Protein AF-G7YHA8-F1 (afdb_monomer)

Secondary structure (DSSP, 8-state):
-----HHHHHHHHHH-TT---HHHHH--HHHHHHHSS---TTS--HHHHHGGGGT-TT--S---SSTTHHHHTHHHHHHHHHHHHT-SSS----PPP----TTT--PPPTTTTT--EEEEEEEEEEPBTT---TTT--HHHHHHHHHHHHHHHHT--GGG-EEEEESTT--HHHHHHHHHTT----S--HHHHHTTTTTTTTTT-EEEEETTSSEEEEESSSSSEEEEEEEESS-HHHHHHHHHHHHHHHHHHS-B-EETTTEE--SSGGG-BT--EEEEEEE-HHHHTSTTHHHHHHHTTEEEE-TTSTTPPPSTTEEEEEE---SSS-HHHHHHHHHHHHHHHHHHHHHHHHHTTTPPTTSPP---HHHHHHHHTTS-TTT-HHHHT--HHHHHHHTT-B-TTS-BHHHHHHHHHH-TT--S---SSTTHHHHTHHHHHHHHHHHHT---TT--PPPP----TTS-S--BS-TTSSSEEEEEEEEEE-BTT---TTT--HHHHHHHHHHHHHHHHT--GGG-EEEEEGGG--HHHHHHHHHTT----S--HHHHHTTTTTTTTTT-EEEEETTSSEEEEESSSSSEEEEEEEESSBHHHHHHHHHHHHHHHHTTSPBPEETTTEE--SSGGG-BT--EEEEEEE-HHHHT-HHHHHHHHHHTTEEEEBTTBTT---GGGEEEEEE---SSS-HHHHHHHHHHHHHHHHHHHHH--

Nearest PDB structures (foldseek):
  4wo8-assembly1_A  TM=9.807E-01  e=0.000E+00  Schistosoma mansoni
  4woe-assembly1_A  TM=9.737E-01  e=0.000E+00  Schistosoma mansoni
  4woe-assembly2_B  TM=9.854E-01  e=0.000E+00  Schistosoma mansoni
  4bg4-assembly2_B  TM=9.383E-01  e=5.872E-39  Penaeus vannamei
  1sd0-assembly1_A  TM=9.413E-01  e=1.414E-38  Limulus polyphemus

Radius of gyration: 31.12 Å; Cα contacts (8 Å, |Δi|>4): 1484; chains: 1; bounding box: 76×50×90 Å

InterPro domains:
  IPR000749 ATP:guanido phosphotransferase [PTHR11547] (377-716)
  IPR014746 Glutamine synthetase/guanido kinase, catalytic domain [SSF55931] (97-355)
  IPR014746 Glutamine synthetase/guanido kinase, catalytic domain [SSF55931] (470-716)
  IPR022413 ATP:guanido phosphotransferase, N-terminal [PF02807] (18-81)
  IPR022413 ATP:guanido phosphotransferase, N-terminal [PF02807] (383-444)
  IPR022413 ATP:guanido phosphotransferase, N-terminal [PS51509] (5-86)
  IPR022413 ATP:guanido phosphotransferase, N-terminal [PS51509] (368-449)
  IPR022414 ATP:guanido phosphotransferase, catalytic domain [PF00217] (145-351)
  IPR022414 ATP:guanido phosphotransferase, catalytic domain [PF00217] (508-715)
  IPR022414 ATP:guanido phosphotransferase, catalytic domain [PS51510] (116-352)
  IPR022414 ATP:guanido phosphotransferase, catalytic domain [PS51510] (479-716)
  IPR022415 ATP:guanido phosphotransferase active site [PS00112] (268-274)
  IPR022415 ATP:guanido phosphotransferase active site [PS00112] (631-637)
  IPR036802 ATP:guanido phosphotransferase, N-terminal domain superfamily [G3DSA:1.10.135.10] (1-88)
  IPR036802 ATP:guanido phosphotransferase, N-terminal domain superfamily [G3DSA:1.10.135.10] (373-451)
  IPR036802 ATP:guanido phosphotransferase, N-terminal domain superfamily [SSF48034] (8-95)
  IPR036802 ATP:guanido phosphotransferase, N-terminal domain superfamily [SSF48034] (371-458)

Mean predicted aligned error: 6.12 Å

Sequence (717 aa):
MQVEPLKSLQQKIVNDEANRSFTKKHLTNRIVDLYADKKTSFGGSLAQCVSHNARNPRCILPRACDLDAYEAFREFFDAVIIDYHKVKGDKITHPKSDFGDLKSLNFKDLNADGNMVVSTRVRLGRTVAGYGFCPTISNEQRLELEKKISTALKDLSGEFKGTYYPLTGMKEEDRKKLVEKHFLFRDDDSVLRDAGGYIDWPNGRGIFINEKENFLVWVNEEDHIRVISMQKGGDLIAVYKRLANAISELGKSLTFATNDRFGFITFCPSNLGTTLRASVHARVPYLSALPNFEQICEKYNIQARGTHGEHTASVGGVYDLSNKRRLGLTEIEAVTEMYNGVQALLDLEKQLAAYNKDAPAGVMPVEPLTYLSHLLEAADPVKNYTRKHLTPEIIKKYDGVRTTHGATLAHMVRNGAYNPHSICPRTGEAECYTKFVDYLDAVILDYHGVSDPAFKHPPPTFGDLNNLPFGDVDPEGKFVVSTRVRVGRSVDGFLFSTIMSKQDRLDLETKVSTALKSLTGDHAGSYYPLANMSEATRKQLVEDHFLFKNDDPVLRDAGGYRDWPHGRGIFHNANKTFLVWLCEEDHMRIISMQKGGDLAAVYKRLIQGIQAIEKTLPFAHSDKYGYITCCPSNLGTTMRASVLLKIPKLSAQKAKLDEVCAKYRLQARGLHGEHTESPEGIHDISNKRRLGLTELEAAKEMADGVAQMIAIEKSLP

Solvent-accessible surface area (backbone atoms only — not comparable to full-atom values): 37156 Å² total; per-residue (Å²): 107,91,71,69,58,40,66,59,42,41,52,47,27,63,71,33,86,76,39,76,15,44,48,57,74,52,59,40,71,68,52,43,74,72,34,64,86,47,60,31,96,68,68,26,37,62,34,55,18,41,44,24,40,48,77,32,38,83,45,50,63,52,39,40,19,24,80,49,35,58,65,67,43,29,80,50,44,49,55,42,46,36,64,75,70,61,50,80,70,94,66,71,48,23,56,73,89,39,72,64,65,76,89,72,70,83,73,75,48,65,28,78,86,71,66,38,33,59,25,26,36,32,34,35,55,40,28,55,60,94,58,48,30,55,33,42,40,48,74,67,57,34,38,50,50,34,50,56,50,52,50,49,53,64,70,36,59,79,86,50,32,57,51,77,46,50,50,60,88,52,52,67,68,58,52,50,52,33,40,76,69,70,71,50,88,76,92,77,52,64,60,46,46,53,42,28,40,54,66,68,65,54,60,38,26,33,39,34,37,19,79,78,72,37,39,40,35,40,31,48,59,79,35,51,30,38,44,37,12,35,48,75,33,26,56,52,60,64,29,46,49,54,39,53,53,50,54,55,58,44,50,76,77,41,61,64,36,67,41,68,44,46,18,34,44,52,38,41,72,84,40,23,15,46,25,46,41,38,33,31,39,30,58,34,55,58,46,66,67,34,76,49,35,69,58,56,32,45,76,41,44,27,40,77,34,21,70,77,44,96,81,35,71,53,64,90,36,25,30,30,43,21,27,58,59,25,58,61,45,31,44,37,55,39,47,46,42,22,50,56,27,52,50,53,51,52,54,48,25,52,45,24,49,65,66,36,68,87,49,56,87,61,39,65,70,46,62,45,42,69,62,39,52,61,46,24,66,76,24,52,61,85,74,13,43,47,53,53,50,59,38,74,68,52,48,71,72,37,58,92,46,59,46,98,86,51,38,39,62,36,49,16,41,33,21,23,24,79,31,40,84,46,35,61,40,40,38,34,37,72,62,46,67,66,75,43,30,83,46,48,50,56,37,38,29,64,75,68,68,49,88,58,92,84,55,61,28,61,68,97,40,74,71,54,80,90,67,57,100,55,52,54,64,30,84,83,56,80,39,30,60,26,25,37,34,34,32,56,40,25,54,60,96,50,60,24,35,25,29,41,23,66,64,55,30,44,54,48,36,54,56,51,52,52,48,50,64,69,37,58,79,88,55,27,48,53,77,47,48,55,71,78,55,50,70,68,58,50,52,51,31,49,76,71,70,66,61,84,79,91,77,55,65,49,50,31,50,32,27,31,52,64,67,68,50,61,37,24,33,42,33,34,16,85,83,68,35,39,37,35,42,32,37,51,69,33,48,28,40,43,35,11,31,48,75,29,24,49,44,39,62,28,47,42,54,34,52,55,51,49,59,61,41,46,75,82,44,57,60,34,66,42,66,56,48,18,36,39,50,34,36,68,85,41,21,17,47,20,43,40,33,34,33,38,34,54,33,46,66,41,53,74,36,55,70,59,44,52,50,53,26,58,77,43,42,35,42,78,32,11,69,83,36,86,96,38,67,44,71,86,27,27,29,34,38,24,32,59,58,24,53,83,47,35,49,41,53,40,46,44,42,28,47,57,38,50,40,48,51,52,54,49,38,72,69,50,131

Foldseek 3Di:
DDADFLVVLLCLQCPPPLAPALCVVQSDPVLSVVFRPFAFPLRDGVRLQRQLCSVPSPDRFTWAQFLCSCVSSVSSNQSRLCVQQVPDDSAQFFDAADLDDLVPDDFDQLCPPPNFFFKKKKKFFFAFPPATALNRGDLVNLQVLLVLLVVLQCPDDDQSHWDKFQPVVDDPVVVVVCVVVVQDDDPPDSSCVSSNLQVVPPGSWIKIAGPVRQWIWTASRFGRIMTMGMDTGRCPSVRSSVRVVSVVSSVVRTPTDADRRFGGGGRTSQCTHQSMKIKTFGQQQQLVLFLCSQVLLVVLQKGWDADPDNDDDHDNRTIIIIHRHRGHDYSNVRVVSSSVSSSVSVVQSVQQCVLCVPADPQFRGFGWQVVLLVLLVPADCVQALLNVLCDPVLSVVFTSNADPNGWGNRLFSQLCSVVNDHRFTFTFDLCCCVRSVSSLLSSLCVQQVPPDSPDWFDAADLDDLVDAPFFQLCPVLPWFFKWKKKFFFAFPPATALLTGGLVSLQVLLVQQQVLQCPDDDQSHWDKFQPVPHDPVNVVVCVVVVNDDDPPDSSCSSSRNQRPPPGSWIKIAGPVNQWIWTASRSGRIITMGMDTGRGLSVRSSVRVVSVVSSCVRTPTDADRHFGGDGRISQCTRQSMKIKTFTQQQLVLVVVVNVVVLCVVLQKDWDDPSDHPDHPPNRTTTIIHRHRGPDHPSVRSVSRSVSSSVSVVVSVVGD

Organism: Clonorchis sinensis (NCBI:txid79923)

pLDDT: mean 95.03, std 6.77, range [46.75, 98.88]

Structure (mmCIF, N/CA/C/O backbone):
data_AF-G7YHA8-F1
#
_entry.id   AF-G7YHA8-F1
#
loop_
_atom_site.group_PDB
_atom_site.id
_atom_site.type_symbol
_atom_site.label_atom_id
_atom_site.label_alt_id
_atom_site.label_comp_id
_atom_site.label_asym_id
_atom_site.label_entity_id
_atom_site.label_seq_id
_atom_site.pdbx_PDB_ins_code
_atom_site.Cartn_x
_atom_site.Cartn_y
_atom_site.Cartn_z
_atom_site.occupancy
_atom_site.B_iso_or_equiv
_atom_site.auth_seq_id
_atom_site.auth_comp_id
_atom_site.auth_asym_id
_atom_site.auth_atom_id
_atom_site.pdbx_PDB_model_num
ATOM 1 N N . MET A 1 1 ? -35.578 12.931 10.835 1.00 89.25 1 MET A N 1
ATOM 2 C CA . MET A 1 1 ? -34.717 13.607 9.830 1.00 89.25 1 MET A CA 1
ATOM 3 C C . MET A 1 1 ? -35.422 13.679 8.474 1.00 89.25 1 MET A C 1
ATOM 5 O O . MET A 1 1 ? -35.885 12.644 8.004 1.00 89.25 1 MET A O 1
ATOM 9 N N . GLN A 1 2 ? -35.510 14.853 7.840 1.00 92.88 2 GLN A N 1
ATOM 10 C CA . GLN A 1 2 ? -36.009 14.982 6.460 1.00 92.88 2 GLN A CA 1
ATOM 11 C C . GLN A 1 2 ? -34.842 14.877 5.467 1.00 92.88 2 GLN A C 1
ATOM 13 O O . GLN A 1 2 ? -33.794 15.484 5.682 1.00 92.88 2 GLN A O 1
ATOM 18 N N . VAL A 1 3 ? -35.009 14.094 4.402 1.00 96.44 3 VAL A N 1
ATOM 19 C CA . VAL A 1 3 ? -33.993 13.865 3.361 1.00 96.44 3 VAL A CA 1
ATOM 20 C C . VAL A 1 3 ? -34.643 13.830 1.983 1.00 96.44 3 VAL A C 1
ATOM 22 O O . VAL A 1 3 ? -35.855 13.660 1.863 1.00 96.44 3 VAL A O 1
ATOM 25 N N . GLU A 1 4 ? -33.830 13.987 0.941 1.00 97.25 4 GLU A N 1
ATOM 26 C CA . GLU A 1 4 ? -34.273 13.826 -0.444 1.00 97.25 4 GLU A CA 1
ATOM 27 C C . GLU A 1 4 ? -34.789 12.401 -0.720 1.00 97.25 4 GLU A C 1
ATOM 29 O O . GLU A 1 4 ? -34.370 11.454 -0.045 1.00 97.25 4 GLU A O 1
ATOM 34 N N . PRO A 1 5 ? -35.641 12.213 -1.747 1.00 98.00 5 PRO A N 1
ATOM 35 C CA . PRO A 1 5 ? -36.063 10.885 -2.178 1.00 98.00 5 PRO A CA 1
ATOM 36 C C . PRO A 1 5 ? -34.873 9.977 -2.506 1.00 98.00 5 PRO A C 1
ATOM 38 O O . PRO A 1 5 ? -33.883 10.423 -3.093 1.00 98.00 5 PRO A O 1
ATOM 41 N N . LEU A 1 6 ? -35.002 8.679 -2.208 1.00 98.44 6 LEU A N 1
ATOM 42 C CA . LEU A 1 6 ? -33.935 7.687 -2.396 1.00 98.44 6 LEU A CA 1
ATOM 43 C C . LEU A 1 6 ? -33.353 7.700 -3.820 1.00 98.44 6 LEU A C 1
ATOM 45 O O . LEU A 1 6 ? -32.138 7.632 -3.995 1.00 98.44 6 LEU A O 1
ATOM 49 N N . LYS A 1 7 ? -34.213 7.863 -4.832 1.00 98.00 7 LYS A N 1
ATOM 50 C CA . LYS A 1 7 ? -33.816 7.945 -6.244 1.00 98.00 7 LYS A CA 1
ATOM 51 C C . LYS A 1 7 ? -32.922 9.156 -6.552 1.00 98.00 7 LYS A C 1
ATOM 53 O O . LYS A 1 7 ? -31.963 9.020 -7.302 1.00 98.00 7 LYS A O 1
ATOM 58 N N . SER A 1 8 ? -33.188 10.315 -5.939 1.00 98.06 8 SER A N 1
ATOM 59 C CA . SER A 1 8 ? -32.337 11.512 -6.080 1.00 98.06 8 SER A CA 1
ATOM 60 C C . SER A 1 8 ? -30.954 11.271 -5.473 1.00 98.06 8 SER A C 1
ATOM 62 O O . SER A 1 8 ? -29.925 11.536 -6.097 1.00 98.06 8 SER A O 1
ATOM 64 N N . LEU A 1 9 ? -30.920 10.691 -4.267 1.00 98.19 9 LEU A N 1
ATOM 65 C CA . LEU A 1 9 ? -29.672 10.369 -3.573 1.00 98.19 9 LEU A CA 1
ATOM 66 C C . LEU A 1 9 ? -28.830 9.363 -4.365 1.00 98.19 9 LEU A C 1
ATOM 68 O O . LEU A 1 9 ? -27.625 9.559 -4.511 1.00 98.19 9 LEU A O 1
ATOM 72 N N . GLN A 1 10 ? -29.460 8.328 -4.925 1.00 98.38 10 GLN A N 1
ATOM 73 C CA . GLN A 1 10 ? -28.788 7.354 -5.779 1.00 98.38 10 GLN A CA 1
ATOM 74 C C . GLN A 1 10 ? -28.120 8.028 -6.985 1.00 98.38 10 GLN A C 1
ATOM 76 O O . GLN A 1 10 ? -26.941 7.789 -7.232 1.00 98.38 10 GLN A O 1
ATOM 81 N N . GLN A 1 11 ? -28.837 8.895 -7.706 1.00 97.56 11 GLN A N 1
ATOM 82 C CA . GLN A 1 11 ? -28.285 9.601 -8.866 1.00 97.56 11 GLN A CA 1
ATOM 83 C C . GLN A 1 11 ? -27.058 10.437 -8.492 1.00 97.56 11 GLN A C 1
ATOM 85 O O . GLN A 1 11 ? -26.043 10.368 -9.180 1.00 97.56 11 GLN A O 1
ATOM 90 N N . LYS A 1 12 ? -27.105 11.163 -7.367 1.00 97.81 12 LYS A N 1
ATOM 91 C CA . LYS A 1 12 ? -25.954 11.930 -6.861 1.00 97.81 12 LYS A CA 1
ATOM 92 C C . LYS A 1 12 ? -24.753 11.034 -6.556 1.00 97.81 12 LYS A C 1
ATOM 94 O O . LYS A 1 12 ? -23.643 11.335 -6.972 1.00 97.81 12 LYS A O 1
ATOM 99 N N . ILE A 1 13 ? -24.981 9.910 -5.877 1.00 96.94 13 ILE A N 1
ATOM 100 C CA . ILE A 1 13 ? -23.924 8.956 -5.507 1.00 96.94 13 ILE A CA 1
ATOM 101 C C . ILE A 1 13 ? -23.297 8.301 -6.749 1.00 96.94 13 ILE A C 1
ATOM 103 O O . ILE A 1 13 ? -22.077 8.143 -6.825 1.00 96.94 13 ILE A O 1
ATOM 107 N N . VAL A 1 14 ? -24.118 7.904 -7.724 1.00 94.50 14 VAL A N 1
ATOM 108 C CA . VAL A 1 14 ? -23.661 7.206 -8.934 1.00 94.50 14 VAL A CA 1
ATOM 109 C C . VAL A 1 14 ? -22.907 8.150 -9.871 1.00 94.50 14 VAL A C 1
ATOM 111 O O . VAL A 1 14 ? -21.833 7.779 -10.350 1.00 94.50 14 VAL A O 1
ATOM 114 N N . ASN A 1 15 ? -23.418 9.369 -10.067 1.00 94.38 15 ASN A N 1
ATOM 115 C CA . ASN A 1 15 ? -22.832 10.361 -10.973 1.00 94.38 15 ASN A CA 1
ATOM 116 C C . ASN A 1 15 ? -21.558 11.014 -10.416 1.00 94.38 15 ASN A C 1
ATOM 118 O O . ASN A 1 15 ? -20.795 11.602 -11.175 1.00 94.38 15 ASN A O 1
ATOM 122 N N . ASP A 1 16 ? -21.302 10.909 -9.111 1.00 92.81 16 ASP A N 1
ATOM 123 C CA . ASP A 1 16 ? -20.071 11.414 -8.510 1.00 92.81 16 ASP A CA 1
ATOM 124 C C . ASP A 1 16 ? -18.884 10.483 -8.827 1.00 92.81 16 ASP A C 1
ATOM 126 O O . ASP A 1 16 ? -18.742 9.383 -8.274 1.00 92.81 16 ASP A O 1
ATOM 130 N N . GLU A 1 17 ? -18.009 10.930 -9.730 1.00 89.88 17 GLU A N 1
ATOM 131 C CA . GLU A 1 17 ? -16.783 10.231 -10.123 1.00 89.88 17 GLU A CA 1
ATOM 132 C C . GLU A 1 17 ? -15.763 10.080 -8.991 1.00 89.88 17 GLU A C 1
ATOM 134 O O . GLU A 1 17 ? -14.902 9.209 -9.095 1.00 89.88 17 GLU A O 1
ATOM 139 N N . ALA A 1 18 ? -15.836 10.857 -7.910 1.00 89.75 18 ALA A N 1
ATOM 140 C CA . ALA A 1 18 ? -14.978 10.697 -6.737 1.00 89.75 18 ALA A CA 1
ATOM 141 C C . ALA A 1 18 ? -15.526 9.649 -5.756 1.00 89.75 18 ALA A C 1
ATOM 143 O O . ALA A 1 18 ? -14.778 9.115 -4.934 1.00 89.75 18 ALA A O 1
ATOM 144 N N . ASN A 1 19 ? -16.815 9.311 -5.846 1.00 91.06 19 ASN A N 1
ATOM 145 C CA . ASN A 1 19 ? -17.446 8.363 -4.940 1.00 91.06 19 ASN A CA 1
ATOM 146 C C . ASN A 1 19 ? -17.043 6.913 -5.271 1.00 91.06 19 ASN A C 1
ATOM 148 O O . ASN A 1 19 ? -17.217 6.429 -6.396 1.00 91.06 19 ASN A O 1
ATOM 152 N N . ARG A 1 20 ? -16.478 6.214 -4.280 1.00 92.94 20 ARG A N 1
ATOM 153 C CA . ARG A 1 20 ? -16.039 4.802 -4.350 1.00 92.94 20 ARG A CA 1
ATOM 154 C C . ARG A 1 20 ? -16.654 3.947 -3.233 1.00 92.94 20 ARG A C 1
ATOM 156 O O . ARG A 1 20 ? -16.110 2.910 -2.872 1.00 92.94 20 ARG A O 1
ATOM 163 N N . SER A 1 21 ? -17.760 4.407 -2.651 1.00 96.81 21 SER A N 1
ATOM 164 C CA . SER A 1 21 ? -18.391 3.767 -1.494 1.00 96.81 21 SER A CA 1
ATOM 165 C C . SER A 1 21 ? -19.044 2.420 -1.822 1.00 96.81 21 SER A C 1
ATOM 167 O O . SER A 1 21 ? -19.523 2.194 -2.935 1.00 96.81 21 SER A O 1
ATOM 169 N N . PHE A 1 22 ? -19.159 1.549 -0.815 1.00 97.81 22 PHE A N 1
ATOM 170 C CA . PHE A 1 22 ? -20.001 0.352 -0.905 1.00 97.81 22 PHE A CA 1
ATOM 171 C C . PHE A 1 22 ? -21.477 0.724 -1.096 1.00 97.81 22 PHE A C 1
ATOM 173 O O . PHE A 1 22 ? -22.208 0.010 -1.775 1.00 97.81 22 PHE A O 1
ATOM 180 N N . THR A 1 23 ? -21.902 1.896 -0.607 1.00 98.00 23 THR A N 1
ATOM 181 C CA . THR A 1 23 ? -23.217 2.461 -0.934 1.00 98.00 23 THR A CA 1
ATOM 182 C C . THR A 1 23 ? -23.388 2.613 -2.446 1.00 98.00 23 THR A C 1
ATOM 184 O O . THR A 1 23 ? -24.361 2.103 -2.990 1.00 98.00 23 THR A O 1
ATOM 187 N N . LYS A 1 24 ? -22.430 3.230 -3.153 1.00 97.88 24 LYS A N 1
ATOM 188 C CA . LYS A 1 24 ? -22.465 3.346 -4.622 1.00 97.88 24 LYS A CA 1
ATOM 189 C C . LYS A 1 24 ? -22.502 1.979 -5.304 1.00 97.88 24 LYS A C 1
ATOM 191 O O . LYS A 1 24 ? -23.253 1.800 -6.257 1.00 97.88 24 LYS A O 1
ATOM 196 N N . LYS A 1 25 ? -21.707 1.024 -4.811 1.00 97.81 25 LYS A N 1
ATOM 197 C CA . LYS A 1 25 ? -21.621 -0.332 -5.374 1.00 97.81 25 LYS A CA 1
ATOM 198 C C . LYS A 1 25 ? -22.946 -1.099 -5.272 1.00 97.81 25 LYS A C 1
ATOM 200 O O . LYS A 1 25 ? -23.298 -1.808 -6.211 1.00 97.81 25 LYS A O 1
ATOM 205 N N . HIS A 1 26 ? -23.675 -0.961 -4.162 1.00 98.06 26 HIS A N 1
ATOM 206 C CA . HIS A 1 26 ? -24.845 -1.802 -3.870 1.00 98.06 26 HIS A CA 1
ATOM 207 C C . HIS A 1 26 ? -26.202 -1.093 -3.976 1.00 98.06 26 HIS A C 1
ATOM 209 O O . HIS A 1 26 ? -27.227 -1.772 -4.026 1.00 98.06 26 HIS A O 1
ATOM 215 N N . LEU A 1 27 ? -26.256 0.240 -4.068 1.00 98.06 27 LEU A N 1
ATOM 216 C CA . LEU A 1 27 ? -27.503 0.997 -4.246 1.00 98.06 27 LEU A CA 1
ATOM 217 C C . LEU A 1 27 ? -27.971 0.978 -5.716 1.00 98.06 27 LEU A C 1
ATOM 219 O O . LEU A 1 27 ? -27.987 1.988 -6.419 1.00 98.06 27 LEU A O 1
ATOM 223 N N . THR A 1 28 ? -28.319 -0.212 -6.203 1.00 98.12 28 THR A N 1
ATOM 224 C CA . THR A 1 28 ? -28.784 -0.443 -7.582 1.00 98.12 28 THR A CA 1
ATOM 225 C C . THR A 1 28 ? -30.208 0.072 -7.810 1.00 98.12 28 THR A C 1
ATOM 227 O O . THR A 1 28 ? -30.956 0.268 -6.854 1.00 98.12 28 THR A O 1
ATOM 230 N N . ASN A 1 29 ? -30.624 0.221 -9.075 1.00 98.00 29 ASN A N 1
ATOM 231 C CA . ASN A 1 29 ? -32.006 0.601 -9.415 1.00 98.00 29 ASN A CA 1
ATOM 232 C C . ASN A 1 29 ? -33.026 -0.348 -8.771 1.00 98.00 29 ASN A C 1
ATOM 234 O O . ASN A 1 29 ? -33.979 0.109 -8.157 1.00 98.00 29 ASN A O 1
ATOM 238 N N . ARG A 1 30 ? -32.747 -1.660 -8.790 1.00 97.94 30 ARG A N 1
ATOM 239 C CA . ARG A 1 30 ? -33.582 -2.671 -8.128 1.00 97.94 30 ARG A CA 1
ATOM 240 C C . ARG A 1 30 ? -33.730 -2.414 -6.625 1.00 97.94 30 ARG A C 1
ATOM 242 O O . ARG A 1 30 ? -34.824 -2.548 -6.094 1.00 97.94 30 ARG A O 1
ATOM 249 N N . ILE A 1 31 ? -32.642 -2.053 -5.940 1.00 98.44 31 ILE A N 1
ATOM 250 C CA . ILE A 1 31 ? -32.663 -1.739 -4.501 1.00 98.44 31 ILE A CA 1
ATOM 251 C C . ILE A 1 31 ? -33.470 -0.464 -4.231 1.00 98.44 31 ILE A C 1
ATOM 253 O O . ILE A 1 31 ? -34.196 -0.404 -3.241 1.00 98.44 31 ILE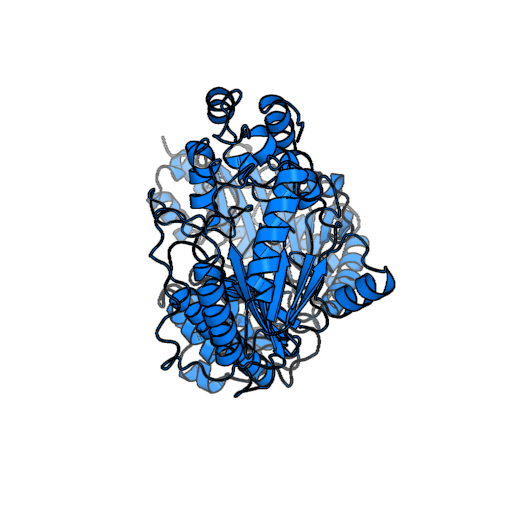 A O 1
ATOM 257 N N . VAL A 1 32 ? -33.374 0.540 -5.109 1.00 98.38 32 VAL A N 1
ATOM 258 C CA . VAL A 1 32 ? -34.190 1.757 -5.008 1.00 98.38 32 VAL A CA 1
ATOM 259 C C . VAL A 1 32 ? -35.670 1.430 -5.178 1.00 98.38 32 VAL A C 1
ATOM 261 O O . VAL A 1 32 ? -36.458 1.805 -4.314 1.00 98.38 32 VAL A O 1
ATOM 264 N N . ASP A 1 33 ? -36.036 0.689 -6.224 1.00 97.88 33 ASP A N 1
ATOM 265 C CA . ASP A 1 33 ? -37.428 0.318 -6.506 1.00 97.88 33 ASP A CA 1
ATOM 266 C C . ASP A 1 33 ? -38.032 -0.529 -5.373 1.00 97.88 33 ASP A C 1
ATOM 268 O O . ASP A 1 33 ? -39.191 -0.350 -5.007 1.00 97.88 33 ASP A O 1
ATOM 272 N N . LEU A 1 34 ? -37.232 -1.411 -4.765 1.00 98.19 34 LEU A N 1
ATOM 273 C CA . LEU A 1 34 ? -37.667 -2.277 -3.669 1.00 98.19 34 LEU A CA 1
ATOM 274 C C . LEU A 1 34 ? -37.913 -1.521 -2.350 1.00 98.19 34 LEU A C 1
ATOM 276 O O . LEU A 1 34 ? -38.767 -1.927 -1.560 1.00 98.19 34 LEU A O 1
ATOM 280 N N . TYR A 1 35 ? -37.152 -0.456 -2.073 1.00 98.62 35 TYR A N 1
ATOM 281 C CA . TYR A 1 35 ? -37.102 0.159 -0.739 1.00 98.62 35 TYR A CA 1
ATOM 282 C C . TYR A 1 35 ? -37.445 1.651 -0.679 1.00 98.62 35 TYR A C 1
ATOM 284 O O . TYR A 1 35 ? -37.412 2.212 0.418 1.00 98.62 35 TYR A O 1
ATOM 292 N N . ALA A 1 36 ? -37.794 2.302 -1.794 1.00 96.75 36 ALA A N 1
ATOM 293 C CA . ALA A 1 36 ? -38.107 3.736 -1.820 1.00 96.75 36 ALA A CA 1
ATOM 294 C C . ALA A 1 36 ? -39.178 4.135 -0.787 1.00 96.75 36 ALA A C 1
ATOM 296 O O . ALA A 1 36 ? -38.989 5.096 -0.034 1.00 96.75 36 ALA A O 1
ATOM 297 N N . ASP A 1 37 ? -40.252 3.346 -0.697 1.00 96.50 37 ASP A N 1
ATOM 298 C CA . ASP A 1 37 ? -41.398 3.635 0.172 1.00 96.50 37 ASP A CA 1
ATOM 299 C C . ASP A 1 37 ? -41.400 2.825 1.476 1.00 96.50 37 ASP A C 1
ATOM 301 O O . ASP A 1 37 ? -42.134 3.150 2.412 1.00 96.50 37 ASP A O 1
ATOM 305 N N . LYS A 1 38 ? -40.538 1.806 1.588 1.00 98.25 38 LYS A N 1
ATOM 306 C CA . LYS A 1 38 ? -40.462 0.944 2.773 1.00 98.25 38 LYS A CA 1
ATOM 307 C C . LYS A 1 38 ? -39.966 1.730 3.991 1.00 98.25 38 LYS A C 1
ATOM 309 O O . LYS A 1 38 ? -39.027 2.527 3.895 1.00 98.25 38 LYS A O 1
ATOM 314 N N . LYS A 1 39 ? -40.583 1.474 5.148 1.00 98.38 39 LYS A N 1
ATOM 315 C CA . LYS A 1 39 ? -40.182 2.029 6.446 1.00 98.38 39 LYS A CA 1
ATOM 316 C C . LYS A 1 39 ? -39.793 0.933 7.433 1.00 98.38 39 LYS A C 1
ATOM 318 O O . LYS A 1 39 ? -40.276 -0.194 7.330 1.00 98.38 39 LYS A O 1
ATOM 323 N N . THR A 1 40 ? -38.913 1.271 8.368 1.00 98.50 40 THR A N 1
ATOM 324 C CA . THR A 1 40 ? -38.622 0.451 9.554 1.00 98.50 40 THR A CA 1
ATOM 325 C C . THR A 1 40 ? -39.753 0.576 10.583 1.00 98.50 40 THR A C 1
ATOM 327 O O . THR A 1 40 ? -40.625 1.439 10.446 1.00 98.50 40 THR A O 1
ATOM 330 N N . SER A 1 41 ? -39.722 -0.225 11.653 1.00 97.31 41 SER A N 1
ATOM 331 C CA . SER A 1 41 ? -40.658 -0.106 12.789 1.00 97.31 41 SER A CA 1
ATOM 332 C C . SER A 1 41 ? -40.613 1.268 13.460 1.00 97.31 41 SER A C 1
ATOM 334 O O . SER A 1 41 ? -41.600 1.704 14.043 1.00 97.31 41 SER A O 1
ATOM 336 N N . PHE A 1 42 ? -39.472 1.956 13.364 1.00 97.31 42 PHE A N 1
ATOM 337 C CA . PHE A 1 42 ? -39.244 3.296 13.906 1.00 97.31 42 PHE A CA 1
ATOM 338 C C . PHE A 1 42 ? -39.582 4.410 12.898 1.00 97.31 42 PHE A C 1
ATOM 340 O O . PHE A 1 42 ? -39.317 5.583 13.153 1.00 97.31 42 PHE A O 1
ATOM 347 N N . GLY A 1 43 ? -40.142 4.067 11.731 1.00 97.31 43 GLY A N 1
ATOM 348 C CA . GLY A 1 43 ? -40.466 5.024 10.669 1.00 97.31 43 GLY A CA 1
ATOM 349 C C . GLY A 1 43 ? -39.257 5.495 9.851 1.00 97.31 43 GLY A C 1
ATOM 350 O O . GLY A 1 43 ? -39.378 6.424 9.049 1.00 97.31 43 GLY A O 1
ATOM 351 N N . GLY A 1 44 ? -38.095 4.865 10.028 1.00 98.19 44 GLY A N 1
ATOM 352 C CA . GLY A 1 44 ? -36.876 5.152 9.282 1.00 98.19 44 GLY A CA 1
ATOM 353 C C . GLY A 1 44 ? -36.946 4.691 7.825 1.00 98.19 44 GLY A C 1
ATOM 354 O O . GLY A 1 44 ? -37.764 3.849 7.462 1.00 98.19 44 GLY A O 1
ATOM 355 N N . SER A 1 45 ? -36.097 5.245 6.960 1.00 98.62 45 SER A N 1
ATOM 356 C CA . SER A 1 45 ? -36.063 4.922 5.525 1.00 98.62 45 SER A CA 1
ATOM 357 C C . SER A 1 45 ? -34.645 4.704 5.009 1.00 98.62 45 SER A C 1
ATOM 359 O O . SER A 1 45 ? -33.702 5.321 5.505 1.00 98.62 45 SER A O 1
ATOM 361 N N . LEU A 1 46 ? -34.496 3.920 3.934 1.00 98.69 46 LEU A N 1
ATOM 362 C CA . LEU A 1 46 ? -33.195 3.715 3.289 1.00 98.69 46 LEU A CA 1
ATOM 363 C C . LEU A 1 46 ? -32.580 5.032 2.780 1.00 98.69 46 LEU A C 1
ATOM 365 O O . LEU A 1 46 ? -31.362 5.170 2.754 1.00 98.69 46 LEU A O 1
ATOM 369 N N . ALA A 1 47 ? -33.400 6.035 2.446 1.00 98.62 47 ALA A N 1
ATOM 370 C CA . ALA A 1 47 ? -32.917 7.369 2.086 1.00 98.62 47 ALA A CA 1
ATOM 371 C C . ALA A 1 47 ? -32.123 8.030 3.228 1.00 98.62 47 ALA A C 1
ATOM 373 O O . ALA A 1 47 ? -31.063 8.605 2.986 1.00 98.62 47 ALA A O 1
ATOM 374 N N . GLN A 1 48 ? -32.584 7.901 4.477 1.00 98.56 48 GLN A N 1
ATOM 375 C CA . GLN A 1 48 ? -31.855 8.407 5.649 1.00 98.56 48 GLN A CA 1
ATOM 376 C C . GLN A 1 48 ? -30.555 7.629 5.886 1.00 98.56 48 GLN A C 1
ATOM 378 O O . GLN A 1 48 ? -29.584 8.197 6.371 1.00 98.56 48 GLN A O 1
ATOM 383 N N . CYS A 1 49 ? -30.510 6.348 5.513 1.00 98.62 49 CYS A N 1
ATOM 384 C CA . CYS A 1 49 ? -29.318 5.515 5.658 1.00 98.62 49 CYS A CA 1
ATOM 385 C C . CYS A 1 49 ? -28.167 5.885 4.713 1.00 98.62 49 CYS A C 1
ATOM 387 O O . CYS A 1 49 ? -27.015 5.552 4.996 1.00 98.62 49 CYS A O 1
ATOM 389 N N . VAL A 1 50 ? -28.465 6.511 3.570 1.00 98.31 50 VAL A N 1
ATOM 390 C CA . VAL A 1 50 ? -27.487 6.759 2.492 1.00 98.31 50 VAL A CA 1
ATOM 391 C C . VAL A 1 50 ? -27.268 8.242 2.189 1.00 98.31 50 VAL A C 1
ATOM 393 O O . VAL A 1 50 ? -26.404 8.577 1.378 1.00 98.31 50 VAL A O 1
ATOM 396 N N . SER A 1 51 ? -28.020 9.150 2.822 1.00 96.88 51 SER A N 1
ATOM 397 C CA . SER A 1 51 ? -27.999 10.580 2.490 1.00 96.88 51 SER A CA 1
ATOM 398 C C . SER A 1 51 ? -26.623 11.223 2.634 1.00 96.88 51 SER A C 1
ATOM 400 O O . SER A 1 51 ? -26.250 12.060 1.812 1.00 96.88 51 SER A O 1
ATOM 402 N N . HIS A 1 52 ? -25.836 10.821 3.634 1.00 96.25 52 HIS A N 1
ATOM 403 C CA . HIS A 1 52 ? -24.484 11.346 3.829 1.00 96.25 52 HIS A CA 1
ATOM 404 C C . HIS A 1 52 ? -23.512 10.890 2.741 1.00 96.25 52 HIS A C 1
ATOM 406 O O . HIS A 1 52 ? -22.594 11.642 2.423 1.00 96.25 52 HIS A O 1
ATOM 412 N N . ASN A 1 53 ? -23.705 9.721 2.118 1.00 97.31 53 ASN A N 1
ATOM 413 C CA . ASN A 1 53 ? -22.836 9.265 1.025 1.00 97.31 53 ASN A CA 1
ATOM 414 C C . ASN A 1 53 ? -22.986 10.134 -0.232 1.00 97.31 53 ASN A C 1
ATOM 416 O O . ASN A 1 53 ? -22.036 10.237 -1.002 1.00 97.31 53 ASN A O 1
ATOM 420 N N . ALA A 1 54 ? -24.141 10.779 -0.428 1.00 95.50 54 ALA A N 1
ATOM 421 C CA . ALA A 1 54 ? -24.366 11.715 -1.532 1.00 95.50 54 ALA A CA 1
ATOM 422 C C . ALA A 1 54 ? -23.635 13.057 -1.349 1.00 95.50 54 ALA A C 1
ATOM 424 O O . ALA A 1 54 ? -23.467 13.794 -2.315 1.00 95.50 54 ALA A O 1
ATOM 425 N N . ARG A 1 55 ? -23.227 13.388 -0.117 1.00 94.38 55 ARG A N 1
ATOM 426 C CA . ARG A 1 55 ? -22.538 14.645 0.235 1.00 94.38 55 ARG A CA 1
ATOM 427 C C . ARG A 1 55 ? -21.065 14.439 0.580 1.00 94.38 55 ARG A C 1
ATOM 429 O O . ARG A 1 55 ? -20.270 15.365 0.483 1.00 94.38 55 ARG A O 1
ATOM 436 N N . ASN A 1 56 ? -20.698 13.213 0.946 1.00 94.81 56 ASN A N 1
ATOM 437 C CA . ASN A 1 56 ? -19.365 12.845 1.404 1.00 94.81 56 ASN A CA 1
ATOM 438 C C . ASN A 1 56 ? -18.829 11.679 0.550 1.00 94.81 56 ASN A C 1
ATOM 440 O O . ASN A 1 56 ? -18.894 10.527 0.989 1.00 94.81 56 ASN A O 1
ATOM 444 N N . PRO A 1 57 ? -18.273 11.934 -0.653 1.00 90.88 57 PRO A N 1
ATOM 445 C CA . PRO A 1 57 ? -17.863 10.877 -1.590 1.00 90.88 57 PRO A CA 1
ATOM 446 C C . PRO A 1 57 ? -16.755 9.955 -1.072 1.00 90.88 57 PRO A C 1
ATOM 448 O O . PRO A 1 57 ? -16.596 8.835 -1.557 1.00 90.88 57 PRO A O 1
ATOM 451 N N . ARG A 1 58 ? -15.999 10.410 -0.065 1.00 89.62 58 ARG A N 1
ATOM 452 C CA . ARG A 1 58 ? -14.961 9.617 0.607 1.00 89.62 58 ARG A CA 1
ATOM 453 C C . ARG A 1 58 ? -15.517 8.682 1.684 1.00 89.62 58 ARG A C 1
ATOM 455 O O . ARG A 1 58 ? -14.805 7.783 2.121 1.00 89.62 58 ARG A O 1
ATOM 462 N N . CYS A 1 59 ? -16.765 8.870 2.122 1.00 93.44 59 CYS A N 1
ATOM 463 C CA . CYS A 1 59 ? -17.382 7.983 3.101 1.00 93.44 59 CYS A CA 1
ATOM 464 C C . CYS A 1 59 ? -17.739 6.651 2.439 1.00 93.44 59 CYS A C 1
ATOM 466 O O . CYS A 1 59 ? -18.621 6.582 1.584 1.00 93.44 59 CYS A O 1
ATOM 468 N N . ILE A 1 60 ? -17.061 5.585 2.860 1.00 94.94 60 ILE A N 1
ATOM 469 C CA . ILE A 1 60 ? -17.153 4.266 2.226 1.00 94.94 60 ILE A CA 1
ATOM 470 C C . ILE A 1 60 ? -18.416 3.469 2.585 1.00 94.94 60 ILE A C 1
ATOM 472 O O . ILE A 1 60 ? -18.748 2.531 1.864 1.00 94.94 60 ILE A O 1
ATOM 476 N N . LEU A 1 61 ? -19.122 3.823 3.665 1.00 97.94 61 LEU A N 1
ATOM 477 C CA . LEU A 1 61 ? -20.234 3.040 4.219 1.00 97.94 61 LEU A CA 1
ATOM 478 C C . LEU A 1 61 ? -21.507 3.875 4.440 1.00 97.94 61 LEU A C 1
ATOM 480 O O . LEU A 1 61 ? -21.409 5.080 4.702 1.00 97.94 61 LEU A O 1
ATOM 484 N N . PRO A 1 62 ? -22.696 3.245 4.408 1.00 98.19 62 PRO A N 1
ATOM 485 C CA . PRO A 1 62 ? -23.938 3.852 4.875 1.00 98.19 62 PRO A CA 1
ATOM 486 C C . PRO A 1 62 ? -23.972 3.949 6.414 1.00 98.19 62 PRO A C 1
ATOM 488 O O . PRO A 1 62 ? -23.000 3.626 7.108 1.00 98.19 62 PRO A O 1
ATOM 491 N N . ARG A 1 63 ? -25.099 4.415 6.953 1.00 98.38 63 ARG A N 1
ATOM 492 C CA . ARG A 1 63 ? -25.463 4.377 8.376 1.00 98.38 63 ARG A CA 1
ATOM 493 C C . ARG A 1 63 ? -26.864 3.791 8.510 1.00 98.38 63 ARG A C 1
ATOM 495 O O . ARG A 1 63 ? -27.648 3.853 7.571 1.00 98.38 63 ARG A O 1
ATOM 502 N N . ALA A 1 64 ? -27.187 3.204 9.649 1.00 98.38 64 ALA A N 1
ATOM 503 C CA . ALA A 1 64 ? -28.525 2.693 9.918 1.00 98.38 64 ALA A CA 1
ATOM 504 C C . ALA A 1 64 ? -29.424 3.822 10.454 1.00 98.38 64 ALA A C 1
ATOM 506 O O . ALA A 1 64 ? -29.006 4.585 11.319 1.00 98.38 64 ALA A O 1
ATOM 507 N N . CYS A 1 65 ? -30.658 3.957 9.956 1.00 98.19 65 CYS A N 1
ATOM 508 C CA . CYS A 1 65 ? -31.596 4.967 10.470 1.00 98.19 65 CYS A CA 1
ATOM 509 C C . CYS A 1 65 ? -32.130 4.619 11.870 1.00 98.19 65 CYS A C 1
ATOM 511 O O . CYS A 1 65 ? -32.502 5.508 12.634 1.00 98.19 65 CYS A O 1
ATOM 513 N N . ASP A 1 66 ? -32.122 3.331 12.200 1.00 98.38 66 ASP A N 1
ATOM 514 C CA . ASP A 1 66 ? -32.457 2.704 13.477 1.00 98.38 66 ASP A CA 1
ATOM 515 C C . ASP A 1 66 ? -31.955 1.248 13.447 1.00 98.38 66 ASP A C 1
ATOM 517 O O . ASP A 1 66 ? -31.433 0.787 12.426 1.00 98.38 66 ASP A O 1
ATOM 521 N N . LEU A 1 67 ? -32.086 0.523 14.560 1.00 96.56 67 LEU A N 1
ATOM 522 C CA . LEU A 1 67 ? -31.607 -0.857 14.675 1.00 96.56 67 LEU A CA 1
ATOM 523 C C . LEU A 1 67 ? -32.278 -1.840 13.699 1.00 96.56 67 LEU A C 1
ATOM 525 O O . LEU A 1 67 ? -31.649 -2.831 13.326 1.00 96.56 67 LEU A O 1
ATOM 529 N N . ASP A 1 68 ? -33.501 -1.557 13.243 1.00 97.62 68 ASP A N 1
ATOM 530 C CA . ASP A 1 68 ? -34.259 -2.447 12.361 1.00 97.62 68 ASP A CA 1
ATOM 531 C C . ASP A 1 68 ? -33.888 -2.245 10.888 1.00 97.62 68 ASP A C 1
ATOM 533 O O . ASP A 1 68 ? -34.251 -3.063 10.043 1.00 97.62 68 ASP A O 1
ATOM 537 N N . ALA A 1 69 ? -33.124 -1.199 10.556 1.00 98.50 69 ALA A N 1
ATOM 538 C CA . ALA A 1 69 ? -32.698 -0.902 9.189 1.00 98.50 69 ALA A CA 1
ATOM 539 C C . ALA A 1 69 ? -31.951 -2.074 8.528 1.00 98.50 69 ALA A C 1
ATOM 541 O O . ALA A 1 69 ? -32.163 -2.349 7.344 1.00 98.50 69 ALA A O 1
ATOM 542 N N . TYR A 1 70 ? -31.123 -2.792 9.294 1.00 98.19 70 TYR A N 1
ATOM 543 C CA . TYR A 1 70 ? -30.372 -3.957 8.813 1.00 98.19 70 TYR A CA 1
ATOM 544 C C . TYR A 1 70 ? -31.279 -5.097 8.340 1.00 98.19 70 TYR A C 1
ATOM 546 O O . TYR A 1 70 ? -30.906 -5.858 7.452 1.00 98.19 70 TYR A O 1
ATOM 554 N N . GLU A 1 71 ? -32.478 -5.201 8.906 1.00 97.12 71 GLU A N 1
ATOM 555 C CA . GLU A 1 71 ? -33.459 -6.225 8.565 1.00 97.12 71 GLU A CA 1
ATOM 556 C C . GLU A 1 71 ? -34.489 -5.699 7.552 1.00 97.12 71 GLU A C 1
ATOM 558 O O . GLU A 1 71 ? -34.787 -6.345 6.547 1.00 97.12 71 GLU A O 1
ATOM 563 N N . ALA A 1 72 ? -34.977 -4.473 7.740 1.00 98.12 72 ALA A N 1
ATOM 564 C CA . ALA A 1 72 ? -35.923 -3.831 6.836 1.00 98.12 72 ALA A CA 1
ATOM 565 C C . ALA A 1 72 ? -35.344 -3.638 5.426 1.00 98.12 72 ALA A C 1
ATOM 567 O O . ALA A 1 72 ? -36.065 -3.824 4.443 1.00 98.12 72 ALA A O 1
ATOM 568 N N . PHE A 1 73 ? -34.052 -3.321 5.314 1.00 98.56 73 PHE A N 1
ATOM 569 C CA . PHE A 1 73 ? -33.350 -3.111 4.043 1.00 98.56 73 PHE A CA 1
ATOM 570 C C . PHE A 1 73 ? -32.273 -4.181 3.812 1.00 98.56 73 PHE A C 1
ATOM 572 O O . PHE A 1 73 ? -31.193 -3.894 3.287 1.00 98.56 73 PHE A O 1
ATOM 579 N N . ARG A 1 74 ? -32.577 -5.422 4.220 1.00 97.44 74 ARG A N 1
ATOM 580 C CA . ARG A 1 74 ? -31.652 -6.564 4.268 1.00 97.44 74 ARG A CA 1
ATOM 581 C C . ARG A 1 74 ? -30.820 -6.736 3.004 1.00 97.44 74 ARG A C 1
ATOM 583 O O . ARG A 1 74 ? -29.605 -6.812 3.099 1.00 97.44 74 ARG A O 1
ATOM 590 N N . GLU A 1 75 ? -31.439 -6.752 1.823 1.00 97.62 75 GLU A N 1
ATOM 591 C CA . GLU A 1 75 ? -30.693 -7.000 0.574 1.00 97.62 75 GLU A CA 1
ATOM 592 C C . GLU A 1 75 ? -29.589 -5.964 0.306 1.00 97.62 75 GLU A C 1
ATOM 594 O O . GLU A 1 75 ? -28.568 -6.291 -0.294 1.00 97.62 75 GLU A O 1
ATOM 599 N N . PHE A 1 76 ? -29.772 -4.721 0.759 1.00 98.56 76 PHE A N 1
ATOM 600 C CA . PHE A 1 76 ? -28.752 -3.683 0.643 1.00 98.56 76 PHE A CA 1
ATOM 601 C C . PHE A 1 76 ? -27.680 -3.829 1.727 1.00 98.56 76 PHE A C 1
ATOM 603 O O . PHE A 1 76 ? -26.488 -3.854 1.416 1.00 98.56 76 PHE A O 1
ATOM 610 N N . PHE A 1 77 ? -28.089 -3.934 2.996 1.00 98.38 77 PHE A N 1
ATOM 611 C CA . PHE A 1 77 ? -27.138 -3.999 4.106 1.00 98.38 77 PHE A CA 1
ATOM 612 C C . PHE A 1 77 ? -26.323 -5.289 4.108 1.00 98.38 77 PHE A C 1
ATOM 614 O O . PHE A 1 77 ? -25.124 -5.214 4.350 1.00 98.38 77 PHE A O 1
ATOM 621 N N . ASP A 1 78 ? -26.914 -6.439 3.782 1.00 97.69 78 ASP A N 1
ATOM 622 C CA . ASP A 1 78 ? -26.185 -7.705 3.698 1.00 97.69 78 ASP A CA 1
ATOM 623 C C . ASP A 1 78 ? -25.061 -7.620 2.665 1.00 97.69 78 ASP A C 1
ATOM 625 O O . ASP A 1 78 ? -23.927 -7.978 2.971 1.00 97.69 78 ASP A O 1
ATOM 629 N N . ALA A 1 79 ? -25.345 -7.074 1.477 1.00 96.94 79 ALA A N 1
ATOM 630 C CA . ALA A 1 79 ? -24.342 -6.907 0.430 1.00 96.94 79 ALA A CA 1
ATOM 631 C C . ALA A 1 79 ? -23.190 -5.996 0.888 1.00 96.94 79 ALA A C 1
ATOM 633 O O . ALA A 1 79 ? -22.024 -6.360 0.751 1.00 96.94 79 ALA A O 1
ATOM 634 N N . VAL A 1 80 ? -23.513 -4.857 1.514 1.00 97.94 80 VAL A N 1
ATOM 635 C CA . VAL A 1 80 ? -22.519 -3.927 2.079 1.00 97.94 80 VAL A CA 1
ATOM 636 C C . VAL A 1 80 ? -21.690 -4.583 3.192 1.00 97.94 80 VAL A C 1
ATOM 638 O O . VAL A 1 80 ? -20.475 -4.391 3.251 1.00 97.94 80 VAL A O 1
ATOM 641 N N . ILE A 1 81 ? -22.328 -5.337 4.090 1.00 97.75 81 ILE A N 1
ATOM 642 C CA . ILE A 1 81 ? -21.680 -5.983 5.241 1.00 97.75 81 ILE A CA 1
ATOM 643 C C . ILE A 1 81 ? -20.759 -7.111 4.778 1.00 97.75 81 ILE A C 1
ATOM 645 O O . ILE A 1 81 ? -19.630 -7.190 5.264 1.00 97.75 81 ILE A O 1
ATOM 649 N N . ILE A 1 82 ? -21.210 -7.951 3.840 1.00 96.19 82 ILE A N 1
ATOM 650 C CA . ILE A 1 82 ? -20.414 -9.041 3.260 1.00 96.19 82 ILE A CA 1
ATOM 651 C C . ILE A 1 82 ? -19.136 -8.483 2.639 1.00 96.19 82 ILE A C 1
ATOM 653 O O . ILE A 1 82 ? -18.046 -8.962 2.954 1.00 96.19 82 ILE A O 1
ATOM 657 N N . ASP A 1 83 ? -19.262 -7.432 1.831 1.00 95.50 83 ASP A N 1
ATOM 658 C CA . ASP A 1 83 ? -18.129 -6.793 1.169 1.00 95.50 83 ASP A CA 1
ATOM 659 C C . ASP A 1 83 ? -17.160 -6.143 2.168 1.00 95.50 83 ASP A C 1
ATOM 661 O O . ASP A 1 83 ? -15.950 -6.376 2.113 1.00 95.50 83 ASP A O 1
ATOM 665 N N . TYR A 1 84 ? -17.677 -5.344 3.107 1.00 96.19 84 TYR A N 1
ATOM 666 C CA . TYR A 1 84 ? -16.836 -4.603 4.049 1.00 96.19 84 TYR A CA 1
ATOM 667 C C . TYR A 1 84 ? -16.107 -5.522 5.034 1.00 96.19 84 TYR A C 1
ATOM 669 O O . TYR A 1 84 ? -14.902 -5.374 5.250 1.00 96.19 84 TYR A O 1
ATOM 677 N N . HIS A 1 85 ? -16.822 -6.484 5.627 1.00 95.94 85 HIS A N 1
ATOM 678 C CA . HIS A 1 85 ? -16.251 -7.426 6.598 1.00 95.94 85 HIS A CA 1
ATOM 679 C C . HIS A 1 85 ? -15.568 -8.626 5.938 1.00 95.94 85 HIS A C 1
ATOM 681 O O . HIS A 1 85 ? -15.030 -9.474 6.649 1.00 95.94 85 HIS A O 1
ATOM 687 N N . LYS A 1 86 ? -15.557 -8.694 4.598 1.00 94.62 86 LYS A N 1
ATOM 688 C CA . LYS A 1 86 ? -15.002 -9.810 3.816 1.00 94.62 86 LYS A CA 1
ATOM 689 C C . LYS A 1 86 ? -15.548 -11.161 4.303 1.00 94.62 86 LYS A C 1
ATOM 691 O O . LYS A 1 86 ? -14.787 -12.102 4.544 1.00 94.62 86 LYS A O 1
ATOM 696 N N . VAL A 1 87 ? -16.865 -11.234 4.509 1.00 93.25 87 VAL A N 1
ATOM 697 C CA . VAL A 1 87 ? -17.540 -12.447 4.996 1.00 93.25 87 VAL A CA 1
ATOM 698 C C . VAL A 1 87 ? -17.319 -13.574 3.985 1.00 93.25 87 VAL A C 1
ATOM 700 O O . VAL A 1 87 ? -17.504 -13.390 2.784 1.00 93.25 87 VAL A O 1
ATOM 703 N N . LYS A 1 88 ? -16.879 -14.744 4.460 1.00 85.12 88 LYS A N 1
ATOM 704 C CA . LYS A 1 88 ? -16.666 -15.914 3.600 1.00 85.12 88 LYS A CA 1
ATOM 705 C C . LYS A 1 88 ? -18.011 -16.590 3.313 1.00 85.12 88 LYS A C 1
ATOM 707 O O . LYS A 1 88 ? -18.617 -17.146 4.225 1.00 85.12 88 LYS A O 1
ATOM 712 N N . GLY A 1 89 ? -18.430 -16.584 2.048 1.00 79.56 89 GLY A N 1
ATOM 713 C CA . GLY A 1 89 ? -19.717 -17.132 1.602 1.00 79.56 89 GLY A CA 1
ATOM 714 C C . GLY A 1 89 ? -20.894 -16.179 1.834 1.00 79.56 89 GLY A C 1
ATOM 715 O O . GLY A 1 89 ? -20.709 -15.029 2.221 1.00 79.56 89 GLY A O 1
ATOM 716 N N . ASP A 1 90 ? -22.114 -16.674 1.618 1.00 75.88 90 ASP A N 1
ATOM 717 C CA . ASP A 1 90 ? -23.313 -15.818 1.543 1.00 75.88 90 ASP A CA 1
ATOM 718 C C . ASP A 1 90 ? -24.021 -15.610 2.893 1.00 75.88 90 ASP A C 1
ATOM 720 O O . ASP A 1 90 ? -25.038 -14.921 2.978 1.00 75.88 90 ASP A O 1
ATOM 724 N N . LYS A 1 91 ? -23.528 -16.235 3.971 1.00 88.31 91 LYS A N 1
ATOM 725 C CA . LYS A 1 91 ? -24.182 -16.210 5.286 1.00 88.31 91 LYS A CA 1
ATOM 726 C C . LYS A 1 91 ? -23.381 -15.395 6.289 1.00 88.31 91 LYS A C 1
ATOM 728 O O . LYS A 1 91 ? -22.307 -15.792 6.725 1.00 88.31 91 LYS A O 1
ATOM 733 N N . ILE A 1 92 ? -23.971 -14.280 6.703 1.00 95.25 92 ILE A N 1
ATOM 734 C CA . ILE A 1 92 ? -23.470 -13.449 7.796 1.00 95.25 92 ILE A CA 1
ATOM 735 C C . ILE A 1 92 ? -23.857 -14.112 9.122 1.00 95.25 92 ILE A C 1
ATOM 737 O O . ILE A 1 92 ? -25.044 -14.306 9.393 1.00 95.25 92 ILE A O 1
ATOM 741 N N . THR A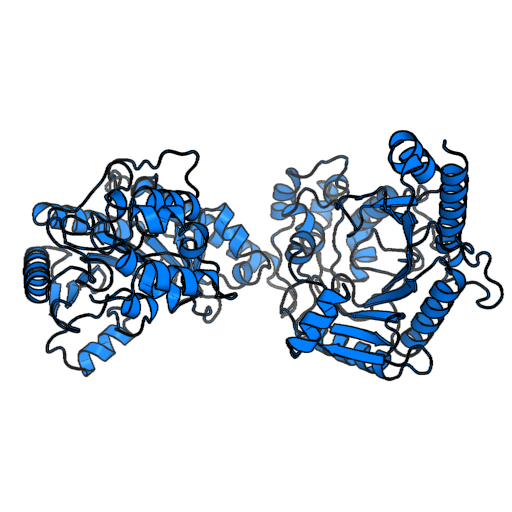 1 93 ? -22.859 -14.460 9.930 1.00 94.94 93 THR A N 1
ATOM 742 C CA . THR A 1 93 ? -23.034 -15.090 11.245 1.00 94.94 93 THR A CA 1
ATOM 743 C C . THR A 1 93 ? -22.108 -14.457 12.272 1.00 94.94 93 THR A C 1
ATOM 745 O O . THR A 1 93 ? -20.970 -14.101 11.947 1.00 94.94 93 THR A O 1
ATOM 748 N N . HIS A 1 94 ? -22.548 -14.395 13.526 1.00 97.62 94 HIS A N 1
ATOM 749 C CA . HIS A 1 94 ? -21.723 -13.945 14.637 1.00 97.62 94 HIS A CA 1
ATOM 750 C C . HIS A 1 94 ? -21.879 -14.887 15.840 1.00 97.62 94 HIS A C 1
ATOM 752 O O . HIS A 1 94 ? -22.999 -15.304 16.134 1.00 97.62 94 HIS A O 1
ATOM 758 N N . PRO A 1 95 ? -20.785 -15.262 16.532 1.00 97.81 95 PRO A N 1
ATOM 759 C CA . PRO A 1 95 ? -20.895 -16.054 17.750 1.00 97.81 95 PRO A CA 1
ATOM 760 C C . PRO A 1 95 ? -21.566 -15.253 18.874 1.00 97.81 95 PRO A C 1
ATOM 762 O O . PRO A 1 95 ? -21.702 -14.031 18.809 1.00 97.81 95 PRO A O 1
ATOM 765 N N . LYS A 1 96 ? -21.975 -15.951 19.936 1.00 98.00 96 LYS A N 1
ATOM 766 C CA . LYS A 1 96 ? -22.405 -15.285 21.170 1.00 98.00 96 LYS A CA 1
ATOM 767 C C . LYS A 1 96 ? -21.238 -14.493 21.765 1.00 98.00 96 LYS A C 1
ATOM 769 O O . LYS A 1 96 ? -20.089 -14.904 21.633 1.00 98.00 96 LYS A O 1
ATOM 774 N N . SER A 1 97 ? -21.566 -13.384 22.428 1.00 98.25 97 SER A N 1
ATOM 775 C CA . SER A 1 97 ? -20.587 -12.557 23.140 1.00 98.25 97 SER A CA 1
ATOM 776 C C . SER A 1 97 ? -19.820 -13.400 24.157 1.00 98.25 97 SER A C 1
ATOM 778 O O . SER A 1 97 ? -20.428 -14.140 24.934 1.00 98.25 97 SER A O 1
ATOM 780 N N . ASP A 1 98 ? -18.497 -13.287 24.131 1.00 98.44 98 ASP A N 1
ATOM 781 C CA . ASP A 1 98 ? -17.591 -14.002 25.020 1.00 98.44 98 ASP A CA 1
ATOM 782 C C . ASP A 1 98 ? -16.303 -13.195 25.217 1.00 98.44 98 ASP A C 1
ATOM 784 O O . ASP A 1 98 ? -15.513 -12.985 24.292 1.00 98.44 98 ASP A O 1
ATOM 788 N N . PHE A 1 99 ? -16.088 -12.753 26.457 1.00 98.38 99 PHE A N 1
ATOM 789 C CA . PHE A 1 99 ? -14.885 -12.028 26.861 1.00 98.38 99 PHE A CA 1
ATOM 790 C C . PHE A 1 99 ? -13.759 -12.954 27.345 1.00 98.38 99 PHE A C 1
ATOM 792 O O . PHE A 1 99 ? -12.665 -12.459 27.637 1.00 98.38 99 PHE A O 1
ATOM 799 N N . GLY A 1 100 ? -13.995 -14.268 27.385 1.00 97.38 100 GLY A N 1
ATOM 800 C CA . GLY A 1 100 ? -13.097 -15.273 27.938 1.00 97.38 100 GLY A CA 1
ATOM 801 C C . GLY A 1 100 ? -13.107 -15.302 29.468 1.00 97.38 100 GLY A C 1
ATOM 802 O O . GLY A 1 100 ? -13.727 -14.469 30.137 1.00 97.38 100 GLY A O 1
ATOM 803 N N . ASP A 1 101 ? -12.375 -16.254 30.051 1.00 96.88 101 ASP A N 1
ATOM 804 C CA . ASP A 1 101 ? -12.140 -16.261 31.494 1.00 96.88 101 ASP A CA 1
ATOM 805 C C . ASP A 1 101 ? -11.153 -15.150 31.872 1.00 96.88 101 ASP A C 1
ATOM 807 O O . ASP A 1 101 ? -9.931 -15.266 31.744 1.00 96.88 101 ASP A O 1
ATOM 811 N N . LEU A 1 102 ? -11.704 -14.055 32.397 1.00 94.06 102 LEU A N 1
ATOM 812 C CA . LEU A 1 102 ? -10.929 -12.899 32.826 1.00 94.06 102 LEU A CA 1
ATOM 813 C C . LEU A 1 102 ? -9.884 -13.254 33.895 1.00 94.06 102 LEU A C 1
ATOM 815 O O . LEU A 1 102 ? -8.927 -12.508 34.065 1.00 94.06 102 LEU A O 1
ATOM 819 N N . LYS A 1 103 ? -9.997 -14.356 34.640 1.00 92.38 103 LYS A N 1
ATOM 820 C CA . LYS A 1 103 ? -8.979 -14.714 35.642 1.00 92.38 103 LYS A CA 1
ATOM 821 C C . LYS A 1 103 ? -7.730 -15.338 35.019 1.00 92.38 103 LYS A C 1
ATOM 823 O O . LYS A 1 103 ? -6.655 -15.160 35.585 1.00 92.38 103 LYS A O 1
ATOM 828 N N . SER A 1 104 ? -7.854 -15.984 33.861 1.00 91.50 104 SER A N 1
ATOM 829 C CA . SER A 1 104 ? -6.777 -16.733 33.197 1.00 91.50 104 SER A CA 1
ATOM 830 C C . SER A 1 104 ? -6.195 -16.054 31.948 1.00 91.50 104 SER A C 1
ATOM 832 O O . SER A 1 104 ? -5.348 -16.639 31.274 1.00 91.50 104 SER A O 1
ATOM 834 N N . LEU A 1 105 ? -6.578 -14.802 31.655 1.00 91.81 105 LEU A N 1
ATOM 835 C CA . LEU A 1 105 ? -5.950 -14.004 30.591 1.00 91.81 105 LEU A CA 1
ATOM 836 C C . LEU A 1 105 ? -4.431 -13.894 30.790 1.00 91.81 105 LEU A C 1
ATOM 838 O O . LEU A 1 105 ? -3.976 -13.476 31.854 1.00 91.81 105 LEU A O 1
ATOM 842 N N . ASN A 1 106 ? -3.669 -14.200 29.737 1.00 93.12 106 ASN A N 1
ATOM 843 C CA . ASN A 1 106 ? -2.208 -14.292 29.783 1.00 93.12 106 ASN A CA 1
ATOM 844 C C . ASN A 1 106 ? -1.531 -13.573 28.600 1.00 93.12 106 ASN A C 1
ATOM 846 O O . ASN A 1 106 ? -0.765 -14.161 27.840 1.00 93.12 106 ASN A O 1
ATOM 850 N N . PHE A 1 107 ? -1.842 -12.291 28.422 1.00 95.12 107 PHE A N 1
ATOM 851 C CA . PHE A 1 107 ? -1.092 -11.400 27.537 1.00 95.12 107 PHE A CA 1
ATOM 852 C C . PHE A 1 107 ? 0.076 -10.759 28.300 1.00 95.12 107 PHE A C 1
ATOM 854 O O . PHE A 1 107 ? -0.118 -10.158 29.356 1.00 95.12 107 PHE A O 1
ATOM 861 N N . LYS A 1 108 ? 1.296 -10.833 27.764 1.00 95.44 108 LYS A N 1
ATOM 862 C CA . LYS A 1 108 ? 2.433 -10.049 28.278 1.00 95.44 108 LYS A CA 1
ATOM 863 C C . LYS A 1 108 ? 2.175 -8.558 28.040 1.00 95.44 108 LYS A C 1
ATOM 865 O O . LYS A 1 108 ? 1.574 -8.205 27.030 1.00 95.44 108 LYS A O 1
ATOM 870 N N . ASP A 1 109 ? 2.672 -7.679 28.909 1.00 97.25 109 ASP A N 1
ATOM 871 C CA . ASP A 1 109 ? 2.660 -6.235 28.639 1.00 97.25 109 ASP A CA 1
ATOM 872 C C . ASP A 1 109 ? 3.364 -5.946 27.298 1.00 97.25 109 ASP A C 1
ATOM 874 O O . ASP A 1 109 ? 4.502 -6.371 27.081 1.00 97.25 109 ASP A O 1
ATOM 878 N N . LEU A 1 110 ? 2.695 -5.222 26.395 1.00 96.25 110 LEU A N 1
ATOM 879 C CA . LEU A 1 110 ? 3.224 -4.892 25.065 1.00 96.25 110 LEU A CA 1
ATOM 880 C C . LEU A 1 110 ? 4.479 -3.998 25.113 1.00 96.25 110 LEU A C 1
ATOM 882 O O . LEU A 1 110 ? 5.199 -3.888 24.121 1.00 96.25 110 LEU A O 1
ATOM 886 N N . ASN A 1 111 ? 4.778 -3.376 26.257 1.00 95.06 111 ASN A N 1
ATOM 887 C CA . ASN A 1 111 ? 6.015 -2.634 26.488 1.00 95.06 111 ASN A CA 1
ATOM 888 C C . ASN A 1 111 ? 7.163 -3.464 27.044 1.00 95.06 111 ASN A C 1
ATOM 890 O O . ASN A 1 111 ? 8.285 -2.948 27.076 1.00 95.06 111 ASN A O 1
ATOM 894 N N . ALA A 1 112 ? 6.921 -4.711 27.447 1.00 88.69 112 ALA A N 1
ATOM 895 C CA . ALA A 1 112 ? 7.920 -5.511 28.142 1.00 88.69 112 ALA A CA 1
ATOM 896 C C . ALA A 1 112 ? 9.225 -5.684 27.347 1.00 88.69 112 ALA A C 1
ATOM 898 O O . ALA A 1 112 ? 10.278 -5.856 27.949 1.00 88.69 112 ALA A O 1
ATOM 899 N N . ASP A 1 113 ? 9.165 -5.576 26.017 1.00 74.62 113 ASP A N 1
ATOM 900 C CA . ASP A 1 113 ? 10.300 -5.847 25.135 1.00 74.62 113 ASP A CA 1
ATOM 901 C C . ASP A 1 113 ? 10.732 -4.642 24.280 1.00 74.62 113 ASP A C 1
ATOM 903 O O . ASP A 1 113 ? 11.305 -4.842 23.216 1.00 74.62 113 ASP A O 1
ATOM 907 N N . GLY A 1 114 ? 10.466 -3.391 24.671 1.00 75.00 114 GLY A N 1
ATOM 908 C CA . GLY A 1 114 ? 10.984 -2.245 23.896 1.00 75.00 114 GLY A CA 1
ATOM 909 C C . GLY A 1 114 ? 10.365 -0.876 24.159 1.00 75.00 114 GLY A C 1
ATOM 910 O O . GLY A 1 114 ? 10.742 0.085 23.497 1.00 75.00 114 GLY A O 1
ATOM 911 N N . ASN A 1 115 ? 9.422 -0.765 25.102 1.00 90.81 115 ASN A N 1
ATOM 912 C CA . ASN A 1 115 ? 8.821 0.507 25.523 1.00 90.81 115 ASN A CA 1
ATOM 913 C C . ASN A 1 115 ? 8.313 1.414 24.366 1.00 90.81 115 ASN A C 1
ATOM 915 O O . ASN A 1 115 ? 8.462 2.644 24.379 1.00 90.81 115 ASN A O 1
ATOM 919 N N . MET A 1 116 ? 7.732 0.809 23.326 1.00 94.62 116 MET A N 1
ATOM 920 C CA . MET A 1 116 ? 7.233 1.515 22.136 1.00 94.62 116 MET A CA 1
ATOM 921 C C . MET A 1 116 ? 5.772 1.958 22.262 1.00 94.62 116 MET A C 1
ATOM 923 O O . MET A 1 116 ? 5.354 2.875 21.553 1.00 94.62 116 MET A O 1
ATOM 927 N N . VAL A 1 117 ? 4.998 1.349 23.162 1.00 96.25 117 VAL A N 1
ATOM 928 C CA . VAL A 1 117 ? 3.587 1.662 23.393 1.00 96.25 117 VAL A CA 1
ATOM 929 C C . VAL A 1 117 ? 3.454 2.850 24.342 1.00 96.25 117 VAL A C 1
ATOM 931 O O . VAL A 1 117 ? 3.844 2.812 25.508 1.00 96.25 117 VAL A O 1
ATOM 934 N N . VAL A 1 118 ? 2.851 3.923 23.838 1.00 94.19 118 VAL A N 1
ATOM 935 C CA . VAL A 1 118 ? 2.523 5.137 24.594 1.00 94.19 118 VAL A CA 1
ATOM 936 C C . VAL A 1 118 ? 1.298 4.908 25.479 1.00 94.19 118 VAL A C 1
ATOM 938 O O . VAL A 1 118 ? 1.265 5.321 26.641 1.00 94.19 118 VAL A O 1
ATOM 941 N N . SER A 1 119 ? 0.273 4.267 24.924 1.00 94.94 119 SER A N 1
ATOM 942 C CA . SER A 1 119 ? -0.995 4.008 25.599 1.00 94.94 119 SER A CA 1
ATOM 943 C C . SER A 1 119 ? -1.743 2.859 24.951 1.00 94.94 119 SER A C 1
ATOM 945 O O . SER A 1 119 ? -1.658 2.674 23.736 1.00 94.94 119 SER A O 1
ATOM 947 N N . THR A 1 120 ? -2.548 2.178 25.757 1.00 97.75 120 THR A N 1
ATOM 948 C CA . THR A 1 120 ? -3.436 1.094 25.337 1.00 97.75 120 THR A CA 1
ATOM 949 C C . THR A 1 120 ? -4.881 1.493 25.598 1.00 97.75 120 THR A C 1
ATOM 951 O O . THR A 1 120 ? -5.193 2.104 26.623 1.00 97.75 120 THR A O 1
ATOM 954 N N . ARG A 1 121 ? -5.771 1.172 24.658 1.00 97.69 121 ARG A N 1
ATOM 955 C CA . ARG A 1 121 ? -7.188 1.537 24.700 1.00 97.69 121 ARG A CA 1
ATOM 956 C C . ARG A 1 121 ? -8.045 0.439 24.091 1.00 97.69 121 ARG A C 1
ATOM 958 O O . ARG A 1 121 ? -7.786 0.018 22.969 1.00 97.69 121 ARG A O 1
ATOM 965 N N . VAL A 1 122 ? -9.116 0.054 24.773 1.00 98.44 122 VAL A N 1
ATOM 966 C CA . VAL A 1 122 ? -10.143 -0.847 24.239 1.00 98.44 122 VAL A CA 1
ATOM 967 C C . VAL A 1 122 ? -11.494 -0.144 24.312 1.00 98.44 122 VAL A C 1
ATOM 969 O O . VAL A 1 122 ? -11.822 0.473 25.326 1.00 98.44 122 VAL A O 1
ATOM 972 N N . ARG A 1 123 ? -12.271 -0.200 23.227 1.00 98.00 123 ARG A N 1
ATOM 973 C CA . ARG A 1 123 ? -13.632 0.349 23.181 1.00 98.00 123 ARG A CA 1
ATOM 974 C C . ARG A 1 123 ? -14.661 -0.652 22.672 1.00 98.00 123 ARG A C 1
ATOM 976 O O . ARG A 1 123 ? -14.319 -1.526 21.878 1.00 98.00 123 ARG A O 1
ATOM 983 N N . LEU A 1 124 ? -15.910 -0.428 23.069 1.00 98.12 124 LEU A N 1
ATOM 984 C CA . LEU A 1 124 ? -17.121 -1.093 22.587 1.00 98.12 124 LEU A CA 1
ATOM 985 C C . LEU A 1 124 ? -18.193 -0.046 22.257 1.00 98.12 124 LEU A C 1
ATOM 987 O O . LEU A 1 124 ? -18.189 1.052 22.817 1.00 98.12 124 LEU A O 1
ATOM 991 N N . GLY A 1 125 ? -19.120 -0.406 21.376 1.00 98.00 125 GLY A N 1
ATOM 992 C CA . GLY A 1 125 ? -20.375 0.304 21.136 1.00 98.00 125 GLY A CA 1
ATOM 993 C C . GLY A 1 125 ? -21.562 -0.556 21.565 1.00 98.00 125 GLY A C 1
ATOM 994 O O . GLY A 1 125 ? -21.512 -1.782 21.455 1.00 98.00 125 GLY A O 1
ATOM 995 N N . ARG A 1 126 ? -22.636 0.053 22.070 1.00 98.50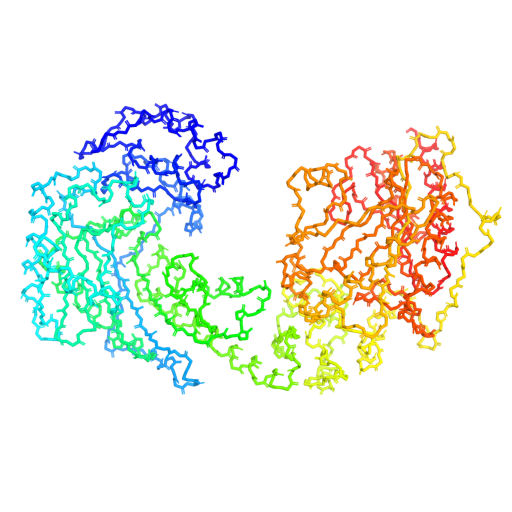 126 ARG A N 1
ATOM 996 C CA . ARG A 1 126 ? -23.905 -0.641 22.321 1.00 98.50 126 ARG A CA 1
ATOM 997 C C . ARG A 1 126 ? -25.091 0.223 21.925 1.00 98.50 126 ARG A C 1
ATOM 999 O O . ARG A 1 126 ? -25.113 1.425 22.180 1.00 98.50 126 ARG A O 1
ATOM 1006 N N . THR A 1 127 ? -26.105 -0.446 21.389 1.00 98.62 127 THR A N 1
ATOM 1007 C CA . THR A 1 127 ? -27.435 0.110 21.140 1.00 98.62 127 THR A CA 1
ATOM 1008 C C . THR A 1 127 ? -28.383 -0.393 22.219 1.00 98.62 127 THR A C 1
ATOM 1010 O O . THR A 1 127 ? -28.511 -1.599 22.416 1.00 98.62 127 THR A O 1
ATOM 1013 N N . VAL A 1 128 ? -29.034 0.517 22.940 1.00 98.44 128 VAL A N 1
ATOM 1014 C CA . VAL A 1 128 ? -30.092 0.178 23.910 1.00 98.44 128 VAL A CA 1
ATOM 1015 C C . VAL A 1 128 ? -31.383 -0.145 23.157 1.00 98.44 128 VAL A C 1
ATOM 1017 O O . VAL A 1 128 ? -31.827 0.656 22.336 1.00 98.44 128 VAL A O 1
ATOM 1020 N N . ALA A 1 129 ? -31.983 -1.304 23.436 1.00 96.31 129 ALA A N 1
ATOM 1021 C CA . ALA A 1 129 ? -33.215 -1.748 22.791 1.00 96.31 129 ALA A CA 1
ATOM 1022 C C . ALA A 1 129 ? -34.387 -0.787 23.067 1.00 96.31 129 ALA A C 1
ATOM 1024 O O . ALA A 1 129 ? -34.511 -0.244 24.168 1.00 96.31 129 ALA A O 1
ATOM 1025 N N . GLY A 1 130 ? -35.254 -0.605 22.066 1.00 96.06 130 GLY A N 1
ATOM 1026 C CA . GLY A 1 130 ? -36.447 0.247 22.149 1.00 96.06 130 GLY A CA 1
ATOM 1027 C C . GLY A 1 130 ? -36.250 1.706 21.721 1.00 96.06 130 GLY A C 1
ATOM 1028 O O . GLY A 1 130 ? -37.223 2.450 21.695 1.00 96.06 130 GLY A O 1
ATOM 1029 N N . TYR A 1 131 ? -35.036 2.112 21.342 1.00 98.06 131 TYR A N 1
ATOM 1030 C CA . TYR A 1 131 ? -34.744 3.464 20.857 1.00 98.06 131 TYR A CA 1
ATOM 1031 C C . TYR A 1 131 ? -34.169 3.410 19.437 1.00 98.06 131 TYR A C 1
ATOM 1033 O O . TYR A 1 131 ? -33.337 2.553 19.142 1.00 98.06 131 TYR A O 1
ATOM 1041 N N . GLY A 1 132 ? -34.608 4.321 18.566 1.00 97.25 132 GLY A N 1
ATOM 1042 C CA . GLY A 1 132 ? -34.033 4.499 17.229 1.00 97.25 132 GLY A CA 1
ATOM 1043 C C . GLY A 1 132 ? -32.669 5.197 17.271 1.00 97.25 132 GLY A C 1
ATOM 1044 O O . GLY A 1 132 ? -32.275 5.735 18.304 1.00 97.25 132 GLY A O 1
ATOM 1045 N N . PHE A 1 133 ? -31.959 5.229 16.141 1.00 97.94 133 PHE A N 1
ATOM 1046 C CA . PHE A 1 133 ? -30.723 6.011 16.017 1.00 97.94 133 PHE A CA 1
ATOM 1047 C C . PHE A 1 133 ? -31.021 7.487 15.736 1.00 97.94 133 PHE A C 1
ATOM 1049 O O . PHE A 1 133 ? -32.172 7.907 15.617 1.00 97.94 133 PHE A O 1
ATOM 1056 N N . CYS A 1 134 ? -29.969 8.295 15.588 1.00 92.31 134 CYS A N 1
ATOM 1057 C CA . CYS A 1 134 ? -30.069 9.739 15.398 1.00 92.31 134 CYS A CA 1
ATOM 1058 C C . CYS A 1 134 ? -31.075 10.198 14.314 1.00 92.31 134 CYS A C 1
ATOM 1060 O O . CYS A 1 134 ? -31.761 11.192 14.559 1.00 92.31 134 CYS A O 1
ATOM 1062 N N . PRO A 1 135 ? -31.254 9.505 13.165 1.00 94.62 135 PRO A N 1
ATOM 1063 C CA . PRO A 1 135 ? -32.259 9.897 12.171 1.00 94.62 135 PRO A CA 1
ATOM 1064 C C . PRO A 1 135 ? -33.726 9.787 12.612 1.00 94.62 135 PRO A C 1
ATOM 1066 O O . PRO A 1 135 ? -34.568 10.505 12.051 1.00 94.62 135 PRO A O 1
ATOM 1069 N N . THR A 1 136 ? -34.032 8.893 13.557 1.00 97.50 136 THR A N 1
ATOM 1070 C CA . THR A 1 136 ? -35.399 8.470 13.921 1.00 97.50 136 THR A CA 1
ATOM 1071 C C . THR A 1 136 ? -35.776 8.760 15.371 1.00 97.50 136 THR A C 1
ATOM 1073 O O . THR A 1 136 ? -36.960 8.916 15.655 1.00 97.50 136 THR A O 1
ATOM 1076 N N . ILE A 1 137 ? -34.806 8.882 16.279 1.00 97.44 137 ILE A N 1
ATOM 1077 C CA . ILE A 1 137 ? -35.065 9.205 17.685 1.00 97.44 137 ILE A CA 1
ATOM 1078 C C . ILE A 1 137 ? -35.569 10.649 17.840 1.00 97.44 137 ILE A C 1
ATOM 1080 O O . ILE A 1 137 ? -34.967 11.586 17.302 1.00 97.44 137 ILE A O 1
ATOM 1084 N N . SER A 1 138 ? -36.662 10.843 18.586 1.00 97.06 138 SER A N 1
ATOM 1085 C CA . SER A 1 138 ? -37.134 12.188 18.951 1.00 97.06 138 SER A CA 1
ATOM 1086 C C . SER A 1 138 ? -36.229 12.832 20.010 1.00 97.06 138 SER A C 1
ATOM 1088 O O . SER A 1 138 ? -35.452 12.149 20.683 1.00 97.06 138 SER A O 1
ATOM 1090 N N . ASN A 1 139 ? -36.332 14.151 20.197 1.00 97.25 139 ASN A N 1
ATOM 1091 C CA . ASN A 1 139 ? -35.595 14.845 21.255 1.00 97.25 139 ASN A CA 1
ATOM 1092 C C . ASN A 1 139 ? -35.967 14.309 22.653 1.00 97.25 139 ASN A C 1
ATOM 1094 O O . ASN A 1 139 ? -35.086 14.064 23.475 1.00 97.25 139 ASN A O 1
ATOM 1098 N N . GLU A 1 140 ? -37.252 14.051 22.901 1.00 98.00 140 GLU A N 1
ATOM 1099 C CA . GLU A 1 140 ? -37.769 13.499 24.159 1.00 98.00 140 GLU A CA 1
ATOM 1100 C C . GLU A 1 140 ? -37.237 12.086 24.402 1.00 98.00 140 GLU A C 1
ATOM 1102 O O . GLU A 1 140 ? -36.713 11.806 25.478 1.00 98.00 140 GLU A O 1
ATOM 1107 N N . GLN A 1 141 ? -37.293 11.217 23.387 1.00 98.12 141 GLN A N 1
ATOM 1108 C CA . GLN A 1 141 ? -36.748 9.861 23.472 1.00 98.12 141 GLN A CA 1
ATOM 1109 C C . GLN A 1 141 ? -35.232 9.870 23.694 1.00 98.12 141 GLN A C 1
ATOM 1111 O O . GLN A 1 141 ? -34.716 9.035 24.433 1.00 98.12 141 GLN A O 1
ATOM 1116 N N . ARG A 1 142 ? -34.503 10.820 23.092 1.00 98.31 142 ARG A N 1
ATOM 1117 C CA . ARG A 1 142 ? -33.054 10.964 23.290 1.00 98.31 142 ARG A CA 1
ATOM 1118 C C . ARG A 1 142 ? -32.719 11.383 24.720 1.00 98.31 142 ARG A C 1
ATOM 1120 O O . ARG A 1 142 ? -31.786 10.833 25.299 1.00 98.31 142 ARG A O 1
ATOM 1127 N N . LEU A 1 143 ? -33.484 12.310 25.298 1.00 98.44 143 LEU A N 1
ATOM 1128 C CA . LEU A 1 143 ? -33.355 12.719 26.702 1.00 98.44 143 LEU A CA 1
ATOM 1129 C C . LEU A 1 143 ? -33.736 11.584 27.666 1.00 98.44 143 LEU A C 1
ATOM 1131 O O . LEU A 1 143 ? -33.077 11.382 28.685 1.00 98.44 143 LEU A O 1
ATOM 1135 N N . GLU A 1 144 ? -34.772 10.810 27.342 1.00 98.50 144 GLU A N 1
ATOM 1136 C CA . GLU A 1 144 ? -35.161 9.625 28.110 1.00 98.50 144 GLU A CA 1
ATOM 1137 C C . GLU A 1 144 ? -34.054 8.562 28.095 1.00 98.50 144 GLU A C 1
ATOM 1139 O O . GLU A 1 144 ? -33.659 8.055 29.148 1.00 98.50 144 GLU A O 1
ATOM 1144 N N . LEU A 1 145 ? -33.501 8.279 26.913 1.00 98.50 145 LEU A N 1
ATOM 1145 C CA . LEU A 1 145 ? -32.379 7.368 26.726 1.00 98.50 145 LEU A CA 1
ATOM 1146 C C . LEU A 1 145 ? -31.137 7.840 27.495 1.00 98.50 145 LEU A C 1
ATOM 1148 O O . LEU A 1 145 ? -30.518 7.047 28.203 1.00 98.50 145 LEU A O 1
ATOM 1152 N N . GLU A 1 146 ? -30.797 9.129 27.412 1.00 98.62 146 GLU A N 1
ATOM 1153 C CA . GLU A 1 146 ? -29.707 9.734 28.183 1.00 98.62 146 GLU A CA 1
ATOM 1154 C C . GLU A 1 146 ? -29.907 9.528 29.690 1.00 98.62 146 GLU A C 1
ATOM 1156 O O . GLU A 1 146 ? -28.995 9.089 30.397 1.00 98.62 146 GLU A O 1
ATOM 1161 N N . LYS A 1 147 ? -31.112 9.806 30.198 1.00 98.44 147 LYS A N 1
ATOM 1162 C CA . LYS A 1 147 ? -31.453 9.613 31.610 1.00 98.44 147 LYS A CA 1
ATOM 1163 C C . LYS A 1 147 ? -31.307 8.147 32.014 1.00 98.44 147 LYS A C 1
ATOM 1165 O O . LYS A 1 147 ? -30.694 7.859 33.036 1.00 98.44 147 LYS A O 1
ATOM 1170 N N . LYS A 1 148 ? -31.810 7.218 31.198 1.00 98.44 148 LYS A N 1
ATOM 1171 C CA . LYS A 1 148 ? -31.704 5.773 31.438 1.00 98.44 148 LYS A CA 1
ATOM 1172 C C . LYS A 1 148 ? -30.244 5.315 31.517 1.00 98.44 148 LYS A C 1
ATOM 1174 O O . LYS A 1 148 ? -29.874 4.605 32.451 1.00 98.44 148 LYS A O 1
ATOM 1179 N N . ILE A 1 149 ? -29.408 5.753 30.575 1.00 98.56 149 ILE A N 1
ATOM 1180 C CA . ILE A 1 149 ? -27.980 5.410 30.530 1.00 98.56 149 ILE A CA 1
ATOM 1181 C C . ILE A 1 149 ? -27.226 6.048 31.702 1.00 98.56 149 ILE A C 1
ATOM 1183 O O . ILE A 1 149 ? -26.474 5.367 32.393 1.00 98.56 149 ILE A O 1
ATOM 1187 N N . SER A 1 150 ? -27.435 7.340 31.959 1.00 98.12 150 SER A N 1
ATOM 1188 C CA . SER A 1 150 ? -26.749 8.057 33.040 1.00 98.12 150 SER A CA 1
ATOM 1189 C C . SER A 1 150 ? -27.138 7.555 34.432 1.00 98.12 150 SER A C 1
ATOM 1191 O O . SER A 1 150 ? -26.281 7.542 35.313 1.00 98.12 150 SER A O 1
ATOM 1193 N N . THR A 1 151 ? -28.372 7.082 34.643 1.00 97.94 151 THR A N 1
ATOM 1194 C CA . THR A 1 151 ? -28.756 6.371 35.874 1.00 97.94 151 THR A CA 1
ATOM 1195 C C . THR A 1 151 ? -27.971 5.070 36.024 1.00 97.94 151 THR A C 1
ATOM 1197 O O . THR A 1 151 ? -27.313 4.891 37.043 1.00 97.94 151 THR A O 1
ATOM 1200 N N . ALA A 1 152 ? -27.932 4.219 34.991 1.00 98.00 152 ALA A N 1
ATOM 1201 C CA . ALA A 1 152 ? -27.157 2.975 35.041 1.00 98.00 152 ALA A CA 1
ATOM 1202 C C . ALA A 1 152 ? -25.656 3.219 35.299 1.00 98.00 152 ALA A C 1
ATOM 1204 O O . ALA A 1 152 ? -25.012 2.438 35.992 1.00 98.00 152 ALA A O 1
ATOM 1205 N N . LEU A 1 153 ? -25.101 4.318 34.775 1.00 97.88 153 LEU A N 1
ATOM 1206 C CA . LEU A 1 153 ? -23.712 4.719 35.016 1.00 97.88 153 LEU A CA 1
ATOM 1207 C C . LEU A 1 153 ? -23.470 5.208 36.451 1.00 97.88 153 LEU A C 1
ATOM 1209 O O . LEU A 1 153 ? -22.406 4.945 37.002 1.00 97.88 153 LEU A O 1
ATOM 1213 N N . LYS A 1 154 ? -24.434 5.906 37.064 1.00 95.69 154 LYS A N 1
ATOM 1214 C CA . LYS A 1 154 ? -24.344 6.359 38.465 1.00 95.69 154 LYS A CA 1
ATOM 1215 C C . LYS A 1 154 ? -24.380 5.202 39.461 1.00 95.69 154 LYS A C 1
ATOM 1217 O O . LYS A 1 154 ? -23.777 5.318 40.523 1.00 95.69 154 LYS A O 1
ATOM 1222 N N . ASP A 1 155 ? -25.049 4.109 39.104 1.00 94.62 155 ASP A N 1
ATOM 1223 C CA . ASP A 1 155 ? -25.146 2.905 39.934 1.00 94.62 155 ASP A CA 1
ATOM 1224 C C . ASP A 1 155 ? -23.872 2.037 39.878 1.00 94.62 155 ASP A C 1
ATOM 1226 O O . ASP A 1 155 ? -23.711 1.104 40.670 1.00 94.62 155 ASP A O 1
ATOM 1230 N N . LEU A 1 156 ? -22.931 2.345 38.974 1.00 94.25 156 LEU A N 1
ATOM 1231 C CA . LEU A 1 156 ? -21.627 1.692 38.954 1.00 94.25 156 LEU A CA 1
ATOM 1232 C C . LEU A 1 156 ? -20.827 2.042 40.219 1.00 94.25 156 LEU A C 1
ATOM 1234 O O . LEU A 1 156 ? -20.668 3.203 40.596 1.00 94.25 156 LEU A O 1
ATOM 1238 N N . SER A 1 157 ? -20.274 1.014 40.860 1.00 92.19 157 SER A N 1
ATOM 1239 C CA . SER A 1 157 ? -19.524 1.125 42.116 1.00 92.19 157 SER A CA 1
ATOM 1240 C C . SER A 1 157 ? -18.061 0.685 41.964 1.00 92.19 157 SER A C 1
ATOM 1242 O O . SER A 1 157 ? -17.608 0.296 40.883 1.00 92.19 157 SER A O 1
ATOM 1244 N N . GLY A 1 158 ? -17.284 0.775 43.048 1.00 95.56 158 GLY A N 1
ATOM 1245 C CA . GLY A 1 158 ? -15.884 0.349 43.063 1.00 95.56 158 GLY A CA 1
ATOM 1246 C C . GLY A 1 158 ? -15.014 1.163 42.101 1.00 95.56 158 GLY A C 1
ATOM 1247 O O . GLY A 1 158 ? -15.035 2.390 42.130 1.00 95.56 158 GLY A O 1
ATOM 1248 N N . GLU A 1 159 ? -14.251 0.485 41.236 1.00 96.19 159 GLU A N 1
ATOM 1249 C CA . GLU A 1 159 ? -13.345 1.134 40.270 1.00 96.19 159 GLU A CA 1
ATOM 1250 C C . GLU A 1 159 ? -14.072 2.024 39.241 1.00 96.19 159 GLU A C 1
ATOM 1252 O O . GLU A 1 159 ? -13.463 2.919 38.647 1.00 96.19 159 GLU A O 1
ATOM 1257 N N . PHE A 1 160 ? -15.372 1.809 39.039 1.00 97.44 160 PHE A N 1
ATOM 1258 C CA . PHE A 1 160 ? -16.169 2.532 38.051 1.00 97.44 160 PHE A CA 1
ATOM 1259 C C . PHE A 1 160 ? -16.867 3.772 38.600 1.00 97.44 160 PHE A C 1
ATOM 1261 O O . PHE A 1 160 ? -17.478 4.498 37.819 1.00 97.44 160 PHE A O 1
ATOM 1268 N N . LYS A 1 161 ? -16.765 4.038 39.908 1.00 97.75 161 LYS A N 1
ATOM 1269 C CA . LYS A 1 161 ? -17.330 5.243 40.518 1.00 97.75 161 LYS A CA 1
ATOM 1270 C C . LYS A 1 161 ? -16.821 6.490 39.787 1.00 97.75 161 LYS A C 1
ATOM 1272 O O . LYS A 1 161 ? -15.627 6.608 39.504 1.00 97.75 161 LYS A O 1
ATOM 1277 N N . GLY A 1 162 ? -17.729 7.406 39.459 1.00 96.81 162 GLY A N 1
ATOM 1278 C CA . GLY A 1 162 ? -17.420 8.527 38.580 1.00 96.81 162 GLY A CA 1
ATOM 1279 C C . GLY A 1 162 ? -18.511 9.579 38.489 1.00 96.81 162 GLY A C 1
ATOM 1280 O O . GLY A 1 162 ? -19.513 9.532 39.203 1.00 96.81 162 GLY A O 1
ATOM 1281 N N . THR A 1 163 ? -18.302 10.523 37.577 1.00 97.06 163 THR A N 1
ATOM 1282 C CA . THR A 1 163 ? -19.197 11.660 37.352 1.00 97.06 163 THR A CA 1
ATOM 1283 C C . THR A 1 163 ? -19.708 11.648 35.918 1.00 97.06 163 THR A C 1
ATOM 1285 O O . THR A 1 163 ? -18.942 11.451 34.973 1.00 97.06 163 THR A O 1
ATOM 1288 N N . TYR A 1 164 ? -21.012 11.876 35.759 1.00 98.06 164 TYR A N 1
ATOM 1289 C CA . TYR A 1 164 ? -21.636 12.126 34.463 1.00 98.06 164 TYR A CA 1
ATOM 1290 C C . TYR A 1 164 ? -21.714 13.632 34.203 1.00 98.06 164 TYR A C 1
ATOM 1292 O O . TYR A 1 164 ? -22.255 14.375 35.022 1.00 98.06 164 TYR A O 1
ATOM 1300 N N . TYR A 1 165 ? -21.213 14.060 33.051 1.00 97.00 165 TYR A N 1
ATOM 1301 C CA . TYR A 1 165 ? -21.216 15.438 32.585 1.00 97.00 165 TYR A CA 1
ATOM 1302 C C . TYR A 1 165 ? -22.116 15.543 31.345 1.00 97.00 165 TYR A C 1
ATOM 1304 O O . TYR A 1 165 ? -21.687 15.145 30.253 1.00 97.00 165 TYR A O 1
ATOM 1312 N N . PRO A 1 166 ? -23.354 16.055 31.473 1.00 97.62 166 PRO A N 1
ATOM 1313 C CA . PRO A 1 166 ? -24.168 16.359 30.302 1.00 97.62 166 PRO A CA 1
ATOM 1314 C C . PRO A 1 166 ? -23.484 17.457 29.480 1.00 97.62 166 PRO A C 1
ATOM 1316 O O . PRO A 1 166 ? -22.913 18.391 30.041 1.00 97.62 166 PRO A O 1
ATOM 1319 N N . LEU A 1 167 ? -23.544 17.370 28.149 1.00 96.81 167 LEU A N 1
ATOM 1320 C CA . LEU A 1 167 ? -23.056 18.447 27.279 1.00 96.81 167 LEU A CA 1
ATOM 1321 C C . LEU A 1 167 ? -23.960 19.681 27.394 1.00 96.81 167 LEU A C 1
ATOM 1323 O O . LEU A 1 167 ? -23.492 20.812 27.270 1.00 96.81 167 LEU A O 1
ATOM 1327 N N . THR A 1 168 ? -25.255 19.475 27.650 1.00 96.25 168 THR A N 1
ATOM 1328 C CA . THR A 1 168 ? -26.193 20.573 27.896 1.00 96.25 168 THR A CA 1
ATOM 1329 C C . THR A 1 168 ? -25.807 21.298 29.184 1.00 96.25 168 THR A C 1
ATOM 1331 O O . THR A 1 168 ? -25.806 20.708 30.262 1.00 96.25 168 THR A O 1
ATOM 1334 N N . GLY A 1 169 ? -25.470 22.583 29.069 1.00 94.12 169 GLY A N 1
ATOM 1335 C CA . GLY A 1 169 ? -25.012 23.398 30.197 1.00 94.12 169 GLY A CA 1
ATOM 1336 C C . GLY A 1 169 ? -23.545 23.189 30.596 1.00 94.12 169 GLY A C 1
ATOM 1337 O O . GLY A 1 169 ? -23.102 23.798 31.570 1.00 94.12 169 GLY A O 1
ATOM 1338 N N . MET A 1 170 ? -22.772 22.377 29.860 1.00 95.69 170 MET A N 1
ATOM 1339 C CA . MET A 1 170 ? -21.327 22.253 30.073 1.00 95.69 170 MET A CA 1
ATOM 1340 C C . MET A 1 170 ? -20.635 23.583 29.761 1.00 95.69 170 MET A C 1
ATOM 1342 O O . MET A 1 170 ? -20.847 24.173 28.701 1.00 95.69 170 MET A O 1
ATOM 1346 N N . LYS A 1 171 ? -19.778 24.057 30.671 1.00 94.00 171 LYS A N 1
ATOM 1347 C CA . LYS A 1 171 ? -18.991 25.272 30.437 1.00 94.00 171 LYS A CA 1
ATOM 1348 C C . LYS A 1 171 ? -17.984 25.034 29.315 1.00 94.00 171 LYS A C 1
ATOM 1350 O O . LYS A 1 171 ? -17.336 23.992 29.265 1.00 94.00 171 LYS A O 1
ATOM 1355 N N . GLU A 1 172 ? -17.784 26.037 28.466 1.00 90.38 172 GLU A N 1
ATOM 1356 C CA . GLU A 1 172 ? -16.820 25.968 27.359 1.00 90.38 172 GLU A CA 1
ATOM 1357 C C . GLU A 1 172 ? -15.388 25.653 27.816 1.00 90.38 172 GLU A C 1
ATOM 1359 O O . GLU A 1 172 ? -14.653 24.958 27.118 1.00 90.38 172 GLU A O 1
ATOM 1364 N N . GLU A 1 173 ? -14.988 26.114 29.002 1.00 92.06 173 GLU A N 1
ATOM 1365 C CA . GLU A 1 173 ? -13.682 25.785 29.583 1.00 92.06 173 GLU A CA 1
ATOM 1366 C C . GLU A 1 173 ? -13.541 24.291 29.896 1.00 92.06 173 GLU A C 1
ATOM 1368 O O . GLU A 1 173 ? -12.513 23.692 29.585 1.00 92.06 173 GLU A O 1
ATOM 1373 N N . ASP A 1 174 ? -14.575 23.675 30.472 1.00 91.94 174 ASP A N 1
ATOM 1374 C CA . ASP A 1 174 ? -14.579 22.243 30.780 1.00 91.94 174 ASP A CA 1
ATOM 1375 C C . ASP A 1 174 ? -14.631 21.424 29.488 1.00 91.94 174 ASP A C 1
ATOM 1377 O O . ASP A 1 174 ? -13.893 20.449 29.337 1.00 91.94 174 ASP A O 1
ATOM 1381 N N . ARG A 1 175 ? -15.416 21.887 28.506 1.00 89.94 175 ARG A N 1
ATOM 1382 C CA . ARG A 1 175 ? -15.466 21.306 27.161 1.00 89.94 175 ARG A CA 1
ATOM 1383 C C . ARG A 1 175 ? -14.079 21.280 26.516 1.00 89.94 175 ARG A C 1
ATOM 1385 O O . ARG A 1 175 ? -13.639 20.224 26.067 1.00 89.94 175 ARG A O 1
ATOM 1392 N N . LYS A 1 176 ? -13.363 22.412 26.515 1.00 89.12 176 LYS A N 1
ATOM 1393 C CA . LYS A 1 176 ? -11.994 22.517 25.975 1.00 89.12 176 LYS A CA 1
ATOM 1394 C C . LYS A 1 176 ? -11.021 21.589 26.699 1.00 89.12 176 LYS A C 1
ATOM 1396 O O . LYS A 1 176 ? -10.339 20.817 26.034 1.00 89.12 176 LYS A O 1
ATOM 1401 N N . LYS A 1 177 ? -11.022 21.584 28.037 1.00 91.00 177 LYS A N 1
ATOM 1402 C CA . LYS A 1 177 ? -10.157 20.700 28.839 1.00 91.00 177 LYS A CA 1
ATOM 1403 C C . LYS A 1 177 ? -10.390 19.222 28.521 1.00 91.00 177 LYS A C 1
ATOM 1405 O O . LYS A 1 177 ? -9.435 18.462 28.385 1.00 91.00 177 LYS A O 1
ATOM 1410 N N . LEU A 1 178 ? -11.647 18.796 28.391 1.00 91.12 178 LEU A N 1
ATOM 1411 C CA . LEU A 1 178 ? -11.963 17.403 28.069 1.00 91.12 178 LEU A CA 1
ATOM 1412 C C . LEU A 1 178 ? -11.587 17.035 26.628 1.00 91.12 178 LEU A C 1
ATOM 1414 O O . LEU A 1 178 ? -11.160 15.907 26.385 1.00 91.12 178 LEU A O 1
ATOM 1418 N N . VAL A 1 179 ? -11.698 17.964 25.676 1.00 85.38 179 VAL A N 1
ATOM 1419 C CA . VAL A 1 179 ? -11.205 17.766 24.301 1.00 85.38 179 VAL A CA 1
ATOM 1420 C C . VAL A 1 179 ? -9.677 17.648 24.280 1.00 85.38 179 VAL A C 1
ATOM 1422 O O . VAL A 1 179 ? -9.153 16.737 23.646 1.00 85.38 179 VAL A O 1
ATOM 1425 N N . GLU A 1 180 ? -8.957 18.502 25.013 1.00 82.75 180 GLU A N 1
ATOM 1426 C CA . GLU A 1 180 ? -7.488 18.467 25.130 1.00 82.75 180 GLU A CA 1
ATOM 1427 C C . GLU A 1 180 ? -6.979 17.172 25.779 1.00 82.75 180 GLU A C 1
ATOM 1429 O O . GLU A 1 180 ? -5.951 16.632 25.377 1.00 82.75 180 GLU A O 1
ATOM 1434 N N . LYS A 1 181 ? -7.732 16.616 26.737 1.00 84.38 181 LYS A N 1
ATOM 1435 C CA . LYS A 1 181 ? -7.466 15.288 27.315 1.00 84.38 181 LYS A CA 1
ATOM 1436 C C . LYS A 1 181 ? -7.822 14.121 26.380 1.00 84.38 181 LYS A C 1
ATOM 1438 O O . LYS A 1 181 ? -7.607 12.968 26.751 1.00 84.38 181 LYS A O 1
ATOM 1443 N N . HIS A 1 182 ? -8.366 14.389 25.190 1.00 83.19 182 HIS A N 1
ATOM 1444 C CA . HIS A 1 182 ? -8.948 13.398 24.275 1.00 83.19 182 HIS A CA 1
ATOM 1445 C C . HIS A 1 182 ? -10.104 12.589 24.887 1.00 83.19 182 HIS A C 1
ATOM 1447 O O . HIS A 1 182 ? -10.354 11.445 24.503 1.00 83.19 182 HIS A O 1
ATOM 1453 N N . PHE A 1 183 ? -10.808 13.172 25.858 1.00 89.81 183 PHE A N 1
ATOM 1454 C CA . PHE A 1 183 ? -11.939 12.542 26.528 1.00 89.81 183 PHE A CA 1
ATOM 1455 C C . PHE A 1 183 ? -13.254 12.853 25.842 1.00 89.81 183 PHE A C 1
ATOM 1457 O O . PHE A 1 183 ? -14.096 11.971 25.799 1.00 89.81 183 PHE A O 1
ATOM 1464 N N . LEU A 1 184 ? -13.445 14.057 25.306 1.00 89.62 184 LEU A N 1
ATOM 1465 C CA . LEU A 1 184 ? -14.738 14.499 24.784 1.00 89.62 184 LEU A CA 1
ATOM 1466 C C . LEU A 1 184 ? -14.783 14.519 23.251 1.00 89.62 184 LEU A C 1
ATOM 1468 O O . LEU A 1 184 ? -13.839 14.946 22.588 1.00 89.62 184 LEU A O 1
ATOM 1472 N N . PHE A 1 185 ? -15.914 14.073 22.711 1.00 90.50 185 PHE A N 1
ATOM 1473 C CA . PHE A 1 185 ? -16.260 14.145 21.294 1.00 90.50 185 PHE A CA 1
ATOM 1474 C C . PHE A 1 185 ? -16.781 15.534 20.898 1.00 90.50 185 PHE A C 1
ATOM 1476 O O . PHE A 1 185 ? -17.196 16.327 21.743 1.00 90.50 185 PHE A O 1
ATOM 1483 N N . ARG A 1 186 ? -16.765 15.838 19.599 1.00 86.69 186 ARG A N 1
ATOM 1484 C CA . ARG A 1 186 ? -17.170 17.137 19.039 1.00 86.69 186 ARG A CA 1
ATOM 1485 C C . ARG A 1 186 ? -18.205 16.944 17.935 1.00 86.69 186 ARG A C 1
ATOM 1487 O O . ARG A 1 186 ? -18.407 15.830 17.470 1.00 86.69 186 ARG A O 1
ATOM 1494 N N . ASP A 1 187 ? -18.834 18.034 17.510 1.00 87.50 187 ASP A N 1
ATOM 1495 C CA . ASP A 1 187 ? -19.792 18.046 16.404 1.00 87.50 187 ASP A CA 1
ATOM 1496 C C . ASP A 1 187 ? -19.136 18.324 15.033 1.00 87.50 187 ASP A C 1
ATOM 1498 O O . ASP A 1 187 ? -19.781 18.796 14.104 1.00 87.50 187 ASP A O 1
ATOM 1502 N N . ASP A 1 188 ? -17.844 18.056 14.860 1.00 89.00 188 ASP A N 1
ATOM 1503 C CA . ASP A 1 188 ? -17.066 18.458 13.678 1.00 89.00 188 ASP A CA 1
ATOM 1504 C C . ASP A 1 188 ? -16.992 17.405 12.559 1.00 89.00 188 ASP A C 1
ATOM 1506 O O . ASP A 1 188 ? -16.514 17.708 11.467 1.00 89.00 188 ASP A O 1
ATOM 1510 N N . ASP A 1 189 ? -17.509 16.193 12.778 1.00 91.56 189 ASP A N 1
ATOM 1511 C CA . ASP A 1 189 ? -17.600 15.175 11.723 1.00 91.56 189 ASP A CA 1
ATOM 1512 C C . ASP A 1 189 ? -18.776 15.454 10.764 1.00 91.56 189 ASP A C 1
ATOM 1514 O O . ASP A 1 189 ? -19.949 15.247 11.092 1.00 91.56 189 ASP A O 1
ATOM 1518 N N . SER A 1 190 ? -18.456 15.895 9.545 1.00 93.06 190 SER A N 1
ATOM 1519 C CA . SER A 1 190 ? -19.414 16.122 8.453 1.00 93.06 190 SER A CA 1
ATOM 1520 C C . SER A 1 190 ? -20.210 14.875 8.052 1.00 93.06 190 SER A C 1
ATOM 1522 O O . SER A 1 190 ? -21.393 14.987 7.735 1.00 93.06 190 SER A O 1
ATOM 1524 N N . VAL A 1 191 ? -19.602 13.684 8.094 1.00 94.56 191 VAL A N 1
ATOM 1525 C CA . VAL A 1 191 ? -20.283 12.424 7.762 1.00 94.56 191 VAL A CA 1
ATOM 1526 C C . VAL A 1 191 ? -21.350 12.133 8.808 1.00 94.56 191 VAL A C 1
ATOM 1528 O O . VAL A 1 191 ? -22.487 11.821 8.452 1.00 94.56 191 VAL A O 1
ATOM 1531 N N . LEU A 1 192 ? -21.002 12.265 10.091 1.00 95.44 192 LEU A N 1
ATOM 1532 C CA . LEU A 1 192 ? -21.943 12.060 11.189 1.00 95.44 192 LEU A CA 1
ATOM 1533 C C . LEU A 1 192 ? -23.058 13.116 11.171 1.00 95.44 192 LEU A C 1
ATOM 1535 O O . LEU A 1 192 ? -24.229 12.768 11.328 1.00 95.44 192 LEU A O 1
ATOM 1539 N N . ARG A 1 193 ? -22.722 14.382 10.886 1.00 96.19 193 ARG A N 1
ATOM 1540 C CA . ARG A 1 193 ? -23.690 15.480 10.713 1.00 96.19 193 ARG A CA 1
ATOM 1541 C C . ARG A 1 193 ? -24.724 15.157 9.637 1.00 96.19 193 ARG A C 1
ATOM 1543 O O . ARG A 1 193 ? -25.924 15.201 9.907 1.00 96.19 193 ARG A O 1
ATOM 1550 N N . ASP A 1 194 ? -24.266 14.786 8.443 1.00 96.19 194 ASP A N 1
ATOM 1551 C CA . ASP A 1 194 ? -25.132 14.490 7.298 1.00 96.19 194 ASP A CA 1
ATOM 1552 C C . ASP A 1 194 ? -25.916 13.181 7.442 1.00 96.19 194 ASP A C 1
ATOM 1554 O O . ASP A 1 194 ? -26.901 12.976 6.726 1.00 96.19 194 ASP A O 1
ATOM 1558 N N . ALA A 1 195 ? -25.490 12.305 8.354 1.00 96.88 195 ALA A N 1
ATOM 1559 C CA . ALA A 1 195 ? -26.210 11.103 8.758 1.00 96.88 195 ALA A CA 1
ATOM 1560 C C . ALA A 1 195 ? -27.184 11.362 9.926 1.00 96.88 195 ALA A C 1
ATOM 1562 O O . ALA A 1 195 ? -27.730 10.423 10.496 1.00 96.88 195 ALA A O 1
ATOM 1563 N N . GLY A 1 196 ? -27.400 12.628 10.309 1.00 96.50 196 GLY A N 1
ATOM 1564 C CA . GLY A 1 196 ? -28.344 13.033 11.353 1.00 96.50 196 GLY A CA 1
ATOM 1565 C C . GLY A 1 196 ? -27.794 12.988 12.782 1.00 96.50 196 GLY A C 1
ATOM 1566 O O . GLY A 1 196 ? -28.544 13.249 13.719 1.00 96.50 196 GLY A O 1
ATOM 1567 N N . GLY A 1 197 ? -26.504 12.704 12.978 1.00 95.88 197 GLY A N 1
ATOM 1568 C CA . GLY A 1 197 ? -25.878 12.502 14.291 1.00 95.88 197 GLY A CA 1
ATOM 1569 C C . GLY A 1 197 ? -25.957 13.693 15.249 1.00 95.88 197 GLY A C 1
ATOM 1570 O O . GLY A 1 197 ? -25.963 13.505 16.464 1.00 95.88 197 GLY A O 1
ATOM 1571 N N . TYR A 1 198 ? -26.103 14.914 14.727 1.00 96.81 198 TYR A N 1
ATOM 1572 C CA . TYR A 1 198 ? -26.140 16.150 15.524 1.00 96.81 198 TYR A CA 1
ATOM 1573 C C . TYR A 1 198 ? -27.513 16.831 15.563 1.00 96.81 198 TYR A C 1
ATOM 1575 O O . TYR A 1 198 ? -27.618 18.002 15.919 1.00 96.81 198 TYR A O 1
ATOM 1583 N N . ILE A 1 199 ? -28.585 16.112 15.217 1.00 96.25 199 ILE A N 1
ATOM 1584 C CA . ILE A 1 199 ? -29.953 16.616 15.398 1.00 96.25 199 ILE A CA 1
ATOM 1585 C C . ILE A 1 199 ? -30.194 16.900 16.894 1.00 96.25 199 ILE A C 1
ATOM 1587 O O . ILE A 1 199 ? -29.828 16.092 17.754 1.00 96.25 199 ILE A O 1
ATOM 1591 N N . ASP A 1 200 ? -30.768 18.068 17.193 1.00 96.56 200 ASP A N 1
ATOM 1592 C CA . ASP A 1 200 ? -31.009 18.613 18.541 1.00 96.56 200 ASP A CA 1
ATOM 1593 C C . ASP A 1 200 ? -29.746 18.773 19.408 1.00 96.56 200 ASP A C 1
ATOM 1595 O O . ASP A 1 200 ? -29.805 18.679 20.632 1.00 96.56 200 ASP A O 1
ATOM 1599 N N . TRP A 1 201 ? -28.572 18.962 18.802 1.00 95.88 201 TRP A N 1
ATOM 1600 C CA . TRP A 1 201 ? -27.332 19.161 19.555 1.00 95.88 201 TRP A CA 1
ATOM 1601 C C . TRP A 1 201 ? -27.397 20.407 20.467 1.00 95.88 201 TRP A C 1
ATOM 1603 O O . TRP A 1 201 ? -27.830 21.461 19.996 1.00 95.88 201 TRP A O 1
ATOM 1613 N N . PRO A 1 202 ? -26.929 20.343 21.736 1.00 95.81 202 PRO A N 1
ATOM 1614 C CA . PRO A 1 202 ? -26.252 19.228 22.413 1.00 95.81 202 PRO A CA 1
ATOM 1615 C C . PRO A 1 202 ? -27.170 18.365 23.309 1.00 95.81 202 PRO A C 1
ATOM 1617 O O . PRO A 1 202 ? -26.678 17.659 24.191 1.00 95.81 202 PRO A O 1
ATOM 1620 N N . ASN A 1 203 ? -28.491 18.422 23.131 1.00 96.94 203 ASN A N 1
ATOM 1621 C CA . ASN A 1 203 ? -29.451 17.750 24.012 1.00 96.94 203 ASN A CA 1
ATOM 1622 C C . ASN A 1 203 ? -29.294 16.226 23.971 1.00 96.94 203 ASN A C 1
ATOM 1624 O O . ASN A 1 203 ? -29.004 15.645 22.917 1.00 96.94 203 ASN A O 1
ATOM 1628 N N . GLY A 1 204 ? -29.534 15.567 25.109 1.00 97.44 204 GLY A N 1
ATOM 1629 C CA . GLY A 1 204 ? -29.521 14.108 25.190 1.00 97.44 204 GLY A CA 1
ATOM 1630 C C . GLY A 1 204 ? -28.124 13.490 25.176 1.00 97.44 204 GLY A C 1
ATOM 1631 O O . GLY A 1 204 ? -28.009 12.294 24.928 1.00 97.44 204 GLY A O 1
ATOM 1632 N N . ARG A 1 205 ? -27.057 14.281 25.334 1.00 98.44 205 ARG A N 1
ATOM 1633 C CA . ARG A 1 205 ? -25.667 13.855 25.119 1.00 98.44 205 ARG A CA 1
ATOM 1634 C C . ARG A 1 205 ? -24.809 14.188 26.320 1.00 98.44 205 ARG A C 1
ATOM 1636 O O . ARG A 1 205 ? -24.942 15.257 26.914 1.00 98.44 205 ARG A O 1
ATOM 1643 N N . GLY A 1 206 ? -23.862 13.309 26.615 1.00 97.88 206 GLY A N 1
ATOM 1644 C CA . GLY A 1 206 ? -22.963 13.480 27.747 1.00 97.88 206 GLY A CA 1
ATOM 1645 C C . GLY A 1 206 ? -21.751 12.574 27.700 1.00 97.88 206 GLY A C 1
ATOM 1646 O O . GLY A 1 206 ? -21.604 11.712 26.827 1.00 97.88 206 GLY A O 1
ATOM 1647 N N . ILE A 1 207 ? -20.894 12.771 28.691 1.00 98.31 207 ILE A N 1
ATOM 1648 C CA . ILE A 1 207 ? -19.746 11.921 28.964 1.00 98.31 207 ILE A CA 1
ATOM 1649 C C . ILE A 1 207 ? -19.739 11.503 30.430 1.00 98.31 207 ILE A C 1
ATOM 1651 O O . ILE A 1 207 ? -19.952 12.318 31.320 1.00 98.31 207 ILE A O 1
ATOM 1655 N N . PHE A 1 208 ? -19.456 10.235 30.695 1.00 98.50 208 PHE A N 1
ATOM 1656 C CA . PHE A 1 208 ? -19.107 9.746 32.024 1.00 98.50 208 PHE A CA 1
ATOM 1657 C C . PHE A 1 208 ? -17.609 9.502 32.122 1.00 98.50 208 PHE A C 1
ATOM 1659 O O . PHE A 1 208 ? -17.007 9.003 31.169 1.00 98.50 208 PHE A O 1
ATOM 1666 N N . ILE A 1 209 ? -17.027 9.817 33.277 1.00 98.06 209 ILE A N 1
ATOM 1667 C CA . ILE A 1 209 ? -15.606 9.615 33.565 1.00 98.06 209 ILE A CA 1
ATOM 1668 C C . ILE A 1 209 ? -15.486 9.069 34.988 1.00 98.06 209 ILE A C 1
ATOM 1670 O O . ILE A 1 209 ? -16.042 9.657 35.921 1.00 98.06 209 ILE A O 1
ATOM 1674 N N . ASN A 1 210 ? -14.777 7.952 35.162 1.00 98.31 210 ASN A N 1
ATOM 1675 C CA . ASN A 1 210 ? -14.489 7.433 36.499 1.00 98.31 210 ASN A CA 1
ATOM 1676 C C . ASN A 1 210 ? -13.437 8.282 37.235 1.00 98.31 210 ASN A C 1
ATOM 1678 O O . ASN A 1 210 ? -12.680 9.030 36.621 1.00 98.31 210 ASN A O 1
ATOM 1682 N N . GLU A 1 211 ? -13.344 8.129 38.556 1.00 97.38 211 GLU A N 1
ATOM 1683 C CA . GLU A 1 211 ? -12.415 8.898 39.405 1.00 97.38 211 GLU A CA 1
ATOM 1684 C C . GLU A 1 211 ? -10.936 8.740 38.996 1.00 97.38 211 GLU A C 1
ATOM 1686 O O . GLU A 1 211 ? -10.133 9.644 39.211 1.00 97.38 211 GLU A O 1
ATOM 1691 N N . LYS A 1 212 ? -10.570 7.607 38.378 1.00 97.12 212 LYS A N 1
ATOM 1692 C CA . LYS A 1 212 ? -9.204 7.329 37.901 1.00 97.12 212 LYS A CA 1
ATOM 1693 C C . LYS A 1 212 ? -8.925 7.803 36.467 1.00 97.12 212 LYS A C 1
ATOM 1695 O O . LYS A 1 212 ? -7.831 7.553 35.967 1.00 97.12 212 LYS A O 1
ATOM 1700 N N . GLU A 1 213 ? -9.897 8.418 35.794 1.00 96.75 213 GLU A N 1
ATOM 1701 C CA . GLU A 1 213 ? -9.801 8.888 34.403 1.00 96.75 213 GLU A CA 1
ATOM 1702 C C . GLU A 1 213 ? -9.300 7.815 33.401 1.00 96.75 213 GLU A C 1
ATOM 1704 O O . GLU A 1 213 ? -8.607 8.111 32.428 1.00 96.75 213 GLU A O 1
ATOM 1709 N N . ASN A 1 214 ? -9.639 6.542 33.634 1.00 97.19 214 ASN A N 1
ATOM 1710 C CA . ASN A 1 214 ? -9.197 5.387 32.831 1.00 97.19 214 ASN A CA 1
ATOM 1711 C C . ASN A 1 214 ? -10.362 4.516 32.308 1.00 97.19 214 ASN A C 1
ATOM 1713 O O . ASN A 1 214 ? -10.164 3.497 31.625 1.00 97.19 214 ASN A O 1
ATOM 1717 N N . PHE A 1 215 ? -11.586 4.953 32.604 1.00 98.50 215 PHE A N 1
ATOM 1718 C CA . PHE A 1 215 ? -12.840 4.441 32.081 1.00 98.50 215 PHE A CA 1
ATOM 1719 C C . PHE A 1 215 ? -13.763 5.613 31.736 1.00 98.50 215 PHE A C 1
ATOM 1721 O O . PHE A 1 215 ? -14.021 6.480 32.574 1.00 98.50 215 PHE A O 1
ATOM 1728 N N . LEU A 1 216 ? -14.240 5.637 30.492 1.00 97.94 216 LEU A N 1
ATOM 1729 C CA . LEU A 1 216 ? -15.068 6.703 29.945 1.00 97.94 216 LEU A CA 1
ATOM 1730 C C . LEU A 1 216 ? -16.252 6.122 29.181 1.00 97.94 216 LEU A C 1
ATOM 1732 O O . LEU A 1 216 ? -16.140 5.067 28.552 1.00 97.94 216 LEU A O 1
ATOM 1736 N N . VAL A 1 217 ? -17.369 6.843 29.182 1.00 98.56 217 VAL A N 1
ATOM 1737 C CA . VAL A 1 217 ? -18.547 6.480 28.391 1.00 98.56 217 VAL A CA 1
ATOM 1738 C C . VAL A 1 217 ? -19.082 7.703 27.669 1.00 98.56 217 VAL A C 1
ATOM 1740 O O . VAL A 1 217 ? -19.408 8.696 28.312 1.00 98.56 217 VAL A O 1
ATOM 1743 N N . TRP A 1 218 ? -19.189 7.634 26.345 1.00 98.50 218 TRP A N 1
ATOM 1744 C CA . TRP A 1 218 ? -19.908 8.638 25.557 1.00 98.50 218 TRP A CA 1
ATOM 1745 C C . TRP A 1 218 ? -21.349 8.201 25.364 1.00 98.50 218 TRP A C 1
ATOM 1747 O O . TRP A 1 218 ? -21.604 7.034 25.055 1.00 98.50 218 TRP A O 1
ATOM 1757 N N . VAL A 1 219 ? -22.269 9.145 25.540 1.00 98.56 219 VAL A N 1
ATOM 1758 C CA . VAL A 1 219 ? -23.711 8.925 25.431 1.00 98.56 219 VAL A CA 1
ATOM 1759 C C . VAL A 1 219 ? -24.250 9.713 24.242 1.00 98.56 219 VAL A C 1
ATOM 1761 O O . VAL A 1 219 ? -24.077 10.931 24.183 1.00 98.56 219 VAL A O 1
ATOM 1764 N N . ASN A 1 220 ? -24.914 9.007 23.320 1.00 98.06 220 ASN A N 1
ATOM 1765 C CA . ASN A 1 220 ? -25.574 9.551 22.123 1.00 98.06 220 ASN A CA 1
ATOM 1766 C C . ASN A 1 220 ? -24.667 10.386 21.191 1.00 98.06 220 ASN A C 1
ATOM 1768 O O . ASN A 1 220 ? -25.106 11.375 20.598 1.00 98.06 220 ASN A O 1
ATOM 1772 N N . GLU A 1 221 ? -23.401 9.989 21.059 1.00 95.69 221 GLU A N 1
ATOM 1773 C CA . GLU A 1 221 ? -22.446 10.598 20.124 1.00 95.69 221 GLU A CA 1
ATOM 1774 C C . GLU A 1 221 ? -22.666 10.072 18.697 1.00 95.69 221 GLU A C 1
ATOM 1776 O O . GLU A 1 221 ? -23.238 10.766 17.861 1.00 95.69 221 GLU A O 1
ATOM 1781 N N . GLU A 1 222 ? -22.266 8.824 18.448 1.00 94.25 222 GLU A N 1
ATOM 1782 C CA . GLU A 1 222 ? -22.514 8.083 17.204 1.00 94.25 222 GLU A CA 1
ATOM 1783 C C . GLU A 1 222 ? -23.427 6.873 17.460 1.00 94.25 222 GLU A C 1
ATOM 1785 O O . GLU A 1 222 ? -24.452 6.708 16.805 1.00 94.25 222 GLU A O 1
ATOM 1790 N N . ASP A 1 223 ? -23.066 6.050 18.447 1.00 97.56 223 ASP A N 1
ATOM 1791 C CA . ASP A 1 223 ? -23.906 4.986 19.007 1.00 97.56 223 ASP A CA 1
ATOM 1792 C C . ASP A 1 223 ? -24.578 5.484 20.305 1.00 97.56 223 ASP A C 1
ATOM 1794 O O . ASP A 1 223 ? -24.164 6.499 20.875 1.00 97.56 223 ASP A O 1
ATOM 1798 N N . HIS A 1 224 ? -25.576 4.758 20.832 1.00 98.62 224 HIS A N 1
ATOM 1799 C CA . HIS A 1 224 ? -26.220 5.143 22.103 1.00 98.62 224 HIS A CA 1
ATOM 1800 C C . HIS A 1 224 ? -25.203 5.197 23.243 1.00 98.62 224 HIS A C 1
ATOM 1802 O O . HIS A 1 224 ? -25.222 6.115 24.062 1.00 98.62 224 HIS A O 1
ATOM 1808 N N . ILE A 1 225 ? -24.300 4.213 23.276 1.00 98.19 225 ILE A N 1
ATOM 1809 C CA . ILE A 1 225 ? -23.217 4.145 24.247 1.00 98.19 225 ILE A CA 1
ATOM 1810 C C . ILE A 1 225 ? -21.929 3.735 23.547 1.00 98.19 225 ILE A C 1
ATOM 1812 O O . ILE A 1 225 ? -21.881 2.702 22.876 1.00 98.19 225 ILE A O 1
ATOM 1816 N N . ARG A 1 226 ? -20.859 4.492 23.783 1.00 98.50 226 ARG A N 1
ATOM 1817 C CA . ARG A 1 226 ? -19.487 4.098 23.456 1.00 98.50 226 ARG A CA 1
ATOM 1818 C C . ARG A 1 226 ? -18.681 4.001 24.740 1.00 98.50 226 ARG A C 1
ATOM 1820 O O . ARG A 1 226 ? -18.373 5.011 25.365 1.00 98.50 226 ARG A O 1
ATOM 1827 N N . VAL A 1 227 ? -18.359 2.774 25.130 1.00 98.50 227 VAL A N 1
ATOM 1828 C CA . VAL A 1 227 ? -17.649 2.460 26.374 1.00 98.50 227 VAL A CA 1
ATOM 1829 C C . VAL A 1 227 ? -16.168 2.311 26.067 1.00 98.50 227 VAL A C 1
ATOM 1831 O O . VAL A 1 227 ? -15.792 1.615 25.125 1.00 98.50 227 VAL A O 1
ATOM 1834 N N . ILE A 1 228 ? -15.324 2.985 26.838 1.00 98.56 228 ILE A N 1
ATOM 1835 C CA . ILE A 1 228 ? -13.895 3.108 26.580 1.00 98.56 228 ILE A CA 1
ATOM 1836 C C . ILE A 1 228 ? -13.149 2.806 27.872 1.00 98.56 228 ILE A C 1
ATOM 1838 O O . ILE A 1 228 ? -13.394 3.432 28.898 1.00 98.56 228 ILE A O 1
ATOM 1842 N N . SER A 1 229 ? -12.173 1.907 27.808 1.00 98.62 229 SER A N 1
ATOM 1843 C CA . SER A 1 229 ? -11.128 1.829 28.819 1.00 98.62 229 SER A CA 1
ATOM 1844 C C . SER A 1 229 ? -9.778 2.137 28.196 1.00 98.62 229 SER A C 1
ATOM 1846 O O . SER A 1 229 ? -9.500 1.728 27.068 1.00 98.62 229 SER A O 1
ATOM 1848 N N . MET A 1 230 ? -8.935 2.871 28.919 1.00 97.44 230 MET A N 1
ATOM 1849 C CA . MET A 1 230 ? -7.617 3.265 28.434 1.00 97.44 230 MET A CA 1
ATOM 1850 C C . MET A 1 230 ? -6.662 3.603 29.570 1.00 97.44 230 MET A C 1
ATOM 1852 O O . MET A 1 230 ? -7.091 4.046 30.629 1.00 97.44 230 MET A O 1
ATOM 1856 N N . GLN A 1 231 ? -5.365 3.426 29.333 1.00 96.19 231 GLN A N 1
ATOM 1857 C CA . GLN A 1 231 ? -4.302 3.909 30.216 1.00 96.19 231 GLN A CA 1
ATOM 1858 C C . GLN A 1 231 ? -2.983 4.075 29.448 1.00 96.19 231 GLN A C 1
ATOM 1860 O O . GLN A 1 231 ? -2.858 3.661 28.292 1.00 96.19 231 GLN A O 1
ATOM 1865 N N . LYS A 1 232 ? -1.988 4.702 30.082 1.00 95.25 232 LYS A N 1
ATOM 1866 C CA . LYS A 1 232 ? -0.613 4.749 29.561 1.00 95.25 232 LYS A CA 1
ATOM 1867 C C . LYS A 1 232 ? 0.044 3.366 29.636 1.00 95.25 232 LYS A C 1
ATOM 1869 O O . LYS A 1 232 ? -0.302 2.566 30.499 1.00 95.25 232 LYS A O 1
ATOM 1874 N N . GLY A 1 233 ? 1.009 3.113 28.755 1.00 95.75 233 GLY A N 1
ATOM 1875 C CA . GLY A 1 233 ? 1.725 1.835 28.694 1.00 95.75 233 GLY A CA 1
ATOM 1876 C C . GLY A 1 233 ? 0.979 0.725 27.943 1.00 95.75 233 GLY A C 1
ATOM 1877 O O . GLY A 1 233 ? -0.043 0.978 27.299 1.00 95.75 233 GLY A O 1
ATOM 1878 N N . GLY A 1 234 ? 1.534 -0.489 27.992 1.00 96.94 234 GLY A N 1
ATOM 1879 C CA . GLY A 1 234 ? 1.144 -1.646 27.178 1.00 96.94 234 GLY A CA 1
ATOM 1880 C C . GLY A 1 234 ? 0.313 -2.715 27.900 1.00 96.94 234 GLY A C 1
ATOM 1881 O O . GLY A 1 234 ? 0.109 -3.791 27.334 1.00 96.94 234 GLY A O 1
ATOM 1882 N N . ASP A 1 235 ? -0.158 -2.450 29.125 1.00 97.50 235 ASP A N 1
ATOM 1883 C CA . ASP A 1 235 ? -0.960 -3.387 29.925 1.00 97.50 235 ASP A CA 1
ATOM 1884 C C . ASP A 1 235 ? -2.391 -3.524 29.375 1.00 97.50 235 ASP A C 1
ATOM 1886 O O . ASP A 1 235 ? -3.357 -2.904 29.834 1.00 97.50 235 ASP A O 1
ATOM 1890 N N . LEU A 1 236 ? -2.510 -4.353 28.339 1.00 98.06 236 LEU A N 1
ATOM 1891 C CA . LEU A 1 236 ? -3.771 -4.684 27.688 1.00 98.06 236 LEU A CA 1
ATOM 1892 C C . LEU A 1 236 ? -4.715 -5.457 28.612 1.00 98.06 236 LEU A C 1
ATOM 1894 O O . LEU A 1 236 ? -5.930 -5.279 28.513 1.00 98.06 236 LEU A O 1
ATOM 1898 N N . ILE A 1 237 ? -4.179 -6.280 29.520 1.00 98.12 237 ILE A N 1
ATOM 1899 C CA . ILE A 1 237 ? -4.985 -7.093 30.434 1.00 98.12 237 ILE A CA 1
ATOM 1900 C C . ILE A 1 237 ? -5.832 -6.189 31.327 1.00 98.12 237 ILE A C 1
ATOM 1902 O O . ILE A 1 237 ? -7.050 -6.374 31.390 1.00 98.12 237 ILE A O 1
ATOM 1906 N N . ALA A 1 238 ? -5.222 -5.212 32.004 1.00 98.12 238 ALA A N 1
ATOM 1907 C CA . ALA A 1 238 ? -5.955 -4.322 32.901 1.00 98.12 238 ALA A CA 1
ATOM 1908 C C . ALA A 1 238 ? -7.037 -3.528 32.155 1.00 98.12 238 ALA A C 1
ATOM 1910 O O . ALA A 1 238 ? -8.178 -3.442 32.615 1.00 98.12 238 ALA A O 1
ATOM 1911 N N . VAL A 1 239 ? -6.705 -3.003 30.971 1.00 98.62 239 VAL A N 1
ATOM 1912 C CA . VAL A 1 239 ? -7.643 -2.240 30.133 1.00 98.62 239 VAL A CA 1
ATOM 1913 C C . VAL A 1 239 ? -8.826 -3.103 29.686 1.00 98.62 239 VAL A C 1
ATOM 1915 O O . VAL A 1 239 ? -9.977 -2.679 29.790 1.00 98.62 239 VAL A O 1
ATOM 1918 N N . TYR A 1 240 ? -8.561 -4.320 29.212 1.00 98.69 240 TYR A N 1
ATOM 1919 C CA . TYR A 1 240 ? -9.592 -5.229 28.718 1.00 98.69 240 TYR A CA 1
ATOM 1920 C C . TYR A 1 240 ? -10.494 -5.752 29.845 1.00 98.69 240 TYR A C 1
ATOM 1922 O O . TYR A 1 240 ? -11.716 -5.693 29.716 1.00 98.69 240 TYR A O 1
ATOM 1930 N N . LYS A 1 241 ? -9.922 -6.168 30.987 1.00 98.44 241 LYS A N 1
ATOM 1931 C CA . LYS A 1 241 ? -10.691 -6.607 32.168 1.00 98.44 241 LYS A CA 1
ATOM 1932 C C . LYS A 1 241 ? -11.614 -5.514 32.686 1.00 98.44 241 LYS A C 1
ATOM 1934 O O . LYS A 1 241 ? -12.782 -5.778 32.959 1.00 98.44 241 LYS A O 1
ATOM 1939 N N . ARG A 1 242 ? -11.105 -4.284 32.800 1.00 98.62 242 ARG A N 1
ATOM 1940 C CA . ARG A 1 242 ? -11.898 -3.137 33.252 1.00 98.62 242 ARG A CA 1
ATOM 1941 C C . ARG A 1 242 ? -13.080 -2.883 32.319 1.00 98.62 242 ARG A C 1
ATOM 1943 O O . ARG A 1 242 ? -14.193 -2.686 32.793 1.00 98.62 242 ARG A O 1
ATOM 1950 N N . LEU A 1 243 ? -12.865 -2.959 31.004 1.00 98.62 243 LEU A N 1
ATOM 1951 C CA . LEU A 1 243 ? -13.941 -2.813 30.024 1.00 98.62 243 LEU A CA 1
ATOM 1952 C C . LEU A 1 243 ? -14.979 -3.946 30.109 1.00 98.62 243 LEU A C 1
ATOM 1954 O O . LEU A 1 243 ? -16.177 -3.667 30.127 1.00 98.62 243 LEU A O 1
ATOM 1958 N N . ALA A 1 244 ? -14.525 -5.200 30.180 1.00 98.31 244 ALA A N 1
ATOM 1959 C CA . ALA A 1 244 ? -15.383 -6.384 30.250 1.00 98.31 244 ALA A CA 1
ATOM 1960 C C . ALA A 1 244 ? -16.258 -6.392 31.516 1.00 98.31 244 ALA A C 1
ATOM 1962 O O . ALA A 1 244 ? -17.462 -6.640 31.452 1.00 98.31 244 ALA A O 1
ATOM 1963 N N . ASN A 1 245 ? -15.676 -6.040 32.665 1.00 98.12 245 ASN A N 1
ATOM 1964 C CA . ASN A 1 245 ? -16.415 -5.913 33.918 1.00 98.12 245 ASN A CA 1
ATOM 1965 C C . ASN A 1 245 ? -17.460 -4.790 33.834 1.00 98.12 245 ASN A C 1
ATOM 1967 O O . ASN A 1 245 ? -18.618 -5.012 34.176 1.00 98.12 245 ASN A O 1
ATOM 1971 N N . ALA A 1 246 ? -17.090 -3.613 33.316 1.00 98.06 246 ALA A N 1
ATOM 1972 C CA . ALA A 1 246 ? -18.018 -2.489 33.199 1.00 98.06 246 ALA A CA 1
ATOM 1973 C C . ALA A 1 246 ? -19.222 -2.803 32.305 1.00 98.06 246 ALA A C 1
ATOM 1975 O O . ALA A 1 246 ? -20.356 -2.473 32.650 1.00 98.06 246 ALA A O 1
ATOM 1976 N N . ILE A 1 247 ? -18.990 -3.433 31.148 1.00 97.62 247 ILE A N 1
ATOM 1977 C CA . ILE A 1 247 ? -20.074 -3.728 30.208 1.00 97.62 247 ILE A CA 1
ATOM 1978 C C . ILE A 1 247 ? -21.000 -4.832 30.728 1.00 97.62 247 ILE A C 1
ATOM 1980 O O . ILE A 1 247 ? -22.203 -4.775 30.477 1.00 97.62 247 ILE A O 1
ATOM 1984 N N . SER A 1 248 ? -20.458 -5.788 31.489 1.00 96.50 248 SER A N 1
ATOM 1985 C CA . SER A 1 248 ? -21.242 -6.810 32.186 1.00 96.50 248 SER A CA 1
ATOM 1986 C C . SER A 1 248 ? -22.164 -6.184 33.236 1.00 96.50 248 SER A C 1
ATOM 1988 O O . SER A 1 248 ? -23.357 -6.478 33.256 1.00 96.50 248 SER A O 1
ATOM 1990 N N . GLU A 1 249 ? -21.652 -5.250 34.048 1.00 96.81 249 GLU A N 1
ATOM 1991 C CA . GLU A 1 249 ? -22.467 -4.520 35.029 1.00 96.81 249 GLU A CA 1
ATOM 1992 C C . GLU A 1 249 ? -23.547 -3.659 34.359 1.00 96.81 249 GLU A C 1
ATOM 1994 O O . GLU A 1 249 ? -24.716 -3.741 34.730 1.00 96.81 249 GLU A O 1
ATOM 1999 N N . LEU A 1 250 ? -23.201 -2.901 33.311 1.00 97.38 250 LEU A N 1
ATOM 2000 C CA . LEU A 1 250 ? -24.181 -2.105 32.560 1.00 97.38 250 LEU A CA 1
ATOM 2001 C C . LEU A 1 250 ? -25.274 -2.971 31.919 1.00 97.38 250 LEU A C 1
ATOM 2003 O O . LEU A 1 250 ? -26.431 -2.554 31.869 1.00 97.38 250 LEU A O 1
ATOM 2007 N N . GLY A 1 251 ? -24.932 -4.180 31.465 1.00 96.31 251 GLY A N 1
ATOM 2008 C CA . GLY A 1 251 ? -25.877 -5.133 30.881 1.00 96.31 251 GLY A CA 1
ATOM 2009 C C . GLY A 1 251 ? -26.933 -5.661 31.858 1.00 96.31 251 GLY A C 1
ATOM 2010 O O . GLY A 1 251 ? -27.964 -6.161 31.414 1.00 96.31 251 GLY A O 1
ATOM 2011 N N . LYS A 1 252 ? -26.727 -5.519 33.177 1.00 96.31 252 LYS A N 1
ATOM 2012 C CA . LYS A 1 252 ? -27.745 -5.859 34.189 1.00 96.31 252 LYS A CA 1
ATOM 2013 C C . LYS A 1 252 ? -28.883 -4.835 34.232 1.00 96.31 252 LYS A C 1
ATOM 2015 O O . LYS A 1 252 ? -30.013 -5.202 34.539 1.00 96.31 252 LYS A O 1
ATOM 2020 N N . SER A 1 253 ? -28.590 -3.574 33.903 1.00 95.69 253 SER A N 1
ATOM 2021 C CA . SER A 1 253 ? -29.548 -2.456 33.950 1.00 95.69 253 SER A CA 1
ATOM 2022 C C . SER A 1 253 ? -30.039 -2.019 32.566 1.00 95.69 253 SER A C 1
ATOM 2024 O O . SER A 1 253 ? -31.084 -1.378 32.445 1.00 95.69 253 SER A O 1
ATOM 2026 N N . LEU A 1 254 ? -29.293 -2.344 31.506 1.00 97.62 254 LEU A N 1
ATOM 2027 C CA . LEU A 1 254 ? -29.580 -1.947 30.131 1.00 97.62 254 LEU A CA 1
ATOM 2028 C C . LEU A 1 254 ? -29.697 -3.171 29.223 1.00 97.62 254 LEU A C 1
ATOM 2030 O O . LEU A 1 254 ? -28.764 -3.954 29.075 1.00 97.62 254 LEU A O 1
ATOM 2034 N N . THR A 1 255 ? -30.831 -3.292 28.535 1.00 98.12 255 THR A N 1
ATOM 2035 C CA . THR A 1 255 ? -31.017 -4.303 27.490 1.00 98.12 255 THR A CA 1
ATOM 2036 C C . THR A 1 255 ? -30.381 -3.825 26.188 1.00 98.12 255 THR A C 1
ATOM 2038 O O . THR A 1 255 ? -30.841 -2.850 25.588 1.00 98.12 255 THR A O 1
ATOM 2041 N N . PHE A 1 256 ? -29.331 -4.510 25.737 1.00 98.31 256 PHE A N 1
ATOM 2042 C CA . PHE A 1 256 ? -28.646 -4.190 24.486 1.00 98.31 256 PHE A CA 1
ATOM 2043 C C . PHE A 1 256 ? -29.224 -4.961 23.295 1.00 98.31 256 PHE A C 1
ATOM 2045 O O . PHE A 1 256 ? -29.506 -6.154 23.392 1.00 98.31 256 PHE A O 1
ATOM 2052 N N . ALA A 1 257 ? -29.367 -4.282 22.156 1.00 97.50 257 ALA A N 1
ATOM 2053 C CA . ALA A 1 257 ? -29.830 -4.878 20.910 1.00 97.50 257 ALA A CA 1
ATOM 2054 C C . ALA A 1 257 ? -28.756 -5.807 20.319 1.00 97.50 257 ALA A C 1
ATOM 2056 O O . ALA A 1 257 ? -27.627 -5.383 20.044 1.00 97.50 257 ALA A O 1
ATOM 2057 N N . THR A 1 258 ? -29.126 -7.072 20.118 1.00 95.31 258 THR A N 1
ATOM 2058 C CA . THR A 1 258 ? -28.272 -8.124 19.552 1.00 95.31 258 THR A CA 1
ATOM 2059 C C . THR A 1 258 ? -29.023 -8.924 18.492 1.00 95.31 258 THR A C 1
ATOM 2061 O O . THR A 1 258 ? -30.253 -8.952 18.477 1.00 95.31 258 THR A O 1
ATOM 2064 N N . ASN A 1 259 ? -28.280 -9.554 17.587 1.00 93.06 259 ASN A N 1
ATOM 2065 C CA . ASN A 1 259 ? -28.797 -10.390 16.511 1.00 93.06 259 ASN A CA 1
ATOM 2066 C C . ASN A 1 259 ? -27.801 -11.527 16.221 1.00 93.06 259 ASN A C 1
ATOM 2068 O O . ASN A 1 259 ? -26.604 -11.271 16.135 1.00 93.06 259 ASN A O 1
ATOM 2072 N N . ASP A 1 260 ? -28.266 -12.758 16.000 1.00 93.31 260 ASP A N 1
ATOM 2073 C CA . ASP A 1 260 ? -27.385 -13.920 15.755 1.00 93.31 260 ASP A CA 1
ATOM 2074 C C . ASP A 1 260 ? -26.533 -13.800 14.471 1.00 93.31 260 ASP A C 1
ATOM 2076 O O . ASP A 1 260 ? -25.490 -14.439 14.319 1.00 93.31 260 ASP A O 1
ATOM 2080 N N . ARG A 1 261 ? -26.957 -12.963 13.520 1.00 95.56 261 ARG A N 1
ATOM 2081 C CA . ARG A 1 261 ? -26.226 -12.675 12.279 1.00 95.56 261 ARG A CA 1
ATOM 2082 C C . ARG A 1 261 ? -25.183 -11.585 12.487 1.00 95.56 261 ARG A C 1
ATOM 2084 O O . ARG A 1 261 ? -24.061 -11.709 12.008 1.00 95.56 261 ARG A O 1
ATOM 2091 N N . PHE A 1 262 ? -25.557 -10.517 13.189 1.00 95.44 262 PHE A N 1
ATOM 2092 C CA . PHE A 1 262 ? -24.776 -9.278 13.252 1.00 95.44 262 PHE A CA 1
ATOM 2093 C C . PHE A 1 262 ? -24.091 -9.024 14.596 1.00 95.44 262 PHE A C 1
ATOM 2095 O O . PHE A 1 262 ? -23.365 -8.045 14.705 1.00 95.44 262 PHE A O 1
ATOM 2102 N N . GLY A 1 263 ? -24.310 -9.854 15.615 1.00 97.44 263 GLY A N 1
ATOM 2103 C CA . GLY A 1 263 ? -23.887 -9.566 16.983 1.00 97.44 263 GLY A CA 1
ATOM 2104 C C . GLY A 1 263 ? -24.589 -8.336 17.546 1.00 97.44 263 GLY A C 1
ATOM 2105 O O . GLY A 1 263 ? -25.797 -8.167 17.372 1.00 97.44 263 GLY A O 1
ATOM 2106 N N . PHE A 1 264 ? -23.844 -7.470 18.229 1.00 98.50 264 PHE A N 1
ATOM 2107 C CA . PHE A 1 264 ? -24.377 -6.201 18.714 1.00 98.50 264 PHE A CA 1
ATOM 2108 C C . PHE A 1 264 ? -24.637 -5.238 17.552 1.00 98.50 264 PHE A C 1
ATOM 2110 O O . PHE A 1 264 ? -23.786 -5.036 16.683 1.00 98.50 264 PHE A O 1
ATOM 2117 N N . ILE A 1 265 ? -25.817 -4.617 17.566 1.00 98.38 265 ILE A N 1
ATOM 2118 C CA . ILE A 1 265 ? -26.224 -3.656 16.539 1.00 98.38 265 ILE A CA 1
ATOM 2119 C C . ILE A 1 265 ? -25.598 -2.289 16.829 1.00 98.38 265 ILE A C 1
ATOM 2121 O O . ILE A 1 265 ? -25.598 -1.833 17.975 1.00 98.38 265 ILE A O 1
ATOM 2125 N N . THR A 1 266 ? -25.094 -1.625 15.790 1.00 98.44 266 THR A N 1
ATOM 2126 C CA . THR A 1 266 ? -24.449 -0.302 15.852 1.00 98.44 266 THR A CA 1
ATOM 2127 C C . THR A 1 266 ? -24.976 0.618 14.758 1.00 98.44 266 THR A C 1
ATOM 2129 O O . THR A 1 266 ? -25.514 0.154 13.750 1.00 98.44 266 THR A O 1
ATOM 2132 N N . PHE A 1 267 ? -24.789 1.927 14.919 1.00 98.31 267 PHE A N 1
ATOM 2133 C CA . PHE A 1 267 ? -25.208 2.926 13.933 1.00 98.31 267 PHE A CA 1
ATOM 2134 C C . PHE A 1 267 ? -24.452 2.783 12.603 1.00 98.31 267 PHE A C 1
ATOM 2136 O O . PHE A 1 267 ? -25.034 2.875 11.520 1.00 98.31 267 PHE A O 1
ATOM 2143 N N . CYS A 1 268 ? -23.145 2.522 12.675 1.00 97.88 268 CYS A N 1
ATOM 2144 C CA . CYS A 1 268 ? -22.303 2.263 11.512 1.00 97.88 268 CYS A CA 1
ATOM 2145 C C . CYS A 1 268 ? -22.105 0.751 11.289 1.00 97.88 268 CYS A C 1
ATOM 2147 O O . CYS A 1 268 ? -21.709 0.064 12.239 1.00 97.88 268 CYS A O 1
ATOM 2149 N N . PRO A 1 269 ? -22.262 0.228 10.052 1.00 98.12 269 PRO A N 1
ATOM 2150 C CA . PRO A 1 269 ? -22.035 -1.188 9.750 1.00 98.12 269 PRO A CA 1
ATOM 2151 C C . PRO A 1 269 ? -20.611 -1.678 10.046 1.00 98.12 269 PRO A C 1
ATOM 2153 O O . PRO A 1 269 ? -20.397 -2.876 10.235 1.00 98.12 269 PRO A O 1
ATOM 2156 N N . SER A 1 270 ? -19.621 -0.778 10.097 1.00 97.00 270 SER A N 1
ATOM 2157 C CA . SER A 1 270 ? -18.233 -1.154 10.392 1.00 97.00 270 SER A CA 1
ATOM 2158 C C . SER A 1 270 ? -18.036 -1.686 11.807 1.00 97.00 270 SER A C 1
ATOM 2160 O O . SER A 1 270 ? -17.089 -2.434 12.036 1.00 97.00 270 SER A O 1
ATOM 2162 N N . ASN A 1 271 ? -18.913 -1.318 12.745 1.00 98.06 271 ASN A N 1
ATOM 2163 C CA . ASN A 1 271 ? -18.791 -1.670 14.156 1.00 98.06 271 ASN A CA 1
ATOM 2164 C C . ASN A 1 271 ? -19.708 -2.830 14.573 1.00 98.06 271 ASN A C 1
ATOM 2166 O O . ASN A 1 271 ? -19.751 -3.130 15.759 1.00 98.06 271 ASN A O 1
ATOM 2170 N N . LEU A 1 272 ? -20.392 -3.505 13.643 1.00 98.44 272 LEU A N 1
ATOM 2171 C CA . LEU A 1 272 ? -21.194 -4.695 13.957 1.00 98.44 272 LEU A CA 1
ATOM 2172 C C . LEU A 1 272 ? -20.341 -5.831 14.550 1.00 98.44 272 LEU A C 1
ATOM 2174 O O . LEU A 1 272 ? -19.117 -5.879 14.395 1.00 98.44 272 LEU A O 1
ATOM 2178 N N . GLY A 1 273 ? -21.003 -6.785 15.195 1.00 98.31 273 GLY A N 1
ATOM 2179 C CA . GLY A 1 273 ? -20.400 -7.962 15.807 1.00 98.31 273 GLY A CA 1
ATOM 2180 C C . GLY A 1 273 ? -20.017 -7.692 17.253 1.00 98.31 273 GLY A C 1
ATOM 2181 O O . GLY A 1 273 ? -20.856 -7.321 18.072 1.00 98.31 273 GLY A O 1
ATOM 2182 N N . THR A 1 274 ? -18.727 -7.828 17.551 1.00 98.56 274 THR A N 1
ATOM 2183 C CA . THR A 1 274 ? -18.160 -7.531 18.875 1.00 98.56 274 THR A CA 1
ATOM 2184 C C . THR A 1 274 ? -18.261 -6.050 19.225 1.00 98.56 274 THR A C 1
ATOM 2186 O O . THR A 1 274 ? -18.262 -5.678 20.400 1.00 98.56 274 THR A O 1
ATOM 2189 N N . THR A 1 275 ? -18.280 -5.176 18.208 1.00 98.50 275 THR A N 1
ATOM 2190 C CA . THR A 1 275 ? -18.010 -3.726 18.299 1.00 98.50 275 THR A CA 1
ATOM 2191 C C . THR A 1 275 ? -16.616 -3.378 18.841 1.00 98.50 275 THR A C 1
ATOM 2193 O O . THR A 1 275 ? -16.278 -2.203 19.016 1.00 98.50 275 THR A O 1
ATOM 2196 N N . LEU A 1 276 ? -15.793 -4.396 19.117 1.00 98.69 276 LEU A N 1
ATOM 2197 C CA . LEU A 1 276 ? -14.572 -4.266 19.888 1.00 98.69 276 LEU A CA 1
ATOM 2198 C C . LEU A 1 276 ? -13.452 -3.713 19.025 1.00 98.69 276 LEU A C 1
ATOM 2200 O O . LEU A 1 276 ? -13.028 -4.323 18.043 1.00 98.69 276 LEU A O 1
ATOM 2204 N N . ARG A 1 277 ? -12.907 -2.581 19.457 1.00 98.44 277 ARG A N 1
ATOM 2205 C CA . ARG A 1 277 ? -11.632 -2.070 18.959 1.00 98.44 277 ARG A CA 1
ATOM 2206 C C . ARG A 1 277 ? -10.651 -1.976 20.113 1.00 98.44 277 ARG A C 1
ATOM 2208 O O . ARG A 1 277 ? -10.702 -1.013 20.879 1.00 98.44 277 ARG A O 1
ATOM 2215 N N . ALA A 1 278 ? -9.765 -2.958 20.205 1.00 98.44 278 ALA A N 1
ATOM 2216 C CA . ALA A 1 278 ? -8.546 -2.872 20.990 1.00 98.44 278 ALA A CA 1
ATOM 2217 C C . ALA A 1 278 ? -7.482 -2.160 20.149 1.00 98.44 278 ALA A C 1
ATOM 2219 O O . ALA A 1 278 ? -7.354 -2.422 18.956 1.00 98.44 278 ALA A O 1
ATOM 2220 N N . SER A 1 279 ? -6.760 -1.225 20.755 1.00 97.81 279 SER A N 1
ATOM 2221 C CA . SER A 1 279 ? -5.776 -0.369 20.091 1.00 97.81 279 SER A CA 1
ATOM 2222 C C . SER A 1 279 ? -4.594 -0.028 20.996 1.00 97.81 279 SER A C 1
ATOM 2224 O O . SER A 1 279 ? -4.765 0.108 22.211 1.00 97.81 279 SER A O 1
ATOM 2226 N N . VAL A 1 280 ? -3.424 0.181 20.395 1.00 97.12 280 VAL A N 1
ATOM 2227 C CA . VAL A 1 280 ? -2.288 0.872 21.018 1.00 97.12 280 VAL A CA 1
ATOM 2228 C C . VAL A 1 280 ? -1.885 2.085 20.198 1.00 97.12 280 VAL A C 1
ATOM 2230 O O . VAL A 1 280 ? -1.926 2.044 18.974 1.00 97.12 280 VAL A O 1
ATOM 2233 N N . HIS A 1 281 ? -1.411 3.133 20.867 1.00 95.12 281 HIS A N 1
ATOM 2234 C CA . HIS A 1 281 ? -0.548 4.125 20.229 1.00 95.12 281 HIS A CA 1
ATOM 2235 C C . HIS A 1 281 ? 0.898 3.655 20.362 1.00 95.12 281 HIS A C 1
ATOM 2237 O O . HIS A 1 281 ? 1.427 3.636 21.475 1.00 95.12 281 HIS A O 1
ATOM 2243 N N . ALA A 1 282 ? 1.530 3.276 19.254 1.00 95.31 282 ALA A N 1
ATOM 2244 C CA . ALA A 1 282 ? 2.877 2.717 19.231 1.00 95.31 282 ALA A CA 1
ATOM 2245 C C . ALA A 1 282 ? 3.820 3.539 18.346 1.00 95.31 282 ALA A C 1
ATOM 2247 O O . ALA A 1 282 ? 3.434 3.980 17.265 1.00 95.31 282 ALA A O 1
ATOM 2248 N N . ARG A 1 283 ? 5.060 3.731 18.806 1.00 95.00 283 ARG A N 1
ATOM 2249 C CA . ARG A 1 283 ? 6.166 4.296 18.019 1.00 95.00 283 ARG A CA 1
ATOM 2250 C C . ARG A 1 283 ? 6.722 3.216 17.092 1.00 95.00 283 ARG A C 1
ATOM 2252 O O . ARG A 1 283 ? 7.388 2.310 17.576 1.00 95.00 283 ARG A O 1
ATOM 2259 N N . VAL A 1 284 ? 6.440 3.328 15.795 1.00 95.69 284 VAL A N 1
ATOM 2260 C CA . VAL A 1 284 ? 6.878 2.387 14.747 1.00 95.69 284 VAL A CA 1
ATOM 2261 C C . VAL A 1 284 ? 7.476 3.107 13.520 1.00 95.69 284 VAL A C 1
ATOM 2263 O O . VAL A 1 284 ? 7.002 2.925 12.392 1.00 95.69 284 VAL A O 1
ATOM 2266 N N . PRO A 1 285 ? 8.454 4.019 13.702 1.00 93.56 285 PRO A N 1
ATOM 2267 C CA . PRO A 1 285 ? 8.985 4.843 12.616 1.00 93.56 285 PRO A CA 1
ATOM 2268 C C . PRO A 1 285 ? 9.629 4.050 11.470 1.00 93.56 285 PRO A C 1
ATOM 2270 O O . PRO A 1 285 ? 9.510 4.485 10.327 1.00 93.56 285 PRO A O 1
ATOM 2273 N N . TYR A 1 286 ? 10.278 2.908 11.727 1.00 95.56 286 TYR A N 1
ATOM 2274 C CA . TYR A 1 286 ? 10.912 2.139 10.650 1.00 95.56 286 TYR A CA 1
ATOM 2275 C C . TYR A 1 286 ? 9.891 1.314 9.864 1.00 95.56 286 TYR A C 1
ATOM 2277 O O . TYR A 1 286 ? 9.880 1.344 8.636 1.00 95.56 286 TYR A O 1
ATOM 2285 N N . LEU A 1 287 ? 8.996 0.621 10.566 1.00 96.56 287 LEU A N 1
ATOM 2286 C CA . LEU A 1 287 ? 7.936 -0.195 9.985 1.00 96.56 287 LEU A CA 1
ATOM 2287 C C . LEU A 1 287 ? 6.953 0.657 9.175 1.00 96.56 287 LEU A C 1
ATOM 2289 O O . LEU A 1 287 ? 6.571 0.270 8.073 1.00 96.56 287 LEU A O 1
ATOM 2293 N N . SER A 1 288 ? 6.577 1.833 9.680 1.00 94.81 288 SER A N 1
ATOM 2294 C CA . SER A 1 288 ? 5.679 2.745 8.957 1.00 94.81 288 SER A CA 1
ATOM 2295 C C . SER A 1 288 ? 6.317 3.425 7.742 1.00 94.81 288 SER A C 1
ATOM 2297 O O . SER A 1 288 ? 5.593 3.921 6.881 1.00 94.81 288 SER A O 1
ATOM 2299 N N . ALA A 1 289 ? 7.649 3.419 7.633 1.00 93.81 289 ALA A N 1
ATOM 2300 C CA . ALA A 1 289 ? 8.369 3.893 6.452 1.00 93.81 289 ALA A CA 1
ATOM 2301 C C . ALA A 1 289 ? 8.450 2.841 5.326 1.00 93.81 289 ALA A C 1
ATOM 2303 O O . ALA A 1 289 ? 8.898 3.160 4.220 1.00 93.81 289 ALA A O 1
ATOM 2304 N N . LEU A 1 290 ? 8.027 1.595 5.578 1.00 96.88 290 LEU A N 1
ATOM 2305 C CA . LEU A 1 290 ? 8.031 0.544 4.565 1.00 96.88 290 LEU A CA 1
ATOM 2306 C C . LEU A 1 290 ? 6.928 0.771 3.512 1.00 96.88 290 LEU A C 1
ATOM 2308 O O . LEU A 1 290 ? 5.792 1.088 3.870 1.00 96.88 290 LEU A O 1
ATOM 2312 N N . PRO A 1 291 ? 7.202 0.530 2.212 1.00 95.75 291 PRO A N 1
ATOM 2313 C CA . PRO A 1 291 ? 6.252 0.800 1.124 1.00 95.75 291 PRO A CA 1
ATOM 2314 C C . PRO A 1 291 ? 4.910 0.063 1.220 1.00 95.75 291 PRO A C 1
ATOM 2316 O O . PRO A 1 291 ? 3.922 0.499 0.634 1.00 95.75 291 PRO A O 1
ATOM 2319 N N . ASN A 1 292 ? 4.884 -1.064 1.930 1.00 96.38 292 ASN A N 1
ATOM 2320 C CA . ASN A 1 292 ? 3.726 -1.932 2.114 1.00 96.38 292 ASN A CA 1
ATOM 2321 C C . ASN A 1 292 ? 3.308 -2.069 3.584 1.00 96.38 292 ASN A C 1
ATOM 2323 O O . ASN A 1 292 ? 2.782 -3.108 3.987 1.00 96.38 292 ASN A O 1
ATOM 2327 N N . PHE A 1 293 ? 3.542 -1.029 4.392 1.00 96.19 293 PHE A N 1
ATOM 2328 C CA . PHE A 1 293 ? 3.167 -0.987 5.807 1.00 96.19 293 PHE A CA 1
ATOM 2329 C C . PHE A 1 293 ? 1.713 -1.428 6.056 1.00 96.19 293 PHE A C 1
ATOM 2331 O O . PHE A 1 293 ? 1.455 -2.260 6.930 1.00 96.19 293 PHE A O 1
ATOM 2338 N N . GLU A 1 294 ? 0.766 -0.936 5.253 1.00 94.31 294 GLU A N 1
ATOM 2339 C CA . GLU A 1 294 ? -0.650 -1.299 5.378 1.00 94.31 294 GLU A CA 1
ATOM 2340 C C . GLU A 1 294 ? -0.900 -2.787 5.091 1.00 94.31 294 GLU A C 1
ATOM 2342 O O . GLU A 1 294 ? -1.650 -3.433 5.824 1.00 94.31 294 GLU A O 1
ATOM 2347 N N . GLN A 1 295 ? -0.249 -3.361 4.072 1.00 95.31 295 GLN A N 1
ATOM 2348 C CA . GLN A 1 295 ? -0.381 -4.782 3.730 1.00 95.31 295 GLN A CA 1
ATOM 2349 C C . GLN A 1 295 ? 0.284 -5.682 4.779 1.00 95.31 295 GLN A C 1
ATOM 2351 O O . GLN A 1 295 ? -0.244 -6.751 5.089 1.00 95.31 295 GLN A O 1
ATOM 2356 N N . ILE A 1 296 ? 1.410 -5.247 5.359 1.00 97.12 296 ILE A N 1
ATOM 2357 C CA . ILE A 1 296 ? 2.051 -5.939 6.484 1.00 97.12 296 ILE A CA 1
ATOM 2358 C C . ILE A 1 296 ? 1.094 -5.964 7.680 1.00 97.12 296 ILE A C 1
ATOM 2360 O O . ILE A 1 296 ? 0.865 -7.033 8.242 1.00 97.12 296 ILE A O 1
ATOM 2364 N N . CYS A 1 297 ? 0.471 -4.832 8.028 1.00 97.50 297 CYS A N 1
ATOM 2365 C CA . CYS A 1 297 ? -0.539 -4.783 9.088 1.00 97.50 297 CYS A CA 1
ATOM 2366 C C . CYS A 1 297 ? -1.733 -5.700 8.780 1.00 97.50 297 CYS A C 1
ATOM 2368 O O . CYS A 1 297 ? -2.154 -6.476 9.640 1.00 97.50 297 CYS A O 1
ATOM 2370 N N . GLU A 1 298 ? -2.252 -5.669 7.547 1.00 94.94 298 GLU A N 1
ATOM 2371 C CA . GLU A 1 298 ? -3.393 -6.494 7.138 1.00 94.94 298 GLU A CA 1
ATOM 2372 C C . GLU A 1 298 ? -3.103 -7.998 7.233 1.00 94.94 298 GLU A C 1
ATOM 2374 O O . GLU A 1 298 ? -3.993 -8.744 7.641 1.00 94.94 298 GLU A O 1
ATOM 2379 N N . LYS A 1 299 ? -1.870 -8.447 6.950 1.00 94.38 299 LYS A N 1
ATOM 2380 C CA . LYS A 1 299 ? -1.460 -9.856 7.115 1.00 94.38 299 LYS A CA 1
ATOM 2381 C C . LYS A 1 299 ? -1.640 -10.355 8.554 1.00 94.38 299 LYS A C 1
ATOM 2383 O O . LYS A 1 299 ? -1.927 -11.531 8.757 1.00 94.38 299 LYS A O 1
ATOM 2388 N N . TYR A 1 300 ? -1.516 -9.461 9.533 1.00 95.56 300 TYR A N 1
ATOM 2389 C CA . TYR A 1 300 ? -1.730 -9.748 10.952 1.00 95.56 300 TYR A CA 1
ATOM 2390 C C . TYR A 1 300 ? -3.134 -9.364 11.446 1.00 95.56 300 TYR A C 1
ATOM 2392 O O . TYR A 1 300 ? -3.361 -9.289 12.650 1.00 95.56 300 TYR A O 1
ATOM 2400 N N . ASN A 1 301 ? -4.083 -9.097 10.539 1.00 96.81 301 ASN A N 1
ATOM 2401 C CA . ASN A 1 301 ? -5.414 -8.575 10.865 1.00 96.81 301 ASN A CA 1
ATOM 2402 C C . ASN A 1 301 ? -5.372 -7.283 11.699 1.00 96.81 301 ASN A C 1
ATOM 2404 O O . ASN A 1 301 ? -6.281 -7.019 12.488 1.00 96.81 301 ASN A O 1
ATOM 2408 N N . ILE A 1 302 ? -4.348 -6.452 11.502 1.00 98.31 302 ILE A N 1
ATOM 2409 C CA . ILE A 1 302 ? -4.207 -5.146 12.143 1.00 98.31 302 ILE A CA 1
ATOM 2410 C C . ILE A 1 302 ? -4.582 -4.040 11.157 1.00 98.31 302 ILE A C 1
ATOM 2412 O O . ILE A 1 302 ? -4.278 -4.088 9.967 1.00 98.31 302 ILE A O 1
ATOM 2416 N N . GLN A 1 303 ? -5.262 -3.021 11.668 1.00 95.50 303 GLN A N 1
ATOM 2417 C CA . GLN A 1 303 ? -5.485 -1.756 10.989 1.00 95.50 303 GLN A CA 1
ATOM 2418 C C . GLN A 1 303 ? -4.632 -0.678 11.661 1.00 95.50 303 GLN A C 1
ATOM 2420 O O . GLN A 1 303 ? -4.775 -0.453 12.866 1.00 95.50 303 GLN A O 1
ATOM 2425 N N . ALA A 1 304 ? -3.805 0.002 10.867 1.00 93.50 304 ALA A N 1
ATOM 2426 C CA . ALA A 1 304 ? -3.036 1.167 11.284 1.00 93.50 304 ALA A CA 1
ATOM 2427 C C . ALA A 1 304 ? -3.772 2.471 10.930 1.00 93.50 304 ALA A C 1
ATOM 2429 O O . ALA A 1 304 ? -4.383 2.577 9.865 1.00 93.50 304 ALA A O 1
ATOM 2430 N N . ARG A 1 305 ? -3.727 3.461 11.825 1.00 89.75 305 ARG A N 1
ATOM 2431 C CA . ARG A 1 305 ? -4.233 4.831 11.618 1.00 89.75 305 ARG A CA 1
ATOM 2432 C C . ARG A 1 305 ? -3.246 5.835 12.221 1.00 89.75 305 ARG A C 1
ATOM 2434 O O . ARG A 1 305 ? -2.466 5.469 13.098 1.00 89.75 305 ARG A O 1
ATOM 2441 N N . GLY A 1 306 ? -3.266 7.095 11.786 1.00 82.56 306 GLY A N 1
ATOM 2442 C CA . GLY A 1 306 ? -2.522 8.147 12.492 1.00 82.56 306 GLY A CA 1
ATOM 2443 C C . GLY A 1 306 ? -3.142 8.493 13.852 1.00 82.56 306 GLY A C 1
ATOM 2444 O O . GLY A 1 306 ? -4.137 7.907 14.272 1.00 82.56 306 GLY A O 1
ATOM 2445 N N . THR A 1 307 ? -2.552 9.454 14.562 1.00 67.94 307 THR A N 1
ATOM 2446 C CA . THR A 1 307 ? -2.792 9.656 16.006 1.00 67.94 307 THR A CA 1
ATOM 2447 C C . THR A 1 307 ? -3.994 10.520 16.385 1.00 67.94 307 THR A C 1
ATOM 2449 O O . THR A 1 307 ? -4.315 10.603 17.567 1.00 67.94 307 THR A O 1
ATOM 2452 N N . HIS A 1 308 ? -4.658 11.171 15.429 1.00 58.56 308 HIS A N 1
ATOM 2453 C CA . HIS A 1 308 ? -5.705 12.168 15.687 1.00 58.56 308 HIS A CA 1
ATOM 2454 C C . HIS A 1 308 ? -7.055 11.842 15.012 1.00 58.56 308 HIS A C 1
ATOM 2456 O O . HIS A 1 308 ? -7.929 12.704 14.955 1.00 58.56 308 HIS A O 1
ATOM 2462 N N . GLY A 1 309 ? -7.257 10.620 14.502 1.00 54.66 309 GLY A N 1
ATOM 2463 C CA . GLY A 1 309 ? -8.532 10.193 13.911 1.00 54.66 309 GLY A CA 1
ATOM 2464 C C . GLY A 1 309 ? -8.390 9.219 12.740 1.00 54.66 309 GLY A C 1
ATOM 2465 O O . GLY A 1 309 ? -7.302 8.733 12.439 1.00 54.66 309 GLY A O 1
ATOM 2466 N N . GLU A 1 310 ? -9.504 8.935 12.054 1.00 49.19 310 GLU A N 1
ATOM 2467 C CA . GLU A 1 310 ? -9.555 7.925 10.980 1.00 49.19 310 GLU A CA 1
ATOM 2468 C C . GLU A 1 310 ? -8.720 8.285 9.735 1.00 49.19 310 GLU A C 1
ATOM 2470 O O . GLU A 1 310 ? -8.390 7.396 8.952 1.00 49.19 310 GLU A O 1
ATOM 2475 N N . HIS A 1 311 ? -8.326 9.557 9.579 1.00 46.75 311 HIS A N 1
ATOM 2476 C CA . HIS A 1 311 ? -7.633 10.077 8.388 1.00 46.75 311 HIS A CA 1
ATOM 2477 C C . HIS A 1 311 ? -6.441 11.000 8.686 1.00 46.75 311 HIS A C 1
ATOM 2479 O O . HIS A 1 311 ? -5.954 11.692 7.794 1.00 46.75 311 HIS A O 1
ATOM 2485 N N . THR A 1 312 ? -5.980 11.075 9.934 1.00 56.44 312 THR A N 1
ATOM 2486 C CA . THR A 1 312 ? -4.915 12.021 10.304 1.00 56.44 312 THR A CA 1
ATOM 2487 C C . THR A 1 312 ? -3.531 11.453 10.022 1.00 56.44 312 THR A C 1
ATOM 2489 O O . THR A 1 312 ? -3.336 10.246 10.151 1.00 56.44 312 THR A O 1
ATOM 2492 N N . ALA A 1 313 ? -2.562 12.311 9.702 1.00 60.09 313 ALA A N 1
ATOM 2493 C CA . ALA A 1 313 ? -1.162 11.909 9.596 1.00 60.09 313 ALA A CA 1
ATOM 2494 C C . ALA A 1 313 ? -0.616 11.433 10.956 1.00 60.09 313 ALA A C 1
ATOM 2496 O O . ALA A 1 313 ? -1.037 11.906 12.015 1.00 60.09 313 ALA A O 1
ATOM 2497 N N . SER A 1 314 ? 0.340 10.503 10.937 1.00 68.25 314 SER A N 1
ATOM 2498 C CA . SER A 1 314 ? 1.127 10.176 12.128 1.00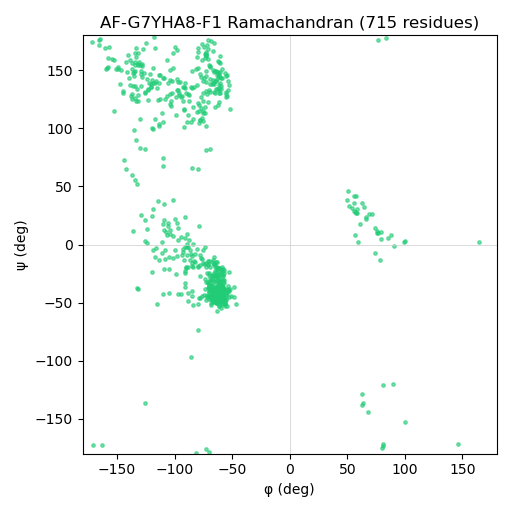 68.25 314 SER A CA 1
ATOM 2499 C C . SER A 1 314 ? 1.980 11.375 12.538 1.00 68.25 314 SER A C 1
ATOM 2501 O O . SER A 1 314 ? 2.593 12.014 11.682 1.00 68.25 314 SER A O 1
ATOM 2503 N N . VAL A 1 315 ? 2.102 11.632 13.838 1.00 64.50 315 VAL A N 1
ATOM 2504 C CA . VAL A 1 315 ? 3.072 12.600 14.369 1.00 64.50 315 VAL A CA 1
ATOM 2505 C C . VAL A 1 315 ? 4.249 11.820 14.951 1.00 64.50 315 VAL A C 1
ATOM 2507 O O . VAL A 1 315 ? 4.061 11.010 15.856 1.00 64.50 315 VAL A O 1
ATOM 2510 N N . GLY A 1 316 ? 5.454 12.026 14.410 1.00 70.75 316 GLY A N 1
ATOM 2511 C CA . GLY A 1 316 ? 6.694 11.442 14.942 1.00 70.75 316 GLY A CA 1
ATOM 2512 C C . GLY A 1 316 ? 6.780 9.909 14.887 1.00 70.75 316 GLY A C 1
ATOM 2513 O O . GLY A 1 316 ? 7.358 9.308 15.787 1.00 70.75 316 GLY A O 1
ATOM 2514 N N . GLY A 1 317 ? 6.171 9.266 13.882 1.00 82.50 317 GLY A N 1
ATOM 2515 C CA . GLY A 1 317 ? 6.189 7.802 13.736 1.00 82.50 317 GLY A CA 1
ATOM 2516 C C . GLY A 1 317 ? 5.284 7.051 14.720 1.00 82.50 317 GLY A C 1
ATOM 2517 O O . GLY A 1 317 ? 5.427 5.841 14.881 1.00 82.50 317 GLY A O 1
ATOM 2518 N N . VAL A 1 318 ? 4.362 7.746 15.397 1.00 91.31 318 VAL A N 1
ATOM 2519 C CA . VAL A 1 318 ? 3.352 7.116 16.258 1.00 91.31 318 VAL A CA 1
ATOM 2520 C C . VAL A 1 318 ? 2.118 6.753 15.434 1.00 91.31 318 VAL A C 1
ATOM 2522 O O . VAL A 1 318 ? 1.573 7.607 14.735 1.00 91.31 318 VAL A O 1
ATOM 2525 N N . TYR A 1 319 ? 1.660 5.508 15.555 1.00 94.06 319 TYR A N 1
ATOM 2526 C CA . TYR A 1 319 ? 0.458 4.991 14.899 1.00 94.06 319 TYR A CA 1
ATOM 2527 C C . TYR A 1 319 ? -0.497 4.352 15.908 1.00 94.06 319 TYR A C 1
ATOM 2529 O O . TYR A 1 319 ? -0.071 3.769 16.905 1.00 94.06 319 TYR A O 1
ATOM 2537 N N . ASP A 1 320 ? -1.794 4.452 15.627 1.00 95.00 320 ASP A N 1
ATOM 2538 C CA . ASP A 1 320 ? -2.849 3.676 16.271 1.00 95.00 320 ASP A CA 1
ATOM 2539 C C . ASP A 1 320 ? -2.975 2.319 15.562 1.00 95.00 320 ASP A C 1
ATOM 2541 O O . ASP A 1 320 ? -3.436 2.249 14.419 1.00 95.00 320 ASP A O 1
ATOM 2545 N N . LEU A 1 321 ? -2.533 1.253 16.232 1.00 97.19 321 LEU A N 1
ATOM 2546 C CA . LEU A 1 321 ? -2.596 -0.126 15.748 1.00 97.19 321 LEU A CA 1
ATOM 2547 C C . LEU A 1 321 ? -3.726 -0.860 16.464 1.00 97.19 321 LEU A C 1
ATOM 2549 O O . LEU A 1 321 ? -3.709 -0.978 17.690 1.00 97.19 321 LEU A O 1
ATOM 2553 N N . SER A 1 322 ? -4.697 -1.369 15.708 1.00 98.12 322 SER A N 1
ATOM 2554 C CA . SER A 1 322 ? -5.898 -2.006 16.262 1.00 98.12 322 SER A CA 1
ATOM 2555 C C . SER A 1 322 ? -6.284 -3.279 15.524 1.00 98.12 322 SER A C 1
ATOM 2557 O O . SER A 1 322 ? -5.961 -3.405 14.346 1.00 98.12 322 SER A O 1
ATOM 2559 N N . ASN A 1 323 ? -7.020 -4.199 16.160 1.00 98.44 323 ASN A N 1
ATOM 2560 C CA . ASN A 1 323 ? -7.631 -5.304 15.411 1.00 98.44 323 ASN A CA 1
ATOM 2561 C C . ASN A 1 323 ? -8.462 -4.739 14.250 1.00 98.44 323 ASN A C 1
ATOM 2563 O O . ASN A 1 323 ? -9.159 -3.732 14.401 1.00 98.44 323 ASN A O 1
ATOM 2567 N N . LYS A 1 324 ? -8.421 -5.397 13.095 1.00 96.31 324 LYS A N 1
ATOM 2568 C CA . LYS A 1 324 ? -9.208 -5.054 11.905 1.00 96.31 324 LYS A CA 1
ATOM 2569 C C . LYS A 1 324 ? -10.604 -5.675 11.956 1.00 96.31 324 LYS A C 1
ATOM 2571 O O . LYS A 1 324 ? -11.575 -5.023 11.585 1.00 96.31 324 LYS A O 1
ATOM 2576 N N . ARG A 1 325 ? -10.707 -6.920 12.433 1.00 97.38 325 ARG A N 1
ATOM 2577 C CA . ARG A 1 325 ? -11.956 -7.695 12.462 1.00 97.38 325 ARG A CA 1
ATOM 2578 C C . ARG A 1 325 ? -12.879 -7.256 13.603 1.00 97.38 325 ARG A C 1
ATOM 2580 O O . ARG A 1 325 ? -12.421 -6.892 14.687 1.00 97.38 325 ARG A O 1
ATOM 2587 N N . ARG A 1 326 ? -14.189 -7.290 13.346 1.00 98.19 326 ARG A N 1
ATOM 2588 C CA . ARG A 1 326 ? -15.261 -6.968 14.313 1.00 98.19 326 ARG A CA 1
ATOM 2589 C C . ARG A 1 326 ? -16.361 -8.025 14.323 1.00 98.19 326 ARG A C 1
ATOM 2591 O O . ARG A 1 326 ? -16.871 -8.361 15.390 1.00 98.19 326 ARG A O 1
ATOM 2598 N N . LEU A 1 327 ? -16.690 -8.548 13.142 1.00 98.00 327 LEU A N 1
ATOM 2599 C CA . LEU A 1 327 ? -17.763 -9.502 12.890 1.00 98.00 327 LEU A CA 1
ATOM 2600 C C . LEU A 1 327 ? -17.222 -10.928 12.668 1.00 98.00 327 LEU A C 1
ATOM 2602 O O . LEU A 1 327 ? -16.109 -11.112 12.174 1.00 98.00 327 LEU A O 1
ATOM 2606 N N . GLY A 1 328 ? -18.024 -11.937 13.026 1.00 96.81 328 GLY A N 1
ATOM 2607 C CA . GLY A 1 328 ? -17.663 -13.358 12.907 1.00 96.81 328 GLY A CA 1
ATOM 2608 C C . GLY A 1 328 ? -16.557 -13.871 13.847 1.00 96.81 328 GLY A C 1
ATOM 2609 O O . GLY A 1 328 ? -15.855 -14.804 13.469 1.00 96.81 328 GLY A O 1
ATOM 2610 N N . LEU A 1 329 ? -16.360 -13.248 15.012 1.00 98.12 329 LEU A N 1
ATOM 2611 C CA . LEU A 1 329 ? -15.444 -13.678 16.082 1.00 98.12 329 LEU A CA 1
ATOM 2612 C C . LEU A 1 329 ? -15.931 -13.137 17.437 1.00 98.12 329 LEU A C 1
ATOM 2614 O O . LEU A 1 329 ? -16.697 -12.175 17.440 1.00 98.12 329 LEU A O 1
ATOM 2618 N N . THR A 1 330 ? -15.515 -13.725 18.554 1.00 98.69 330 THR A N 1
ATOM 2619 C CA . THR A 1 330 ? -15.838 -13.258 19.916 1.00 98.69 330 THR A CA 1
ATOM 2620 C C . THR A 1 330 ? -14.949 -12.088 20.353 1.00 98.69 330 THR A C 1
ATOM 2622 O O . THR A 1 330 ? -13.957 -11.750 19.700 1.00 98.69 330 THR A O 1
ATOM 2625 N N . GLU A 1 331 ? -15.280 -11.434 21.468 1.00 98.81 331 GLU A N 1
ATOM 2626 C CA . GLU A 1 331 ? -14.468 -10.354 22.035 1.00 98.81 331 GLU A CA 1
ATOM 2627 C C . GLU A 1 331 ? -13.075 -10.835 22.463 1.00 98.81 331 GLU A C 1
ATOM 2629 O O . GLU A 1 331 ? -12.093 -10.129 22.207 1.00 98.81 331 GLU A O 1
ATOM 2634 N N . ILE A 1 332 ? -12.972 -12.043 23.039 1.00 98.56 332 ILE A N 1
ATOM 2635 C CA . ILE A 1 332 ? -11.680 -12.642 23.395 1.00 98.56 332 ILE A CA 1
ATOM 2636 C C . ILE A 1 332 ? -10.837 -12.961 22.158 1.00 98.56 332 ILE A C 1
ATOM 2638 O O . ILE A 1 332 ? -9.636 -12.689 22.147 1.00 98.56 332 ILE A O 1
ATOM 2642 N N . GLU A 1 333 ? -11.447 -13.457 21.081 1.00 98.50 333 GLU A N 1
ATOM 2643 C CA . GLU A 1 333 ? -10.750 -13.678 19.810 1.00 98.50 333 GLU A CA 1
ATOM 2644 C C . GLU A 1 333 ? -10.270 -12.347 19.211 1.00 98.50 333 GLU A C 1
ATOM 2646 O O . GLU A 1 333 ? -9.119 -12.236 18.793 1.00 98.50 333 GLU A O 1
ATOM 2651 N N . ALA A 1 334 ? -11.105 -11.303 19.239 1.00 98.56 334 ALA A N 1
ATOM 2652 C CA . ALA A 1 334 ? -10.771 -9.989 18.691 1.00 98.56 334 ALA A CA 1
ATOM 2653 C C . ALA A 1 334 ? -9.608 -9.302 19.429 1.00 98.56 334 ALA A C 1
ATOM 2655 O O . ALA A 1 334 ? -8.728 -8.720 18.787 1.00 98.56 334 ALA A O 1
ATOM 2656 N N . VAL A 1 335 ? -9.577 -9.362 20.767 1.00 98.56 335 VAL A N 1
ATOM 2657 C CA . VAL A 1 335 ? -8.452 -8.817 21.549 1.00 98.56 335 VAL A CA 1
ATOM 2658 C C . VAL A 1 335 ? -7.196 -9.684 21.420 1.00 98.56 335 VAL A C 1
ATOM 2660 O O . VAL A 1 335 ? -6.094 -9.142 21.398 1.00 98.56 335 VAL A O 1
ATOM 2663 N N . THR A 1 336 ? -7.344 -11.003 21.257 1.00 98.44 336 THR A N 1
ATOM 2664 C CA . THR A 1 336 ? -6.219 -11.922 21.018 1.00 98.44 336 THR A CA 1
ATOM 2665 C C . THR A 1 336 ? -5.571 -11.665 19.658 1.00 98.44 336 THR A C 1
ATOM 2667 O O . THR A 1 336 ? -4.347 -11.584 19.567 1.00 98.44 336 THR A O 1
ATOM 2670 N N . GLU A 1 337 ? -6.368 -11.469 18.602 1.00 98.44 337 GLU A N 1
ATOM 2671 C CA . GLU A 1 337 ? -5.860 -11.064 17.286 1.00 98.44 337 GLU A CA 1
ATOM 2672 C C . GLU A 1 337 ? -5.128 -9.724 17.352 1.00 98.44 337 GLU A C 1
ATOM 2674 O O . GLU A 1 337 ? -4.032 -9.600 16.803 1.00 98.44 337 GLU A O 1
ATOM 2679 N N . MET A 1 338 ? -5.704 -8.735 18.052 1.00 98.44 338 MET A N 1
ATOM 2680 C CA . MET A 1 338 ? -5.038 -7.451 18.273 1.00 98.44 338 MET A CA 1
ATOM 2681 C C . MET A 1 338 ? -3.680 -7.656 18.942 1.00 98.44 338 MET A C 1
ATOM 2683 O O . MET A 1 338 ? -2.681 -7.145 18.445 1.00 98.44 338 MET A O 1
ATOM 2687 N N . TYR A 1 339 ? -3.644 -8.404 20.045 1.00 98.38 339 TYR A N 1
ATOM 2688 C CA . TYR A 1 339 ? -2.435 -8.620 20.827 1.00 98.38 339 TYR A CA 1
ATOM 2689 C C . TYR A 1 339 ? -1.331 -9.277 19.996 1.00 98.38 339 TYR A C 1
ATOM 2691 O O . TYR A 1 339 ? -0.244 -8.717 19.868 1.00 98.38 339 TYR A O 1
ATOM 2699 N N . ASN A 1 340 ? -1.636 -10.420 19.376 1.00 98.12 340 ASN A N 1
ATOM 2700 C CA . ASN A 1 340 ? -0.674 -11.185 18.585 1.00 98.12 340 ASN A CA 1
ATOM 2701 C C . ASN A 1 340 ? -0.161 -10.372 17.392 1.00 98.12 340 ASN A C 1
ATOM 2703 O O . ASN A 1 340 ? 1.040 -10.347 17.122 1.00 98.12 340 ASN A O 1
ATOM 2707 N N . GLY A 1 341 ? -1.064 -9.683 16.688 1.00 98.12 341 GLY A N 1
ATOM 2708 C CA . GLY A 1 341 ? -0.692 -8.874 15.536 1.00 98.12 341 GLY A CA 1
ATOM 2709 C C . GLY A 1 341 ? 0.151 -7.664 15.924 1.00 98.12 341 GLY A C 1
ATOM 2710 O O . GLY A 1 341 ? 1.189 -7.423 15.315 1.00 98.12 341 GLY A O 1
ATOM 2711 N N . VAL A 1 342 ? -0.234 -6.927 16.969 1.00 98.19 342 VAL A N 1
ATOM 2712 C CA . VAL A 1 342 ? 0.557 -5.795 17.471 1.00 98.19 342 VAL A CA 1
ATOM 2713 C C . VAL A 1 342 ? 1.920 -6.265 17.969 1.00 98.19 342 VAL A C 1
ATOM 2715 O O . VAL A 1 342 ? 2.916 -5.631 17.640 1.00 98.19 342 VAL A O 1
ATOM 2718 N N . GLN A 1 343 ? 1.999 -7.376 18.704 1.00 97.50 343 GLN A N 1
ATOM 2719 C CA . GLN A 1 343 ? 3.277 -7.898 19.182 1.00 97.50 343 GLN A CA 1
ATOM 2720 C C . GLN A 1 343 ? 4.219 -8.250 18.023 1.00 97.50 343 GLN A C 1
ATOM 2722 O O . GLN A 1 343 ? 5.362 -7.799 18.028 1.00 97.50 343 GLN A O 1
ATOM 2727 N N . ALA A 1 344 ? 3.725 -8.932 16.984 1.00 97.06 344 ALA A N 1
ATOM 2728 C CA . ALA A 1 344 ? 4.516 -9.229 15.789 1.00 97.06 344 ALA A CA 1
ATOM 2729 C C . ALA A 1 344 ? 5.020 -7.958 15.077 1.00 97.06 344 ALA A C 1
ATOM 2731 O O . ALA A 1 344 ? 6.172 -7.901 14.646 1.00 97.06 344 ALA A O 1
ATOM 2732 N N . LEU A 1 345 ? 4.186 -6.914 14.982 1.00 97.81 345 LEU A N 1
ATOM 2733 C CA . LEU A 1 345 ? 4.580 -5.629 14.390 1.00 97.81 345 LEU A CA 1
ATOM 2734 C C . LEU A 1 345 ? 5.630 -4.898 15.241 1.00 97.81 345 LEU A C 1
ATOM 2736 O O . LEU A 1 345 ? 6.573 -4.332 14.693 1.00 97.81 345 LEU A O 1
ATOM 2740 N N . LEU A 1 346 ? 5.502 -4.927 16.570 1.00 97.44 346 LEU A N 1
ATOM 2741 C CA . LEU A 1 346 ? 6.490 -4.349 17.484 1.00 97.44 346 LEU A CA 1
ATOM 2742 C C . LEU A 1 346 ? 7.821 -5.111 17.431 1.00 97.44 346 LEU A C 1
ATOM 2744 O O . LEU A 1 346 ? 8.885 -4.498 17.469 1.00 97.44 346 LEU A O 1
ATOM 2748 N N . ASP A 1 347 ? 7.792 -6.435 17.322 1.00 96.62 347 ASP A N 1
ATOM 2749 C CA . ASP A 1 347 ? 9.011 -7.229 17.171 1.00 96.62 347 ASP A CA 1
ATOM 2750 C C . ASP A 1 347 ? 9.699 -6.957 15.830 1.00 96.62 347 ASP A C 1
ATOM 2752 O O . ASP A 1 347 ? 10.926 -6.835 15.786 1.00 96.62 347 ASP A O 1
ATOM 2756 N N . LEU A 1 348 ? 8.926 -6.770 14.756 1.00 97.25 348 LEU A N 1
ATOM 2757 C CA . LEU A 1 348 ? 9.462 -6.358 13.461 1.00 97.25 348 LEU A CA 1
ATOM 2758 C C . LEU A 1 348 ? 10.061 -4.943 13.508 1.00 97.25 348 LEU A C 1
ATOM 2760 O O . LEU A 1 348 ? 11.139 -4.730 12.961 1.00 97.25 348 LEU A O 1
ATOM 2764 N N . GLU A 1 349 ? 9.427 -3.994 14.202 1.00 97.31 349 GLU A N 1
ATOM 2765 C CA . GLU A 1 349 ? 9.980 -2.646 14.414 1.00 97.31 349 GLU A CA 1
ATOM 2766 C C . GLU A 1 349 ? 11.349 -2.695 15.108 1.00 97.31 349 GLU A C 1
ATOM 2768 O O . GLU A 1 349 ? 12.282 -2.015 14.682 1.00 97.31 349 GLU A O 1
ATOM 2773 N N . LYS A 1 350 ? 11.517 -3.535 16.139 1.00 96.56 350 LYS A N 1
ATOM 2774 C CA . LYS A 1 350 ? 12.817 -3.703 16.816 1.00 96.56 350 LYS A CA 1
ATOM 2775 C C . LYS A 1 350 ? 13.870 -4.281 15.885 1.00 96.56 350 LYS A C 1
ATOM 2777 O O . LYS A 1 350 ? 15.008 -3.816 15.884 1.00 96.56 350 LYS A O 1
ATOM 2782 N N . GLN A 1 351 ? 13.497 -5.297 15.108 1.00 97.19 351 GLN A N 1
ATOM 2783 C CA . GLN A 1 351 ? 14.390 -5.912 14.131 1.00 97.19 351 GLN A CA 1
ATOM 2784 C C . GLN A 1 351 ? 14.825 -4.895 13.075 1.00 97.19 351 GLN A C 1
ATOM 2786 O O . GLN A 1 351 ? 16.013 -4.795 12.783 1.00 97.19 351 GLN A O 1
ATOM 2791 N N . LEU A 1 352 ? 13.891 -4.090 12.565 1.00 97.75 352 LEU A N 1
ATOM 2792 C CA . LEU A 1 352 ? 14.174 -2.999 11.637 1.00 97.75 352 LEU A CA 1
ATOM 2793 C C . LEU A 1 352 ? 15.113 -1.959 12.255 1.00 97.75 352 LEU A C 1
ATOM 2795 O O . LEU A 1 352 ? 16.114 -1.607 11.632 1.00 97.75 352 LEU A O 1
ATOM 2799 N N . ALA A 1 353 ? 14.833 -1.503 13.477 1.00 96.19 353 ALA A N 1
ATOM 2800 C CA . ALA A 1 353 ? 15.667 -0.527 14.172 1.00 96.19 353 ALA A CA 1
ATOM 2801 C C . ALA A 1 353 ? 17.096 -1.047 14.399 1.00 96.19 353 ALA A C 1
ATOM 2803 O O . ALA A 1 353 ? 18.061 -0.313 14.195 1.00 96.19 353 ALA A O 1
ATOM 2804 N N . ALA A 1 354 ? 17.245 -2.320 14.778 1.00 97.00 354 ALA A N 1
ATOM 2805 C CA . ALA A 1 354 ? 18.549 -2.947 14.967 1.00 97.00 354 ALA A CA 1
ATOM 2806 C C . ALA A 1 354 ? 19.304 -3.120 13.638 1.00 97.00 354 ALA A C 1
ATOM 2808 O O . ALA A 1 354 ? 20.475 -2.759 13.546 1.00 97.00 354 ALA A O 1
ATOM 2809 N N . TYR A 1 355 ? 18.632 -3.624 12.599 1.00 98.19 355 TYR A N 1
ATOM 2810 C CA . TYR A 1 355 ? 19.245 -3.919 11.301 1.00 98.19 355 TYR A CA 1
ATOM 2811 C C . TYR A 1 355 ? 19.631 -2.653 10.518 1.00 98.19 355 TYR A C 1
ATOM 2813 O O . TYR A 1 355 ? 20.560 -2.673 9.707 1.00 98.19 355 TYR A O 1
ATOM 2821 N N . ASN A 1 356 ? 18.942 -1.534 10.770 1.00 97.94 356 ASN A N 1
ATOM 2822 C CA . ASN A 1 356 ? 19.132 -0.259 10.070 1.00 97.94 356 ASN A CA 1
ATOM 2823 C C . ASN A 1 356 ? 19.791 0.835 10.916 1.00 97.94 356 ASN A C 1
ATOM 2825 O O . ASN A 1 356 ? 19.818 1.984 10.484 1.00 97.94 356 ASN A O 1
ATOM 2829 N N . LYS A 1 357 ? 20.360 0.494 12.078 1.00 94.88 357 LYS A N 1
ATOM 2830 C CA . LYS A 1 357 ? 20.982 1.456 13.001 1.00 94.88 357 LYS A CA 1
ATOM 2831 C C . LYS A 1 357 ? 22.016 2.374 12.334 1.00 94.88 357 LYS A C 1
ATOM 2833 O O . LYS A 1 357 ? 22.061 3.558 12.649 1.00 94.88 357 LYS A O 1
ATOM 2838 N N . ASP A 1 358 ? 22.802 1.827 11.410 1.00 92.44 358 ASP A N 1
ATOM 2839 C CA . ASP A 1 358 ? 23.886 2.535 10.717 1.00 92.44 358 ASP A CA 1
ATOM 2840 C C . ASP A 1 358 ? 23.521 2.898 9.261 1.00 92.44 358 ASP A C 1
ATOM 2842 O O . ASP A 1 358 ? 24.394 3.179 8.440 1.00 92.44 358 ASP A O 1
ATOM 2846 N N . ALA A 1 359 ? 22.232 2.843 8.900 1.00 94.81 359 ALA A N 1
ATOM 2847 C CA . ALA A 1 359 ? 21.777 3.182 7.555 1.00 94.81 359 ALA A CA 1
ATOM 2848 C C . ALA A 1 359 ? 21.789 4.709 7.325 1.00 94.81 359 ALA A C 1
ATOM 2850 O O . ALA A 1 359 ? 21.431 5.467 8.232 1.00 94.81 359 ALA A O 1
ATOM 2851 N N . PRO A 1 360 ? 22.142 5.189 6.117 1.00 96.25 360 PRO A N 1
ATOM 2852 C CA . PRO A 1 360 ? 22.068 6.613 5.807 1.00 96.25 360 PRO A CA 1
ATOM 2853 C C . PRO A 1 360 ? 20.636 7.157 5.903 1.00 96.25 360 PRO A C 1
ATOM 2855 O O . PRO A 1 360 ? 19.664 6.483 5.559 1.00 96.25 360 PRO A O 1
ATOM 2858 N N . ALA A 1 361 ? 20.497 8.410 6.338 1.00 93.56 361 ALA A N 1
ATOM 2859 C CA . ALA A 1 361 ? 19.193 9.050 6.462 1.00 93.56 361 ALA A CA 1
ATOM 2860 C C . ALA A 1 361 ? 18.480 9.158 5.101 1.00 93.56 361 ALA A C 1
ATOM 2862 O O . ALA A 1 361 ? 19.080 9.515 4.090 1.00 93.56 361 ALA A O 1
ATOM 2863 N N . GLY A 1 362 ? 17.178 8.866 5.077 1.00 93.38 362 GLY A N 1
ATOM 2864 C CA . GLY A 1 362 ? 16.356 8.914 3.862 1.00 93.38 362 GLY A CA 1
ATOM 2865 C C . GLY A 1 362 ? 16.508 7.705 2.930 1.00 93.38 362 GLY A C 1
ATOM 2866 O O . GLY A 1 362 ? 15.653 7.515 2.058 1.00 93.38 362 GLY A O 1
ATOM 2867 N N . VAL A 1 363 ? 17.526 6.862 3.132 1.00 97.62 363 VAL A N 1
ATOM 2868 C CA . VAL A 1 363 ? 17.617 5.552 2.478 1.00 97.62 363 VAL A CA 1
ATOM 2869 C C . VAL A 1 363 ? 16.539 4.634 3.051 1.00 97.62 363 VAL A C 1
ATOM 2871 O O . VAL A 1 363 ? 16.206 4.711 4.234 1.00 97.62 363 VAL A O 1
ATOM 2874 N N . MET A 1 364 ? 15.943 3.800 2.198 1.00 98.25 364 MET A N 1
ATOM 2875 C CA . MET A 1 364 ? 14.895 2.868 2.621 1.00 98.25 364 MET A CA 1
ATOM 2876 C C . MET A 1 364 ? 15.384 1.983 3.783 1.00 98.25 364 MET A C 1
ATOM 2878 O O . MET A 1 364 ? 16.422 1.348 3.633 1.00 98.25 364 MET A O 1
ATOM 2882 N N . PRO A 1 365 ? 14.666 1.882 4.916 1.00 98.06 365 PRO A N 1
ATOM 2883 C CA . PRO A 1 365 ? 14.948 0.834 5.888 1.00 98.06 365 PRO A CA 1
ATOM 2884 C C . PRO A 1 365 ? 14.476 -0.523 5.352 1.00 98.06 365 PRO A C 1
ATOM 2886 O O . PRO A 1 365 ? 13.490 -0.597 4.617 1.00 98.06 365 PRO A O 1
ATOM 2889 N N . VAL A 1 366 ? 15.151 -1.603 5.743 1.00 98.69 366 VAL A N 1
ATOM 2890 C CA . VAL A 1 366 ? 14.811 -2.962 5.295 1.00 98.69 366 VAL A CA 1
ATOM 2891 C C . VAL A 1 366 ? 14.808 -3.971 6.434 1.00 98.69 366 VAL A C 1
ATOM 2893 O O . VAL A 1 366 ? 15.606 -3.878 7.367 1.00 98.69 366 VAL A O 1
ATOM 2896 N N . GLU A 1 367 ? 13.896 -4.935 6.363 1.00 98.69 367 GLU A N 1
ATOM 2897 C CA . GLU A 1 367 ? 13.827 -6.069 7.277 1.00 98.69 367 GLU A CA 1
ATOM 2898 C C . GLU A 1 367 ? 15.123 -6.909 7.220 1.00 98.69 367 GLU A C 1
ATOM 2900 O O . GLU A 1 367 ? 15.814 -6.904 6.196 1.00 98.69 367 GLU A O 1
ATOM 2905 N N . PRO A 1 368 ? 15.467 -7.667 8.281 1.00 98.62 368 PRO A N 1
ATOM 2906 C CA . PRO A 1 368 ? 16.626 -8.557 8.249 1.00 98.62 368 PRO A CA 1
ATOM 2907 C C . PRO A 1 368 ? 16.585 -9.543 7.075 1.00 98.62 368 PRO A C 1
ATOM 2909 O O . PRO A 1 368 ? 15.520 -10.054 6.714 1.00 98.62 368 PRO A O 1
ATOM 2912 N N . LEU A 1 369 ? 17.754 -9.877 6.516 1.00 98.75 369 LEU A N 1
ATOM 2913 C CA . LEU A 1 369 ? 17.845 -10.796 5.375 1.00 98.75 369 LEU A CA 1
ATOM 2914 C C . LEU A 1 369 ? 17.219 -12.162 5.683 1.00 98.75 369 LEU A C 1
ATOM 2916 O O . LEU A 1 369 ? 16.545 -12.737 4.834 1.00 98.75 369 LEU A O 1
ATOM 2920 N N . THR A 1 370 ? 17.400 -12.668 6.902 1.00 98.12 370 THR A N 1
ATOM 2921 C CA . THR A 1 370 ? 16.818 -13.940 7.355 1.00 98.12 370 THR A CA 1
ATOM 2922 C C . THR A 1 370 ? 15.289 -13.904 7.405 1.00 98.12 370 THR A C 1
ATOM 2924 O O . THR A 1 370 ? 14.648 -14.861 6.975 1.00 98.12 370 THR A O 1
ATOM 2927 N N . TYR A 1 371 ? 14.695 -12.786 7.835 1.00 98.31 371 TYR A N 1
ATOM 2928 C CA . TYR A 1 371 ? 13.244 -12.585 7.809 1.00 98.31 371 TYR A CA 1
ATOM 2929 C C . TYR A 1 371 ? 12.704 -12.590 6.370 1.00 98.31 371 TYR A C 1
ATOM 2931 O O . TYR A 1 371 ? 11.736 -13.289 6.067 1.00 98.31 371 TYR A O 1
ATOM 2939 N N . LEU A 1 372 ? 13.353 -11.858 5.457 1.00 98.62 372 LEU A N 1
ATOM 2940 C CA . LEU A 1 372 ? 12.947 -11.812 4.047 1.00 98.62 372 LEU A CA 1
ATOM 2941 C C . LEU A 1 372 ? 13.174 -13.143 3.324 1.00 98.62 372 LEU A C 1
ATOM 2943 O O . LEU A 1 372 ? 12.353 -13.525 2.494 1.00 98.62 372 LEU A O 1
ATOM 2947 N N . SER A 1 373 ? 14.245 -13.865 3.659 1.00 98.19 373 SER A N 1
ATOM 2948 C CA . SER A 1 373 ? 14.517 -15.204 3.129 1.00 98.19 373 SER A CA 1
ATOM 2949 C C . SER A 1 373 ? 13.388 -16.177 3.476 1.00 98.19 373 SER A C 1
ATOM 2951 O O . SER A 1 373 ? 12.895 -16.878 2.595 1.00 98.19 373 SER A O 1
ATOM 2953 N N . HIS A 1 374 ? 12.892 -16.137 4.719 1.00 98.06 374 HIS A N 1
ATOM 2954 C CA . HIS A 1 374 ? 11.764 -16.968 5.131 1.00 98.06 374 HIS A CA 1
ATOM 2955 C C . HIS A 1 374 ? 10.478 -16.646 4.350 1.00 98.06 374 HIS A C 1
ATOM 2957 O O . HIS A 1 374 ? 9.776 -17.548 3.901 1.00 98.06 374 HIS A O 1
ATOM 2963 N N . LEU A 1 375 ? 10.177 -15.363 4.113 1.00 97.56 375 LEU A N 1
ATOM 2964 C CA . LEU A 1 375 ? 9.039 -14.983 3.264 1.00 97.56 375 LEU A CA 1
ATOM 2965 C C . LEU A 1 375 ? 9.212 -15.455 1.809 1.00 97.56 375 LEU A C 1
ATOM 2967 O O . LEU A 1 375 ? 8.250 -15.901 1.178 1.00 97.56 375 LEU A O 1
ATOM 2971 N N . LEU A 1 376 ? 10.441 -15.401 1.289 1.00 97.56 376 LEU A N 1
ATOM 2972 C CA . LEU A 1 376 ? 10.787 -15.822 -0.068 1.00 97.56 376 LEU A CA 1
ATOM 2973 C C . LEU A 1 376 ? 10.645 -17.340 -0.282 1.00 97.56 376 LEU A C 1
ATOM 2975 O O . LEU A 1 376 ? 10.546 -17.779 -1.428 1.00 97.56 376 LEU A O 1
ATOM 2979 N N . GLU A 1 377 ? 10.542 -18.154 0.776 1.00 97.69 377 GLU A N 1
ATOM 2980 C CA . GLU A 1 377 ? 10.252 -19.594 0.669 1.00 97.69 377 GLU A CA 1
ATOM 2981 C C . GLU A 1 377 ? 8.921 -19.897 -0.045 1.00 97.69 377 GLU A C 1
ATOM 2983 O O . GLU A 1 377 ? 8.741 -21.000 -0.567 1.00 97.69 377 GLU A O 1
ATOM 2988 N N . ALA A 1 378 ? 8.007 -18.924 -0.129 1.00 96.75 378 ALA A N 1
ATOM 2989 C CA . ALA A 1 378 ? 6.767 -19.041 -0.893 1.00 96.75 378 ALA A CA 1
ATOM 2990 C C . ALA A 1 378 ? 6.964 -18.986 -2.425 1.00 96.75 378 ALA A C 1
ATOM 2992 O O . ALA A 1 378 ? 6.054 -19.344 -3.171 1.00 96.75 378 ALA A O 1
ATOM 2993 N N . ALA A 1 379 ? 8.119 -18.526 -2.917 1.00 96.75 379 ALA A N 1
ATOM 2994 C CA . ALA A 1 379 ? 8.415 -18.417 -4.347 1.00 96.75 379 ALA A CA 1
ATOM 2995 C C . ALA A 1 379 ? 8.867 -19.749 -4.961 1.00 96.75 379 ALA A C 1
ATOM 2997 O O . ALA A 1 379 ? 9.508 -20.542 -4.295 1.00 96.75 379 ALA A O 1
ATOM 2998 N N . ASP A 1 380 ? 8.624 -20.005 -6.245 1.00 96.25 380 ASP A N 1
ATOM 2999 C CA . ASP A 1 380 ? 9.092 -21.237 -6.910 1.00 96.25 380 ASP A CA 1
ATOM 3000 C C . ASP A 1 380 ? 10.643 -21.323 -6.913 1.00 96.25 380 ASP A C 1
ATOM 3002 O O . ASP A 1 380 ? 11.287 -20.443 -7.485 1.00 96.25 380 ASP A O 1
ATOM 3006 N N . PRO A 1 381 ? 11.276 -22.354 -6.314 1.00 93.81 381 PRO A N 1
ATOM 3007 C CA . PRO A 1 381 ? 12.737 -22.432 -6.191 1.00 93.81 381 PRO A CA 1
ATOM 3008 C C . PRO A 1 381 ? 13.468 -22.705 -7.513 1.00 93.81 381 PRO A C 1
ATOM 3010 O O . PRO A 1 381 ? 14.682 -22.541 -7.579 1.00 93.81 381 PRO A O 1
ATOM 3013 N N . VAL A 1 382 ? 12.755 -23.124 -8.562 1.00 93.06 382 VAL A N 1
ATOM 3014 C CA . VAL A 1 382 ? 13.322 -23.408 -9.887 1.00 93.06 382 VAL A CA 1
ATOM 3015 C C . VAL A 1 382 ? 13.197 -22.192 -10.801 1.00 93.06 382 VAL A C 1
ATOM 3017 O O . VAL A 1 382 ? 14.134 -21.873 -11.531 1.00 93.06 382 VAL A O 1
ATOM 3020 N N . LYS A 1 383 ? 12.045 -21.511 -10.773 1.00 92.62 383 LYS A N 1
ATOM 3021 C CA . LYS A 1 383 ? 11.740 -20.386 -11.677 1.00 92.62 383 LYS A CA 1
ATOM 3022 C C . LYS A 1 383 ? 12.134 -19.020 -11.120 1.00 92.62 383 LYS A C 1
ATOM 3024 O O . LYS A 1 383 ? 12.312 -18.082 -11.894 1.00 92.62 383 LYS A O 1
ATOM 3029 N N . ASN A 1 384 ? 12.219 -18.879 -9.799 1.00 97.44 384 ASN A N 1
ATOM 3030 C CA . ASN A 1 384 ? 12.537 -17.614 -9.155 1.00 97.44 384 ASN A CA 1
ATOM 3031 C C . ASN A 1 384 ? 14.051 -17.502 -8.932 1.00 97.44 384 ASN A C 1
ATOM 3033 O O . ASN A 1 384 ? 14.579 -18.076 -7.982 1.00 97.44 384 ASN A O 1
ATOM 3037 N N . TYR A 1 385 ? 14.749 -16.750 -9.784 1.00 98.31 385 TYR A N 1
ATOM 3038 C CA . TYR A 1 385 ? 16.200 -16.556 -9.684 1.00 98.31 385 TYR A CA 1
ATOM 3039 C C . TYR A 1 385 ? 16.610 -15.891 -8.365 1.00 98.31 385 TYR A C 1
ATOM 3041 O O . TYR A 1 385 ? 17.663 -16.227 -7.828 1.00 98.31 385 TYR A O 1
ATOM 3049 N N . THR A 1 386 ? 15.766 -15.008 -7.814 1.00 98.38 386 THR A N 1
ATOM 3050 C CA . THR A 1 386 ? 15.988 -14.406 -6.489 1.00 98.38 386 THR A CA 1
ATOM 3051 C C . THR A 1 386 ? 16.104 -15.481 -5.411 1.00 98.38 386 THR A C 1
ATOM 3053 O O . THR A 1 386 ? 17.040 -15.463 -4.622 1.00 98.38 386 THR A O 1
ATOM 3056 N N . ARG A 1 387 ? 15.172 -16.447 -5.388 1.00 98.31 387 ARG A N 1
ATOM 3057 C CA . ARG A 1 387 ? 15.181 -17.553 -4.416 1.00 98.31 387 ARG A CA 1
ATOM 3058 C C . ARG A 1 387 ? 16.275 -18.571 -4.723 1.00 98.31 387 ARG A C 1
ATOM 3060 O O . ARG A 1 387 ? 16.996 -18.977 -3.819 1.00 98.31 387 ARG A O 1
ATOM 3067 N N . LYS A 1 388 ? 16.375 -18.993 -5.985 1.00 98.44 388 LYS A N 1
ATOM 3068 C CA . LYS A 1 388 ? 17.242 -20.086 -6.448 1.00 98.44 388 LYS A CA 1
ATOM 3069 C C . LYS A 1 388 ? 18.699 -19.897 -6.026 1.00 98.44 388 LYS A C 1
ATOM 3071 O O . LYS A 1 388 ? 19.343 -20.864 -5.633 1.00 98.44 388 LYS A O 1
ATOM 3076 N N . HIS A 1 389 ? 19.190 -18.659 -6.087 1.00 98.31 389 HIS A N 1
ATOM 3077 C CA . HIS A 1 389 ? 20.587 -18.322 -5.794 1.00 98.31 389 HIS A CA 1
ATOM 3078 C C . HIS A 1 389 ? 20.809 -17.759 -4.384 1.00 98.31 389 HIS A C 1
ATOM 3080 O O . HIS A 1 389 ? 21.953 -17.554 -3.986 1.00 98.31 389 HIS A O 1
ATOM 3086 N N . LEU A 1 390 ? 19.754 -17.535 -3.591 1.00 98.44 390 LEU A N 1
ATOM 3087 C CA . LEU A 1 390 ? 19.866 -17.081 -2.200 1.00 98.44 390 LEU A CA 1
ATOM 3088 C C . LEU A 1 390 ? 20.086 -18.276 -1.255 1.00 98.44 390 LEU A C 1
ATOM 3090 O O . LEU A 1 390 ? 19.227 -18.624 -0.445 1.00 98.44 390 LEU A O 1
ATOM 3094 N N . THR A 1 391 ? 21.235 -18.940 -1.388 1.00 98.25 391 THR A N 1
ATOM 3095 C CA . THR A 1 391 ? 21.564 -20.131 -0.590 1.00 98.25 391 THR A CA 1
ATOM 3096 C C . THR A 1 391 ? 21.884 -19.777 0.872 1.00 98.25 391 THR A C 1
ATOM 3098 O O . THR A 1 391 ? 22.203 -18.622 1.180 1.00 98.25 391 THR A O 1
ATOM 3101 N N . PRO A 1 392 ? 21.862 -20.752 1.802 1.00 98.06 392 PRO A N 1
ATOM 3102 C CA . PRO A 1 392 ? 22.303 -20.532 3.180 1.00 98.06 392 PRO A CA 1
ATOM 3103 C C . PRO A 1 392 ? 23.721 -19.948 3.292 1.00 98.06 392 PRO A C 1
ATOM 3105 O O . PRO A 1 392 ? 23.975 -19.109 4.156 1.00 98.06 392 PRO A O 1
ATOM 3108 N N . GLU A 1 393 ? 24.640 -20.338 2.405 1.00 98.50 393 GLU A N 1
ATOM 3109 C CA . GLU A 1 393 ? 26.013 -19.824 2.350 1.00 98.50 393 GLU A CA 1
ATOM 3110 C C . GLU A 1 393 ? 26.043 -18.350 1.935 1.00 98.50 393 GLU A C 1
ATOM 3112 O O . GLU A 1 393 ? 26.770 -17.558 2.538 1.00 98.50 393 GLU A O 1
ATOM 3117 N N . ILE A 1 394 ? 25.217 -17.969 0.954 1.00 98.69 394 ILE A N 1
ATOM 3118 C CA . ILE A 1 394 ? 25.053 -16.580 0.509 1.00 98.69 394 ILE A CA 1
ATOM 3119 C C . ILE A 1 394 ? 24.467 -15.718 1.631 1.00 98.69 394 ILE A C 1
ATOM 3121 O O . ILE A 1 394 ? 24.988 -14.634 1.900 1.00 98.69 394 ILE A O 1
ATOM 3125 N N . ILE A 1 395 ? 23.437 -16.207 2.331 1.00 98.69 395 ILE A N 1
ATOM 3126 C CA . ILE A 1 395 ? 22.850 -15.509 3.485 1.00 98.69 395 ILE A CA 1
ATOM 3127 C C . ILE A 1 395 ? 23.911 -15.319 4.568 1.00 98.69 395 ILE A C 1
ATOM 3129 O O . ILE A 1 395 ? 24.149 -14.196 5.001 1.00 98.69 395 ILE A O 1
ATOM 3133 N N . LYS A 1 396 ? 24.614 -16.389 4.955 1.00 98.50 396 LYS A N 1
ATOM 3134 C CA . LYS A 1 396 ? 25.672 -16.328 5.971 1.00 98.50 396 LYS A CA 1
ATOM 3135 C C . LYS A 1 396 ? 26.787 -15.345 5.599 1.00 98.50 396 LYS A C 1
ATOM 3137 O O . LYS A 1 396 ? 27.334 -14.694 6.483 1.00 98.50 396 LYS A O 1
ATOM 3142 N N . LYS A 1 397 ? 27.147 -15.258 4.315 1.00 98.62 397 LYS A N 1
ATOM 3143 C CA . LYS A 1 397 ? 28.217 -14.377 3.829 1.00 98.62 397 LYS A CA 1
ATOM 3144 C C . LYS A 1 397 ? 27.813 -12.901 3.818 1.00 98.62 397 LYS A C 1
ATOM 3146 O O . LYS A 1 397 ? 28.660 -12.054 4.093 1.00 98.62 397 LYS A O 1
ATOM 3151 N N . TYR A 1 398 ? 26.567 -12.592 3.461 1.00 98.75 398 TYR A N 1
ATOM 3152 C CA . TYR A 1 398 ? 26.150 -11.223 3.141 1.00 98.75 398 TYR A CA 1
ATOM 3153 C C . TYR A 1 398 ? 25.107 -10.615 4.081 1.00 98.75 398 TYR A C 1
ATOM 3155 O O . TYR A 1 398 ? 24.770 -9.440 3.911 1.00 98.75 398 TYR A O 1
ATOM 3163 N N . ASP A 1 399 ? 24.601 -11.351 5.071 1.00 98.31 399 ASP A N 1
ATOM 3164 C CA . ASP A 1 399 ? 23.711 -10.766 6.073 1.00 98.31 399 ASP A CA 1
ATOM 3165 C C . ASP A 1 399 ? 24.416 -9.635 6.845 1.00 98.31 399 ASP A C 1
ATOM 3167 O O . ASP A 1 399 ? 25.557 -9.770 7.286 1.00 98.31 399 ASP A O 1
ATOM 3171 N N . GLY A 1 400 ? 23.754 -8.481 6.950 1.00 94.88 400 GLY A N 1
ATOM 3172 C CA . GLY A 1 400 ? 24.291 -7.266 7.568 1.00 94.88 400 GLY A CA 1
ATOM 3173 C C . GLY A 1 400 ? 25.339 -6.514 6.734 1.00 94.88 400 GLY A C 1
ATOM 3174 O O . GLY A 1 400 ? 25.711 -5.398 7.097 1.00 94.88 400 GLY A O 1
ATOM 3175 N N . VAL A 1 401 ? 25.798 -7.061 5.602 1.00 98.44 401 VAL A N 1
ATOM 3176 C CA . VAL A 1 401 ? 26.787 -6.399 4.739 1.00 98.44 401 VAL A CA 1
ATOM 3177 C C . VAL A 1 401 ? 26.135 -5.263 3.951 1.00 98.44 401 VAL A C 1
ATOM 3179 O O . VAL A 1 401 ? 25.111 -5.449 3.287 1.00 98.44 401 VAL A O 1
ATOM 3182 N N . ARG A 1 402 ? 26.776 -4.089 3.984 1.00 98.56 402 ARG A N 1
ATOM 3183 C CA . ARG A 1 402 ? 26.389 -2.887 3.235 1.00 98.56 402 ARG A CA 1
ATOM 3184 C C . ARG A 1 402 ? 27.424 -2.531 2.164 1.00 98.56 402 ARG A C 1
ATOM 3186 O O . ARG A 1 402 ? 28.625 -2.744 2.356 1.00 98.56 402 ARG A O 1
ATOM 3193 N N . THR A 1 403 ? 26.960 -1.995 1.042 1.00 98.69 403 THR A N 1
ATOM 3194 C CA . THR A 1 403 ? 27.788 -1.207 0.109 1.00 98.69 403 THR A CA 1
ATOM 3195 C C . THR A 1 403 ? 28.250 0.091 0.773 1.00 98.69 403 THR A C 1
ATOM 3197 O O . THR A 1 403 ? 27.796 0.425 1.871 1.00 98.69 403 THR A O 1
ATOM 3200 N N . THR A 1 404 ? 29.115 0.852 0.101 1.00 98.12 404 THR A N 1
ATOM 3201 C CA . THR A 1 404 ? 29.580 2.162 0.586 1.00 98.12 404 THR A CA 1
ATOM 3202 C C . THR A 1 404 ? 28.423 3.108 0.921 1.00 98.12 404 THR A C 1
ATOM 3204 O O . THR A 1 404 ? 28.485 3.811 1.927 1.00 98.12 404 THR A O 1
ATOM 3207 N N . HIS A 1 405 ? 27.343 3.089 0.133 1.00 97.94 405 HIS A N 1
ATOM 3208 C CA . HIS A 1 405 ? 26.205 4.005 0.286 1.00 97.94 405 HIS A CA 1
ATOM 3209 C C . HIS A 1 405 ? 24.963 3.354 0.924 1.00 97.94 405 HIS A C 1
ATOM 3211 O O . HIS A 1 405 ? 23.888 3.951 0.955 1.00 97.94 405 HIS A O 1
ATOM 3217 N N . GLY A 1 406 ? 25.104 2.150 1.491 1.00 97.62 406 GLY A N 1
ATOM 3218 C CA . GLY A 1 406 ? 24.116 1.576 2.409 1.00 97.62 406 GLY A CA 1
ATOM 3219 C C . GLY A 1 406 ? 23.138 0.548 1.831 1.00 97.62 406 GLY A C 1
ATOM 3220 O O . GLY A 1 406 ? 22.295 0.059 2.591 1.00 97.62 406 GLY A O 1
ATOM 3221 N N . ALA A 1 407 ? 23.252 0.161 0.556 1.00 98.75 407 ALA A N 1
ATOM 3222 C CA . ALA A 1 407 ? 22.500 -0.957 -0.018 1.00 98.75 407 ALA A CA 1
ATOM 3223 C C . ALA A 1 407 ? 22.904 -2.298 0.623 1.00 98.75 407 ALA A C 1
ATOM 3225 O O . ALA A 1 407 ? 24.052 -2.497 1.011 1.00 98.75 407 ALA A O 1
ATOM 3226 N N . THR A 1 408 ? 21.970 -3.248 0.699 1.00 98.88 408 THR A N 1
ATOM 3227 C CA . THR A 1 408 ? 22.192 -4.590 1.277 1.00 98.88 408 THR A CA 1
ATOM 3228 C C . THR A 1 408 ? 21.607 -5.668 0.372 1.00 98.88 408 THR A C 1
ATOM 3230 O O . THR A 1 408 ? 20.754 -5.382 -0.473 1.00 98.88 408 THR A O 1
ATOM 3233 N N . LEU A 1 409 ? 21.993 -6.926 0.597 1.00 98.81 409 LEU A N 1
ATOM 3234 C CA . LEU A 1 409 ? 21.325 -8.067 -0.031 1.00 98.81 409 LEU A CA 1
ATOM 3235 C C . LEU A 1 409 ? 19.837 -8.155 0.366 1.00 98.81 409 LEU A C 1
ATOM 3237 O O . LEU A 1 409 ? 19.001 -8.499 -0.465 1.00 98.81 409 LEU A O 1
ATOM 3241 N N . ALA A 1 410 ? 19.484 -7.759 1.594 1.00 98.88 410 ALA A N 1
ATOM 3242 C CA . ALA A 1 410 ? 18.093 -7.711 2.051 1.00 98.88 410 ALA A CA 1
ATOM 3243 C C . ALA A 1 410 ? 17.231 -6.769 1.189 1.00 98.88 410 ALA A C 1
ATOM 3245 O O . ALA A 1 410 ? 16.142 -7.154 0.765 1.00 98.88 410 ALA A O 1
ATOM 3246 N N . HIS A 1 411 ? 17.740 -5.577 0.842 1.00 98.88 411 HIS A N 1
ATOM 3247 C CA . HIS A 1 411 ? 17.023 -4.640 -0.034 1.00 98.88 411 HIS A CA 1
ATOM 3248 C C . HIS A 1 411 ? 16.630 -5.286 -1.362 1.00 98.88 411 HIS A C 1
ATOM 3250 O O . HIS A 1 411 ? 15.488 -5.157 -1.801 1.00 98.88 411 HIS A O 1
ATOM 3256 N N . MET A 1 412 ? 17.563 -6.006 -1.990 1.00 98.62 412 MET A N 1
ATOM 3257 C CA . MET A 1 412 ? 17.357 -6.467 -3.358 1.00 98.62 412 MET A CA 1
ATOM 3258 C C . MET A 1 412 ? 16.484 -7.707 -3.496 1.00 98.62 412 MET A C 1
ATOM 3260 O O . MET A 1 412 ? 15.949 -7.933 -4.578 1.00 98.62 412 MET A O 1
ATOM 3264 N N . VAL A 1 413 ? 16.314 -8.489 -2.427 1.00 98.75 413 VAL A N 1
ATOM 3265 C CA . VAL A 1 413 ? 15.421 -9.661 -2.422 1.00 98.75 413 VAL A CA 1
ATOM 3266 C C . VAL A 1 413 ? 14.005 -9.325 -1.951 1.00 98.75 413 VAL A C 1
ATOM 3268 O O . VAL A 1 413 ? 13.086 -10.124 -2.138 1.00 98.75 413 VAL A O 1
ATOM 3271 N N . ARG A 1 414 ? 13.807 -8.138 -1.359 1.00 98.81 414 ARG A N 1
ATOM 3272 C CA . ARG A 1 414 ? 12.550 -7.725 -0.722 1.00 98.81 414 ARG A CA 1
ATOM 3273 C C . ARG A 1 414 ? 11.344 -7.802 -1.656 1.00 98.81 414 ARG A C 1
ATOM 3275 O O . ARG A 1 414 ? 10.279 -8.259 -1.245 1.00 98.81 414 ARG A O 1
ATOM 3282 N N . ASN A 1 415 ? 11.507 -7.410 -2.920 1.00 98.62 415 ASN A N 1
ATOM 3283 C CA . ASN A 1 415 ? 10.425 -7.476 -3.901 1.00 98.62 415 ASN A CA 1
ATOM 3284 C C . ASN A 1 415 ? 9.935 -8.918 -4.104 1.00 98.62 415 ASN A C 1
ATOM 3286 O O . ASN A 1 415 ? 8.730 -9.143 -4.097 1.00 98.62 415 ASN A O 1
ATOM 3290 N N . GLY A 1 416 ? 10.849 -9.888 -4.227 1.00 97.81 416 GLY A N 1
ATOM 3291 C CA . GLY A 1 416 ? 10.520 -11.309 -4.361 1.00 97.81 416 GLY A CA 1
ATOM 3292 C C . GLY A 1 416 ? 9.943 -11.912 -3.079 1.00 97.81 416 GLY A C 1
ATOM 3293 O O . GLY A 1 416 ? 9.039 -12.739 -3.150 1.00 97.81 416 GLY A O 1
ATOM 3294 N N . ALA A 1 417 ? 10.414 -11.461 -1.911 1.00 98.25 417 ALA A N 1
ATOM 3295 C CA . ALA A 1 417 ? 9.927 -11.920 -0.610 1.00 98.25 417 ALA A CA 1
ATOM 3296 C C . ALA A 1 417 ? 8.441 -11.580 -0.386 1.00 98.25 417 ALA A C 1
ATOM 3298 O O . ALA A 1 417 ? 7.683 -12.399 0.130 1.00 98.25 417 ALA A O 1
ATOM 3299 N N . TYR A 1 418 ? 8.005 -10.390 -0.810 1.00 98.06 418 TYR A N 1
ATOM 3300 C CA . TYR A 1 418 ? 6.600 -9.975 -0.722 1.00 98.06 418 TYR A CA 1
ATOM 3301 C C . TYR A 1 418 ? 5.768 -10.336 -1.961 1.00 98.06 418 TYR A C 1
ATOM 3303 O O . TYR A 1 418 ? 4.543 -10.415 -1.871 1.00 98.06 418 TYR A O 1
ATOM 3311 N N . ASN A 1 419 ? 6.415 -10.601 -3.099 1.00 97.56 419 ASN A N 1
ATOM 3312 C CA . ASN A 1 419 ? 5.769 -10.942 -4.364 1.00 97.56 419 ASN A CA 1
ATOM 3313 C C . ASN A 1 419 ? 6.409 -12.216 -4.942 1.00 97.56 419 ASN A C 1
ATOM 3315 O O . ASN A 1 419 ? 7.266 -12.121 -5.822 1.00 97.56 419 ASN A O 1
ATOM 3319 N N . PRO A 1 420 ? 5.994 -13.422 -4.503 1.00 95.25 420 PRO A N 1
ATOM 3320 C CA . PRO A 1 420 ? 6.678 -14.682 -4.836 1.00 95.25 420 PRO A CA 1
ATOM 3321 C C . PRO A 1 420 ? 6.678 -15.037 -6.335 1.00 95.25 420 PRO A C 1
ATOM 3323 O O . PRO A 1 420 ? 7.462 -15.876 -6.782 1.00 95.25 420 PRO A O 1
ATOM 3326 N N . HIS A 1 421 ? 5.824 -14.380 -7.126 1.00 94.44 421 HIS A N 1
ATOM 3327 C CA . HIS A 1 421 ? 5.792 -14.486 -8.585 1.00 94.44 421 HIS A CA 1
ATOM 3328 C C . HIS A 1 421 ? 6.875 -13.640 -9.284 1.00 94.44 421 HIS A C 1
ATOM 3330 O O . HIS A 1 421 ? 7.187 -13.898 -10.444 1.00 94.44 421 HIS A O 1
ATOM 3336 N N . SER A 1 422 ? 7.465 -12.648 -8.607 1.00 95.75 422 SER A N 1
ATOM 3337 C CA . SER A 1 422 ? 8.558 -11.832 -9.144 1.00 95.75 422 SER A CA 1
ATOM 3338 C C . SER A 1 422 ? 9.867 -12.614 -9.135 1.00 95.75 422 SER A C 1
ATOM 3340 O O . SER A 1 422 ? 10.415 -12.915 -8.077 1.00 95.75 422 SER A O 1
ATOM 3342 N N . ILE A 1 423 ? 10.403 -12.890 -10.321 1.00 96.81 423 ILE A N 1
ATOM 3343 C CA . ILE A 1 423 ? 11.508 -13.840 -10.508 1.00 96.81 423 ILE A CA 1
ATOM 3344 C C . ILE A 1 423 ? 12.920 -13.258 -10.346 1.00 96.81 423 ILE A C 1
ATOM 3346 O O . ILE A 1 423 ? 13.864 -14.035 -10.255 1.00 96.81 423 ILE A O 1
ATOM 3350 N N . CYS A 1 424 ? 13.090 -11.931 -10.321 1.00 98.31 424 CYS A N 1
ATOM 3351 C CA . CYS A 1 424 ? 14.409 -11.284 -10.247 1.00 98.31 424 CYS A CA 1
ATOM 3352 C C . CYS A 1 424 ? 14.495 -10.235 -9.123 1.00 98.31 424 CYS A C 1
ATOM 3354 O O . CYS A 1 424 ? 13.493 -9.554 -8.857 1.00 98.31 424 CYS A O 1
ATOM 3356 N N . PRO A 1 425 ? 15.691 -10.036 -8.531 1.00 98.69 425 PRO A N 1
ATOM 3357 C CA . PRO A 1 425 ? 15.924 -9.006 -7.523 1.00 98.69 425 PRO A CA 1
ATOM 3358 C C . PRO A 1 425 ? 15.924 -7.588 -8.122 1.00 98.69 425 PRO A C 1
ATOM 3360 O O . PRO A 1 425 ? 15.901 -7.409 -9.349 1.00 98.69 425 PRO A O 1
ATOM 3363 N N . ARG A 1 426 ? 15.955 -6.573 -7.249 1.00 98.81 426 ARG A N 1
ATOM 3364 C CA . ARG A 1 426 ? 16.082 -5.142 -7.593 1.00 98.81 426 ARG A CA 1
ATOM 3365 C C . ARG A 1 426 ? 17.186 -4.480 -6.767 1.00 98.81 426 ARG A C 1
ATOM 3367 O O . ARG A 1 426 ? 17.033 -4.307 -5.567 1.00 98.81 426 ARG A O 1
ATOM 3374 N N . THR A 1 427 ? 18.317 -4.138 -7.372 1.00 98.88 427 THR A N 1
ATOM 3375 C CA . THR A 1 427 ? 19.486 -3.631 -6.639 1.00 98.88 427 THR A CA 1
ATOM 3376 C C . THR A 1 427 ? 19.300 -2.191 -6.151 1.00 98.88 427 THR A C 1
ATOM 3378 O O . THR A 1 427 ? 18.429 -1.455 -6.624 1.00 98.88 427 THR A O 1
ATOM 3381 N N . GLY A 1 428 ? 20.111 -1.803 -5.160 1.00 98.62 428 GLY A N 1
ATOM 3382 C CA . GLY A 1 428 ? 20.089 -0.468 -4.556 1.00 98.62 428 GLY A CA 1
ATOM 3383 C C . GLY A 1 428 ? 21.022 0.547 -5.215 1.00 98.62 428 GLY A C 1
ATOM 3384 O O . GLY A 1 428 ? 20.797 1.743 -5.087 1.00 98.62 428 GLY A O 1
ATOM 3385 N N . GLU A 1 429 ? 22.061 0.087 -5.912 1.00 98.69 429 GLU A N 1
ATOM 3386 C CA . GLU A 1 429 ? 23.050 0.917 -6.611 1.00 98.69 429 GLU A CA 1
ATOM 3387 C C . GLU A 1 429 ? 23.977 0.048 -7.474 1.00 98.69 429 GLU A C 1
ATOM 3389 O O . GLU A 1 429 ? 23.945 -1.184 -7.391 1.00 98.69 429 GLU A O 1
ATOM 3394 N N . ALA A 1 430 ? 24.853 0.681 -8.259 1.00 98.56 430 ALA A N 1
ATOM 3395 C CA . ALA A 1 430 ? 25.800 -0.021 -9.121 1.00 98.56 430 ALA A CA 1
ATOM 3396 C C . ALA A 1 430 ? 26.830 -0.865 -8.343 1.00 98.56 430 ALA A C 1
ATOM 3398 O O . ALA A 1 430 ? 27.141 -1.979 -8.766 1.00 98.56 430 ALA A O 1
ATOM 3399 N N . GLU A 1 431 ? 27.297 -0.406 -7.173 1.00 98.69 431 GLU A N 1
ATOM 3400 C CA . GLU A 1 431 ? 28.252 -1.148 -6.326 1.00 98.69 431 GLU A CA 1
ATOM 3401 C C . GLU A 1 431 ? 27.704 -2.515 -5.876 1.00 98.69 431 GLU A C 1
ATOM 3403 O O . GLU A 1 431 ? 28.470 -3.425 -5.566 1.00 98.69 431 GLU A O 1
ATOM 3408 N N . CYS A 1 432 ? 26.381 -2.726 -5.894 1.00 98.81 432 CYS A N 1
ATOM 3409 C CA . CYS A 1 432 ? 25.805 -4.032 -5.569 1.00 98.81 432 CYS A CA 1
ATOM 3410 C C . CYS A 1 432 ? 26.416 -5.158 -6.420 1.00 98.81 432 CYS A C 1
ATOM 3412 O O . CYS A 1 432 ? 26.692 -6.234 -5.892 1.00 98.81 432 CYS A O 1
ATOM 3414 N N . TYR A 1 433 ? 26.672 -4.896 -7.707 1.00 98.50 433 TYR A N 1
ATOM 3415 C CA . TYR A 1 433 ? 27.179 -5.879 -8.670 1.00 98.50 433 TYR A CA 1
ATOM 3416 C C . TYR A 1 433 ? 28.634 -6.305 -8.428 1.00 98.50 433 TYR A C 1
ATOM 3418 O O . TYR A 1 433 ? 29.064 -7.323 -8.969 1.00 98.50 433 TYR A O 1
ATOM 3426 N N . THR A 1 434 ? 29.381 -5.568 -7.604 1.00 97.94 434 THR A N 1
ATOM 3427 C CA . THR A 1 434 ? 30.725 -5.953 -7.150 1.00 97.94 434 THR A CA 1
ATOM 3428 C C . THR A 1 434 ? 30.702 -6.443 -5.704 1.00 97.94 434 THR A C 1
ATOM 3430 O O . THR A 1 434 ? 31.321 -7.456 -5.385 1.00 97.94 434 THR A O 1
ATOM 3433 N N . LYS A 1 435 ? 29.945 -5.778 -4.824 1.00 98.50 435 LYS A N 1
ATOM 3434 C CA . LYS A 1 435 ? 29.870 -6.108 -3.396 1.00 98.50 435 LYS A CA 1
ATOM 3435 C C . LYS A 1 435 ? 29.221 -7.469 -3.128 1.00 98.50 435 LYS A C 1
ATOM 3437 O O . LYS A 1 435 ? 29.713 -8.229 -2.296 1.00 98.50 435 LYS A O 1
ATOM 3442 N N . PHE A 1 436 ? 28.143 -7.781 -3.847 1.00 98.69 436 PHE A N 1
ATOM 3443 C CA . PHE A 1 436 ? 27.356 -9.013 -3.703 1.00 98.69 436 PHE A CA 1
ATOM 3444 C C . PHE A 1 436 ? 27.545 -9.948 -4.906 1.00 98.69 436 PHE A C 1
ATOM 3446 O O . PHE A 1 436 ? 26.600 -10.602 -5.352 1.00 98.69 436 PHE A O 1
ATOM 3453 N N . VAL A 1 437 ? 28.761 -9.972 -5.463 1.00 97.75 437 VAL A N 1
ATOM 3454 C CA . VAL A 1 437 ? 29.065 -10.641 -6.735 1.00 97.75 437 VAL A CA 1
ATOM 3455 C C . VAL A 1 437 ? 28.740 -12.136 -6.727 1.00 97.75 437 VAL A C 1
ATOM 3457 O O . VAL A 1 437 ? 28.168 -12.603 -7.702 1.00 97.75 437 VAL A O 1
ATOM 3460 N N . ASP A 1 438 ? 28.985 -12.872 -5.636 1.00 98.06 438 ASP A N 1
ATOM 3461 C CA . ASP A 1 438 ? 28.703 -14.317 -5.593 1.00 98.06 438 ASP A CA 1
ATOM 3462 C C . ASP A 1 438 ? 27.214 -14.632 -5.812 1.00 98.06 438 ASP A C 1
ATOM 3464 O O . ASP A 1 438 ? 26.873 -15.659 -6.389 1.00 98.06 438 ASP A O 1
ATOM 3468 N N . TYR A 1 439 ? 26.323 -13.742 -5.362 1.00 98.69 439 TYR A N 1
ATOM 3469 C CA . TYR A 1 439 ? 24.882 -13.880 -5.560 1.00 98.69 439 TYR A CA 1
ATOM 3470 C C . TYR A 1 439 ? 24.450 -13.344 -6.927 1.00 98.69 439 TYR A C 1
ATOM 3472 O O . TYR A 1 439 ? 23.772 -14.035 -7.688 1.00 98.69 439 TYR A O 1
ATOM 3480 N N . LEU A 1 440 ? 24.831 -12.105 -7.253 1.00 98.50 440 LEU A N 1
ATOM 3481 C CA . LEU A 1 440 ? 24.351 -11.452 -8.470 1.00 98.50 440 LEU A CA 1
ATOM 3482 C C . LEU A 1 440 ? 24.930 -12.081 -9.736 1.00 98.50 440 LEU A C 1
ATOM 3484 O O . LEU A 1 440 ? 24.191 -12.208 -10.705 1.00 98.50 440 LEU A O 1
ATOM 3488 N N . ASP A 1 441 ? 26.190 -12.519 -9.741 1.00 97.19 441 ASP A N 1
ATOM 3489 C CA . ASP A 1 441 ? 26.778 -13.188 -10.907 1.00 97.19 441 ASP A CA 1
ATOM 3490 C C . ASP A 1 441 ? 26.044 -14.500 -11.206 1.00 97.19 441 ASP A C 1
ATOM 3492 O O . ASP A 1 441 ? 25.655 -14.739 -12.344 1.00 97.19 441 ASP A O 1
ATOM 3496 N N . ALA A 1 442 ? 25.727 -15.298 -10.179 1.00 96.94 442 ALA A N 1
ATOM 3497 C CA . ALA A 1 442 ? 24.952 -16.527 -10.343 1.00 96.94 442 ALA A CA 1
ATOM 3498 C C . ALA A 1 442 ? 23.549 -16.260 -10.925 1.00 96.94 442 ALA A C 1
ATOM 3500 O O . ALA A 1 442 ? 23.135 -16.925 -11.878 1.00 96.94 442 ALA A O 1
ATOM 3501 N N . VAL A 1 443 ? 22.849 -15.233 -10.423 1.00 97.94 443 VAL A N 1
ATOM 3502 C CA . VAL A 1 443 ? 21.559 -14.778 -10.976 1.00 97.94 443 VAL A CA 1
ATOM 3503 C C . VAL A 1 443 ? 21.699 -14.342 -12.438 1.00 97.94 443 VAL A C 1
ATOM 3505 O O . VAL A 1 443 ? 20.856 -14.687 -13.265 1.00 97.94 443 VAL A O 1
ATOM 3508 N N . ILE A 1 444 ? 22.740 -13.573 -12.763 1.00 97.56 444 ILE A N 1
ATOM 3509 C CA . ILE A 1 444 ? 22.966 -12.996 -14.094 1.00 97.56 444 ILE A CA 1
ATOM 3510 C C . ILE A 1 444 ? 23.292 -14.081 -15.117 1.00 97.56 444 ILE A C 1
ATOM 3512 O O . ILE A 1 444 ? 22.667 -14.113 -16.179 1.00 97.56 444 ILE A O 1
ATOM 3516 N N . LEU A 1 445 ? 24.246 -14.961 -14.808 1.00 95.75 445 LEU A N 1
ATOM 3517 C CA . LEU A 1 445 ? 24.677 -16.037 -15.699 1.00 95.75 445 LEU A CA 1
ATOM 3518 C C . LEU A 1 445 ? 23.505 -16.968 -16.037 1.00 95.75 445 LEU A C 1
ATOM 3520 O O . LEU A 1 445 ? 23.278 -17.274 -17.207 1.00 95.75 445 LEU A O 1
ATOM 3524 N N . ASP A 1 446 ? 22.707 -17.333 -15.032 1.00 96.00 446 ASP A N 1
ATOM 3525 C CA . ASP A 1 446 ? 21.523 -18.181 -15.191 1.00 96.00 446 ASP A CA 1
ATOM 3526 C C . ASP A 1 446 ? 20.419 -17.480 -16.002 1.00 96.00 446 ASP A C 1
ATOM 3528 O O . ASP A 1 446 ? 19.943 -18.015 -17.003 1.00 96.00 446 ASP A O 1
ATOM 3532 N N . TYR A 1 447 ? 20.061 -16.239 -15.648 1.00 95.50 447 TYR A N 1
ATOM 3533 C CA . TYR A 1 447 ? 18.998 -15.500 -16.341 1.00 95.50 447 TYR A CA 1
ATOM 3534 C C . TYR A 1 447 ? 19.325 -15.227 -17.816 1.00 95.50 447 TYR A C 1
ATOM 3536 O O . TYR A 1 447 ? 18.468 -15.383 -18.691 1.00 95.50 447 TYR A O 1
ATOM 3544 N N . HIS A 1 448 ? 20.557 -14.794 -18.105 1.00 94.62 448 HIS A N 1
ATOM 3545 C CA . HIS A 1 448 ? 20.983 -14.440 -19.464 1.00 94.62 448 HIS A CA 1
ATOM 3546 C C . HIS A 1 448 ? 21.497 -15.639 -20.268 1.00 94.62 448 HIS A C 1
ATOM 3548 O O . HIS A 1 448 ? 21.776 -15.484 -21.458 1.00 94.62 448 HIS A O 1
ATOM 3554 N N . GLY A 1 449 ? 21.599 -16.823 -19.656 1.00 92.50 449 GLY A N 1
ATOM 3555 C CA . GLY A 1 449 ? 22.117 -18.029 -20.302 1.00 92.50 449 GLY A CA 1
ATOM 3556 C C . GLY A 1 449 ? 23.581 -17.890 -20.726 1.00 92.50 449 GLY A C 1
ATOM 3557 O O . GLY A 1 449 ? 23.961 -18.379 -21.790 1.00 92.50 449 GLY A O 1
ATOM 3558 N N . VAL A 1 450 ? 24.386 -17.179 -19.934 1.00 89.94 450 VAL A N 1
ATOM 3559 C CA . VAL A 1 450 ? 25.826 -17.016 -20.164 1.00 89.94 450 VAL A CA 1
ATOM 3560 C C . VAL A 1 450 ? 26.549 -18.123 -19.405 1.00 89.94 450 VAL A C 1
ATOM 3562 O O . VAL A 1 450 ? 26.467 -18.200 -18.185 1.00 89.94 450 VAL A O 1
ATOM 3565 N N . SER A 1 451 ? 27.245 -19.000 -20.128 1.00 83.50 451 SER A N 1
ATOM 3566 C CA . SER A 1 451 ? 27.910 -20.170 -19.542 1.00 83.50 451 SER A CA 1
ATOM 3567 C C . SER A 1 451 ? 29.339 -19.909 -19.067 1.00 83.50 451 SER A C 1
ATOM 3569 O O . SER A 1 451 ? 29.861 -20.705 -18.294 1.00 83.50 451 SER A O 1
ATOM 3571 N N . ASP A 1 452 ? 29.984 -18.842 -19.547 1.00 86.94 452 ASP A N 1
ATOM 3572 C CA . ASP A 1 452 ? 31.360 -18.483 -19.191 1.00 86.94 452 ASP A CA 1
ATOM 3573 C C . ASP A 1 452 ? 31.377 -17.389 -18.102 1.00 86.94 452 ASP A C 1
ATOM 3575 O O . ASP A 1 452 ? 31.022 -16.243 -18.392 1.00 86.94 452 ASP A O 1
ATOM 3579 N N . PRO A 1 453 ? 31.814 -17.687 -16.863 1.00 82.50 453 PRO A N 1
ATOM 3580 C CA . PRO A 1 453 ? 31.923 -16.692 -15.792 1.00 82.50 453 PRO A CA 1
ATOM 3581 C C . PRO A 1 453 ? 32.959 -15.587 -16.058 1.00 82.50 453 PRO A C 1
ATOM 3583 O O . PRO A 1 453 ? 32.904 -14.528 -15.421 1.00 82.50 453 PRO A O 1
ATOM 3586 N N . ALA A 1 454 ? 33.904 -15.824 -16.979 1.00 88.00 454 ALA A N 1
ATOM 3587 C CA . ALA A 1 454 ? 34.904 -14.854 -17.422 1.00 88.00 454 ALA A CA 1
ATOM 3588 C C . ALA A 1 454 ? 34.411 -13.968 -18.582 1.00 88.00 454 ALA A C 1
ATOM 3590 O O . ALA A 1 454 ? 35.172 -13.133 -19.083 1.00 88.00 454 ALA A O 1
ATOM 3591 N N . PHE A 1 455 ? 33.147 -14.121 -18.995 1.00 90.31 455 PHE A N 1
ATOM 3592 C CA . PHE A 1 455 ? 32.531 -13.324 -20.048 1.00 90.31 455 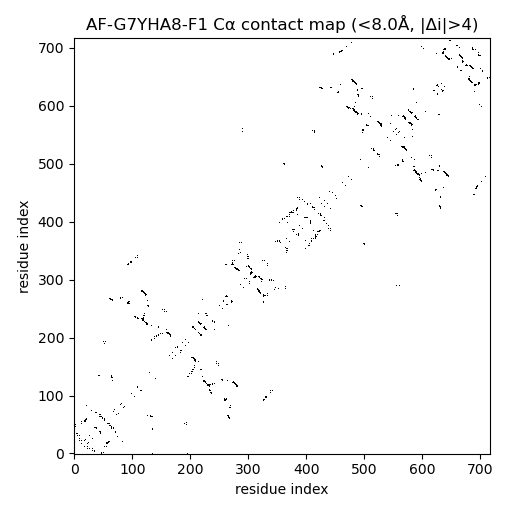PHE A CA 1
ATOM 3593 C C . PHE A 1 455 ? 32.683 -11.816 -19.785 1.00 90.31 455 PHE A C 1
ATOM 3595 O O . PHE A 1 455 ? 32.465 -11.329 -18.673 1.00 90.31 455 PHE A O 1
ATOM 3602 N N . LYS A 1 456 ? 33.007 -11.067 -20.844 1.00 93.06 456 LYS A N 1
ATOM 3603 C CA . LYS A 1 456 ? 32.984 -9.601 -20.863 1.00 93.06 456 LYS A CA 1
ATOM 3604 C C . LYS A 1 456 ? 31.940 -9.115 -21.848 1.00 93.06 456 LYS A C 1
ATOM 3606 O O . LYS A 1 456 ? 31.881 -9.604 -22.977 1.00 93.06 456 LYS A O 1
ATOM 3611 N N . HIS A 1 457 ? 31.151 -8.130 -21.437 1.00 96.88 457 HIS A N 1
ATOM 3612 C CA . HIS A 1 457 ? 30.209 -7.491 -22.341 1.00 96.88 457 HIS A CA 1
ATOM 3613 C C . HIS A 1 457 ? 30.974 -6.708 -23.420 1.00 96.88 457 HIS A C 1
ATOM 3615 O O . HIS A 1 457 ? 31.974 -6.064 -23.092 1.00 96.88 457 HIS A O 1
ATOM 3621 N N . PRO A 1 458 ? 30.556 -6.756 -24.699 1.00 96.88 458 PRO A N 1
ATOM 3622 C CA . PRO A 1 458 ? 31.150 -5.896 -25.713 1.00 96.88 458 PRO A CA 1
ATOM 3623 C C . PRO A 1 458 ? 30.990 -4.411 -25.341 1.00 96.88 458 PRO A C 1
ATOM 3625 O O . PRO A 1 458 ? 30.017 -4.047 -24.678 1.00 96.88 458 PRO A O 1
ATOM 3628 N N . PRO A 1 459 ? 31.916 -3.539 -25.777 1.00 96.56 459 PRO A N 1
ATOM 3629 C CA . PRO A 1 459 ? 31.749 -2.099 -25.611 1.00 96.56 459 PRO A CA 1
ATOM 3630 C C . PRO A 1 459 ? 30.503 -1.602 -26.371 1.00 96.56 459 PRO A C 1
ATOM 3632 O O . PRO A 1 459 ? 30.099 -2.249 -27.347 1.00 96.56 459 PRO A O 1
ATOM 3635 N N . PRO A 1 460 ? 29.925 -0.443 -25.989 1.00 97.06 460 PRO A N 1
ATOM 3636 C CA . PRO A 1 460 ? 28.776 0.134 -26.686 1.00 97.06 460 PRO A CA 1
ATOM 3637 C C . PRO A 1 460 ? 29.043 0.240 -28.190 1.00 97.06 460 PRO A C 1
ATOM 3639 O O . PRO A 1 460 ? 29.962 0.938 -28.625 1.00 97.06 460 PRO A O 1
ATOM 3642 N N . THR A 1 461 ? 28.263 -0.484 -28.993 1.00 97.94 461 THR A N 1
ATOM 3643 C CA . THR A 1 461 ? 28.509 -0.636 -30.433 1.00 97.94 461 THR A CA 1
ATOM 3644 C C . THR A 1 461 ? 27.203 -0.428 -31.184 1.00 97.94 461 THR A C 1
ATOM 3646 O O . THR A 1 461 ? 26.432 -1.354 -31.441 1.00 97.94 461 THR A O 1
ATOM 3649 N N . PHE A 1 462 ? 26.952 0.831 -31.547 1.00 97.81 462 PHE A N 1
ATOM 3650 C CA . PHE A 1 462 ? 25.686 1.241 -32.153 1.00 97.81 462 PHE A CA 1
ATOM 3651 C C . PHE A 1 462 ? 25.616 1.048 -33.676 1.00 97.81 462 PHE A C 1
ATOM 3653 O O . PHE A 1 462 ? 24.511 1.053 -34.217 1.00 97.81 462 PHE A O 1
ATOM 3660 N N . GLY A 1 463 ? 26.756 0.859 -34.349 1.00 96.69 463 GLY A N 1
ATOM 3661 C CA . GLY A 1 463 ? 26.862 0.762 -35.811 1.00 96.69 463 GLY A CA 1
ATOM 3662 C C . GLY A 1 463 ? 26.929 2.114 -36.533 1.00 96.69 463 GLY A C 1
ATOM 3663 O O . GLY A 1 463 ? 26.847 3.175 -35.912 1.00 96.69 463 GLY A O 1
ATOM 3664 N N . ASP A 1 464 ? 27.076 2.072 -37.860 1.00 97.25 464 ASP A N 1
ATOM 3665 C CA . ASP A 1 464 ? 26.947 3.259 -38.713 1.00 97.25 464 ASP A CA 1
ATOM 3666 C C . ASP A 1 464 ? 25.462 3.615 -38.870 1.00 97.25 464 ASP A C 1
ATOM 3668 O O . ASP A 1 464 ? 24.703 2.926 -39.551 1.00 97.25 464 ASP A O 1
ATOM 3672 N N . LEU A 1 465 ? 25.043 4.717 -38.244 1.00 97.06 465 LEU A N 1
ATOM 3673 C CA . LEU A 1 465 ? 23.651 5.172 -38.255 1.00 97.06 465 LEU A CA 1
ATOM 3674 C C . LEU A 1 465 ? 23.146 5.596 -39.646 1.00 97.06 465 LEU A C 1
ATOM 3676 O O . LEU A 1 465 ? 21.952 5.853 -39.801 1.00 97.06 465 LEU A O 1
ATOM 3680 N N . ASN A 1 466 ? 24.024 5.721 -40.643 1.00 95.50 466 ASN A N 1
ATOM 3681 C CA . ASN A 1 466 ? 23.640 5.980 -42.031 1.00 95.50 466 ASN A CA 1
ATOM 3682 C C . ASN A 1 466 ? 23.590 4.706 -42.884 1.00 95.50 466 ASN A C 1
ATOM 3684 O O . ASN A 1 466 ? 23.079 4.757 -43.999 1.00 95.50 466 ASN A O 1
ATOM 3688 N N . ASN A 1 467 ? 24.074 3.578 -42.361 1.00 96.75 467 ASN A N 1
ATOM 3689 C CA . ASN A 1 467 ? 24.112 2.294 -43.050 1.00 96.75 467 ASN A CA 1
ATOM 3690 C C . ASN A 1 467 ? 23.808 1.146 -42.070 1.00 96.75 467 ASN A C 1
ATOM 3692 O O . ASN A 1 467 ? 24.663 0.319 -41.746 1.00 96.75 467 ASN A O 1
ATOM 3696 N N . LEU A 1 468 ? 22.578 1.137 -41.550 1.00 97.81 468 LEU A N 1
ATOM 3697 C CA . LEU A 1 468 ? 22.110 0.120 -40.609 1.00 97.81 468 LEU A CA 1
ATOM 3698 C C . LEU A 1 468 ? 21.758 -1.190 -41.344 1.00 97.81 468 LEU A C 1
ATOM 3700 O O . LEU A 1 468 ? 21.224 -1.151 -42.451 1.00 97.81 468 LEU A O 1
ATOM 3704 N N . PRO A 1 469 ? 21.969 -2.367 -40.723 1.00 97.06 469 PRO A N 1
ATOM 3705 C CA . PRO A 1 469 ? 21.692 -3.676 -41.324 1.00 97.06 469 PRO A CA 1
ATOM 3706 C C . PRO A 1 469 ? 20.198 -4.057 -41.298 1.00 97.06 469 PRO A C 1
ATOM 3708 O O . PRO A 1 469 ? 19.851 -5.229 -41.443 1.00 97.06 469 PRO A O 1
ATOM 3711 N N . PHE A 1 470 ? 19.323 -3.084 -41.055 1.00 97.38 470 PHE A N 1
ATOM 3712 C CA . PHE A 1 470 ? 17.870 -3.199 -41.026 1.00 97.38 470 PHE A CA 1
ATOM 3713 C C . PHE A 1 470 ? 17.256 -1.870 -41.485 1.00 97.38 470 PHE A C 1
ATOM 3715 O O . PHE A 1 470 ? 17.856 -0.812 -41.299 1.00 97.38 470 PHE A O 1
ATOM 3722 N N . GLY A 1 471 ? 16.068 -1.941 -42.086 1.00 96.00 471 GLY A N 1
ATOM 3723 C CA . GLY A 1 471 ? 15.284 -0.802 -42.568 1.00 96.00 471 GLY A CA 1
ATOM 3724 C C . GLY A 1 471 ? 13.873 -0.823 -41.982 1.00 96.00 471 GLY A C 1
ATOM 3725 O O . GLY A 1 471 ? 13.692 -1.120 -40.800 1.00 96.00 471 GLY A O 1
ATOM 3726 N N . ASP A 1 472 ? 12.875 -0.564 -42.824 1.00 97.38 472 ASP A N 1
ATOM 3727 C CA . ASP A 1 472 ? 11.479 -0.844 -42.495 1.00 97.38 472 ASP A CA 1
ATOM 3728 C C . ASP A 1 472 ? 11.217 -2.356 -42.543 1.00 97.38 472 ASP A C 1
ATOM 3730 O O . ASP A 1 472 ? 11.410 -2.998 -43.578 1.00 97.38 472 ASP A O 1
ATOM 3734 N N . VAL A 1 473 ? 10.825 -2.936 -41.403 1.00 96.12 473 VAL A N 1
ATOM 3735 C CA . VAL A 1 473 ? 10.531 -4.375 -41.287 1.00 96.12 473 VAL A CA 1
ATOM 3736 C C . VAL A 1 473 ? 9.161 -4.748 -41.866 1.00 96.12 473 VAL A C 1
ATOM 3738 O O . VAL A 1 473 ? 8.880 -5.931 -42.048 1.00 96.12 473 VAL A O 1
ATOM 3741 N N . ASP A 1 474 ? 8.314 -3.760 -42.171 1.00 96.94 474 ASP A N 1
ATOM 3742 C CA . ASP A 1 474 ? 7.027 -3.931 -42.846 1.00 96.94 474 ASP A CA 1
ATOM 3743 C C . ASP A 1 474 ? 6.728 -2.753 -43.797 1.00 96.94 474 ASP A C 1
ATOM 3745 O O . ASP A 1 474 ? 5.829 -1.950 -43.532 1.00 96.94 474 ASP A O 1
ATOM 3749 N N . PRO A 1 475 ? 7.423 -2.668 -44.949 1.00 93.94 475 PRO A N 1
ATOM 3750 C CA . PRO A 1 475 ? 7.244 -1.565 -45.899 1.00 93.94 475 PRO A CA 1
ATOM 3751 C C . PRO A 1 475 ? 5.824 -1.459 -46.482 1.00 93.94 475 PRO A C 1
ATOM 3753 O O . PRO A 1 475 ? 5.442 -0.420 -47.013 1.00 93.94 475 PRO A O 1
ATOM 3756 N N . GLU A 1 476 ? 5.037 -2.540 -46.421 1.00 93.75 476 GLU A N 1
ATOM 3757 C CA . GLU A 1 476 ? 3.641 -2.561 -46.875 1.00 93.75 476 GLU A CA 1
ATOM 3758 C C . GLU A 1 476 ? 2.658 -2.024 -45.815 1.00 93.75 476 GLU A C 1
ATOM 3760 O O . GLU A 1 476 ? 1.496 -1.775 -46.140 1.00 93.75 476 GLU A O 1
ATOM 3765 N N . GLY A 1 477 ? 3.089 -1.878 -44.555 1.00 93.25 477 GLY A N 1
ATOM 3766 C CA . GLY A 1 477 ? 2.285 -1.365 -43.441 1.00 93.25 477 GLY A CA 1
ATOM 3767 C C . GLY A 1 477 ? 1.111 -2.258 -43.018 1.00 93.25 477 GLY A C 1
ATOM 3768 O O . GLY A 1 477 ? 0.120 -1.761 -42.476 1.00 93.25 477 GLY A O 1
ATOM 3769 N N . LYS A 1 478 ? 1.174 -3.567 -43.295 1.00 95.44 478 LYS A N 1
ATOM 3770 C CA . LYS A 1 478 ? 0.064 -4.511 -43.062 1.00 95.44 478 LYS A CA 1
ATOM 3771 C C . LYS A 1 478 ? 0.099 -5.175 -41.687 1.00 95.44 478 LYS A C 1
ATOM 3773 O O . LYS A 1 478 ? -0.956 -5.477 -41.127 1.00 95.44 478 LYS A O 1
ATOM 3778 N N . PHE A 1 479 ? 1.288 -5.420 -41.154 1.00 96.81 479 PHE A N 1
ATOM 3779 C CA . PHE A 1 479 ? 1.518 -6.248 -39.974 1.00 96.81 479 PHE A CA 1
ATOM 3780 C C . PHE A 1 479 ? 1.954 -5.414 -38.770 1.00 96.81 479 PHE A C 1
ATOM 3782 O O . PHE A 1 479 ? 1.469 -5.642 -37.661 1.00 96.81 479 PHE A O 1
ATOM 3789 N N . VAL A 1 480 ? 2.844 -4.437 -38.952 1.00 97.12 480 VAL A N 1
ATOM 3790 C CA . VAL A 1 480 ? 3.412 -3.666 -37.840 1.00 97.12 480 VAL A CA 1
ATOM 3791 C C . VAL A 1 480 ? 2.591 -2.409 -37.575 1.00 97.12 480 VAL A C 1
ATOM 3793 O O . VAL A 1 480 ? 2.536 -1.482 -38.376 1.00 97.12 480 VAL A O 1
ATOM 3796 N N . VAL A 1 481 ? 1.983 -2.343 -36.390 1.00 95.25 481 VAL A N 1
ATOM 3797 C CA . VAL A 1 481 ? 1.233 -1.162 -35.934 1.00 95.25 481 VAL A CA 1
ATOM 3798 C C . VAL A 1 481 ? 2.184 -0.038 -35.525 1.00 95.25 481 VAL A C 1
ATOM 3800 O O . VAL A 1 481 ? 1.959 1.137 -35.830 1.00 95.25 481 VAL A O 1
ATOM 3803 N N . SER A 1 482 ? 3.242 -0.391 -34.802 1.00 96.00 482 SER A N 1
ATOM 3804 C CA . SER A 1 482 ? 4.238 0.553 -34.306 1.00 96.00 482 SER A CA 1
ATOM 3805 C C . SER A 1 482 ? 5.536 -0.148 -33.961 1.00 96.00 482 SER A C 1
ATOM 3807 O O . SER A 1 482 ? 5.521 -1.285 -33.484 1.00 96.00 482 SER A O 1
ATOM 3809 N N . THR A 1 483 ? 6.629 0.593 -34.090 1.00 98.25 483 THR A N 1
ATOM 3810 C CA . THR A 1 483 ? 7.974 0.165 -33.718 1.00 98.25 483 THR A CA 1
ATOM 3811 C C . THR A 1 483 ? 8.475 1.001 -32.552 1.00 98.25 483 THR A C 1
ATOM 3813 O O . THR A 1 483 ? 8.261 2.214 -32.501 1.00 98.25 483 THR A O 1
ATOM 3816 N N . ARG A 1 484 ? 9.137 0.353 -31.592 1.00 98.12 484 ARG A N 1
ATOM 3817 C CA . ARG A 1 484 ? 9.634 0.977 -30.365 1.00 98.12 484 ARG A CA 1
ATOM 3818 C C . ARG A 1 484 ? 10.949 0.349 -29.931 1.00 98.12 484 ARG A C 1
ATOM 3820 O O . ARG A 1 484 ? 11.020 -0.862 -29.746 1.00 98.12 484 ARG A O 1
ATOM 3827 N N . VAL A 1 485 ? 11.950 1.175 -29.647 1.00 98.50 485 VAL A N 1
ATOM 3828 C CA . VAL A 1 485 ? 13.215 0.746 -29.038 1.00 98.50 485 VAL A CA 1
ATOM 3829 C C . VAL A 1 485 ? 13.434 1.537 -27.752 1.00 98.50 485 VAL A C 1
ATOM 3831 O O . VAL A 1 485 ? 13.252 2.755 -27.727 1.00 98.50 485 VAL A O 1
ATOM 3834 N N . ARG A 1 486 ? 13.793 0.848 -26.663 1.00 98.25 486 ARG A N 1
ATOM 3835 C CA . ARG A 1 486 ? 14.132 1.481 -25.380 1.00 98.25 486 ARG A CA 1
ATOM 3836 C C . ARG A 1 486 ? 15.439 0.973 -24.806 1.00 98.25 486 ARG A C 1
ATOM 3838 O O . ARG A 1 486 ? 15.807 -0.175 -25.049 1.00 98.25 486 ARG A O 1
ATOM 3845 N N . VAL A 1 487 ? 16.036 1.787 -23.946 1.00 98.69 487 VAL A N 1
ATOM 3846 C CA . VAL A 1 487 ? 17.146 1.422 -23.057 1.00 98.69 487 VAL A CA 1
ATOM 3847 C C . VAL A 1 487 ? 16.871 1.899 -21.630 1.00 98.69 487 VAL A C 1
ATOM 3849 O O . VAL A 1 487 ? 16.110 2.849 -21.427 1.00 98.69 487 VAL A O 1
ATOM 3852 N N . GLY A 1 488 ? 17.474 1.225 -20.654 1.00 98.38 488 GLY A N 1
ATOM 3853 C CA . GLY A 1 488 ? 17.589 1.704 -19.277 1.00 98.38 488 GLY A CA 1
ATOM 3854 C C . GLY A 1 488 ? 18.959 2.347 -19.070 1.00 98.38 488 GLY A C 1
ATOM 3855 O O . GLY A 1 488 ? 19.952 1.882 -19.634 1.00 98.38 488 GLY A O 1
ATOM 3856 N N . ARG A 1 489 ? 19.032 3.431 -18.299 1.00 98.56 489 ARG A N 1
ATOM 3857 C CA . ARG A 1 489 ? 20.301 4.057 -17.909 1.00 98.56 489 ARG A CA 1
ATOM 3858 C C . ARG A 1 489 ? 20.262 4.479 -16.451 1.00 98.56 489 ARG A C 1
ATOM 3860 O O . ARG A 1 489 ? 19.289 5.084 -15.999 1.00 98.56 489 ARG A O 1
ATOM 3867 N N . SER A 1 490 ? 21.364 4.215 -15.765 1.00 98.62 490 SER A N 1
ATOM 3868 C CA . SER A 1 490 ? 21.653 4.731 -14.434 1.00 98.62 490 SER A CA 1
ATOM 3869 C C . SER A 1 490 ? 22.720 5.813 -14.535 1.00 98.62 490 SER A C 1
ATOM 3871 O O . SER A 1 490 ? 23.759 5.596 -15.146 1.00 98.62 490 SER A O 1
ATOM 3873 N N . VAL A 1 491 ? 22.453 6.985 -13.964 1.00 97.94 491 VAL A N 1
ATOM 3874 C CA . VAL A 1 491 ? 23.449 8.059 -13.793 1.00 97.94 491 VAL A CA 1
ATOM 3875 C C . VAL A 1 491 ? 24.442 7.688 -12.689 1.00 97.94 491 VAL A C 1
ATOM 3877 O O . VAL A 1 491 ? 24.011 7.292 -11.604 1.00 97.94 491 VAL A O 1
ATOM 3880 N N . ASP A 1 492 ? 25.738 7.843 -12.958 1.00 93.31 492 ASP A N 1
ATOM 3881 C CA . ASP A 1 492 ? 26.800 7.582 -11.981 1.00 93.31 492 ASP A CA 1
ATOM 3882 C C . ASP A 1 492 ? 26.701 8.477 -10.738 1.00 93.31 492 ASP A C 1
ATOM 3884 O O . ASP A 1 492 ? 26.327 9.651 -10.805 1.00 93.31 492 ASP A O 1
ATOM 3888 N N . GLY A 1 493 ? 27.069 7.912 -9.585 1.00 93.75 493 GLY A N 1
ATOM 3889 C CA . GLY A 1 493 ? 27.086 8.619 -8.301 1.00 93.75 493 GLY A CA 1
ATOM 3890 C C . GLY A 1 493 ? 25.722 8.773 -7.621 1.00 93.75 493 GLY A C 1
ATOM 3891 O O . GLY A 1 493 ? 25.623 9.511 -6.647 1.00 93.75 493 GLY A O 1
ATOM 3892 N N . PHE A 1 494 ? 24.682 8.090 -8.105 1.00 98.06 494 PHE A N 1
ATOM 3893 C CA . PHE A 1 494 ? 23.361 8.065 -7.475 1.00 98.06 494 PHE A CA 1
ATOM 3894 C C . PHE A 1 494 ? 22.963 6.646 -7.060 1.00 98.06 494 PHE A C 1
ATOM 3896 O O . PHE A 1 494 ? 23.136 5.689 -7.820 1.00 98.06 494 PHE A O 1
ATOM 3903 N N . LEU A 1 495 ? 22.364 6.531 -5.873 1.00 98.75 495 LEU A N 1
ATOM 3904 C CA . LEU A 1 495 ? 21.588 5.355 -5.475 1.00 98.75 495 LEU A CA 1
ATOM 3905 C C . LEU A 1 495 ? 20.410 5.153 -6.436 1.00 98.75 495 LEU A C 1
ATOM 3907 O O . LEU A 1 495 ? 19.844 6.126 -6.926 1.00 98.75 495 LEU A O 1
ATOM 3911 N N . PHE A 1 496 ? 20.004 3.903 -6.654 1.00 98.81 496 PHE A N 1
ATOM 3912 C CA . PHE A 1 496 ? 18.878 3.554 -7.520 1.00 98.81 496 PHE A CA 1
ATOM 3913 C C . PHE A 1 496 ? 17.522 3.905 -6.908 1.00 98.81 496 PHE A C 1
ATOM 3915 O O . PHE A 1 496 ? 17.370 4.074 -5.695 1.00 98.81 496 PHE A O 1
ATOM 3922 N N . SER A 1 497 ? 16.508 3.957 -7.779 1.00 97.88 497 SER A N 1
ATOM 3923 C CA . SER A 1 497 ? 15.123 4.338 -7.462 1.00 97.88 497 SER A CA 1
ATOM 3924 C C . SER A 1 497 ? 14.508 3.554 -6.295 1.00 97.88 497 SER A C 1
ATOM 3926 O O . SER A 1 497 ? 13.588 4.055 -5.649 1.00 97.88 497 SER A O 1
ATOM 3928 N N . THR A 1 498 ? 15.017 2.358 -6.011 1.00 98.69 498 THR A N 1
ATOM 3929 C CA . THR A 1 498 ? 14.620 1.473 -4.915 1.00 98.69 498 THR A CA 1
ATOM 3930 C C . THR A 1 498 ? 14.901 2.111 -3.557 1.00 98.69 498 THR A C 1
ATOM 3932 O O . THR A 1 498 ? 13.985 2.356 -2.765 1.00 98.69 498 THR A O 1
ATOM 3935 N N . ILE A 1 499 ? 16.156 2.481 -3.296 1.00 98.62 499 ILE A N 1
ATOM 3936 C CA . ILE A 1 499 ? 16.607 2.872 -1.955 1.00 98.62 499 ILE A CA 1
ATOM 3937 C C . ILE A 1 499 ? 17.004 4.343 -1.824 1.00 98.62 499 ILE A C 1
ATOM 3939 O O . ILE A 1 499 ? 17.068 4.822 -0.698 1.00 98.62 499 ILE A O 1
ATOM 3943 N N . MET A 1 500 ? 17.179 5.080 -2.926 1.00 98.50 500 MET A N 1
ATOM 3944 C CA . MET A 1 500 ? 17.606 6.485 -2.899 1.00 98.50 500 MET A CA 1
ATOM 3945 C C . MET A 1 500 ? 16.698 7.389 -2.053 1.00 98.50 500 MET A C 1
ATOM 3947 O O . MET A 1 500 ? 15.481 7.174 -1.975 1.00 98.50 500 MET A O 1
ATOM 3951 N N . SER A 1 501 ? 17.275 8.409 -1.424 1.00 98.31 501 SER A N 1
ATOM 3952 C CA . SER A 1 501 ? 16.532 9.351 -0.589 1.00 98.31 501 SER A CA 1
ATOM 3953 C C . SER A 1 501 ? 15.674 10.309 -1.417 1.00 98.31 501 SER A C 1
ATOM 3955 O O . SER A 1 501 ? 15.864 10.473 -2.623 1.00 98.31 501 SER A O 1
ATOM 3957 N N . LYS A 1 502 ? 14.734 11.005 -0.766 1.00 97.69 502 LYS A N 1
ATOM 3958 C CA . LYS A 1 502 ? 13.975 12.084 -1.413 1.00 97.69 502 LYS A CA 1
ATOM 3959 C C . LYS A 1 502 ? 14.893 13.154 -2.012 1.00 97.69 502 LYS A C 1
ATOM 3961 O O . LYS A 1 502 ? 14.606 13.630 -3.107 1.00 97.69 502 LYS A O 1
ATOM 3966 N N . GLN A 1 503 ? 15.973 13.520 -1.317 1.00 98.12 503 GLN A N 1
ATOM 3967 C CA . GLN A 1 503 ? 16.907 14.536 -1.805 1.00 98.12 503 GLN A CA 1
ATOM 3968 C C . GLN A 1 503 ? 17.660 14.042 -3.043 1.00 98.12 503 GLN A C 1
ATOM 3970 O O . GLN A 1 503 ? 17.682 14.751 -4.045 1.00 98.12 503 GLN A O 1
ATOM 3975 N N . ASP A 1 504 ? 18.139 12.792 -3.034 1.00 98.12 504 ASP A N 1
ATOM 3976 C CA . ASP A 1 504 ? 18.785 12.188 -4.207 1.00 98.12 504 ASP A CA 1
ATOM 3977 C C . ASP A 1 504 ? 17.868 12.235 -5.435 1.00 98.12 504 ASP A C 1
ATOM 3979 O O . ASP A 1 504 ? 18.324 12.489 -6.548 1.00 98.12 504 ASP A O 1
ATOM 3983 N N . ARG A 1 505 ? 16.556 12.011 -5.252 1.00 98.38 505 ARG A N 1
ATOM 3984 C CA . ARG A 1 505 ? 15.580 12.057 -6.354 1.00 98.38 505 ARG A CA 1
ATOM 3985 C C . ARG A 1 505 ? 15.445 13.454 -6.944 1.00 98.38 505 ARG A C 1
ATOM 3987 O O . ARG A 1 505 ? 15.348 13.580 -8.161 1.00 98.38 505 ARG A O 1
ATOM 3994 N N . LEU A 1 506 ? 15.424 14.485 -6.101 1.00 98.25 506 LEU A N 1
ATOM 3995 C CA . LEU A 1 506 ? 15.330 15.883 -6.535 1.00 98.25 506 LEU A CA 1
ATOM 3996 C C . LEU A 1 506 ? 16.618 16.338 -7.237 1.00 98.25 506 LEU A C 1
ATOM 3998 O O . LEU A 1 506 ? 16.561 17.023 -8.262 1.00 98.25 506 LEU A O 1
ATOM 4002 N N . ASP A 1 507 ? 17.772 15.907 -6.733 1.00 98.25 507 ASP A N 1
ATOM 4003 C CA . ASP A 1 507 ? 19.073 16.215 -7.325 1.00 98.25 507 ASP A CA 1
ATOM 4004 C C . ASP A 1 507 ? 19.244 15.504 -8.676 1.00 98.25 507 ASP A C 1
ATOM 4006 O O . ASP A 1 507 ? 19.667 16.119 -9.662 1.00 98.25 507 ASP A O 1
ATOM 4010 N N . LEU A 1 508 ? 18.845 14.229 -8.756 1.00 98.31 508 LEU A N 1
ATOM 4011 C CA . LEU A 1 508 ? 18.809 13.463 -10.000 1.00 98.31 508 LEU A CA 1
ATOM 4012 C C . LEU A 1 508 ? 17.849 14.099 -11.012 1.00 98.31 508 LEU A C 1
ATOM 4014 O O . LEU A 1 508 ? 18.221 14.284 -12.170 1.00 98.31 508 LEU A O 1
ATOM 4018 N N . GLU A 1 509 ? 16.640 14.479 -10.589 1.00 98.19 509 GLU A N 1
ATOM 4019 C CA . GLU A 1 509 ? 15.664 15.159 -11.445 1.00 98.19 509 GLU A CA 1
ATOM 4020 C C . GLU A 1 509 ? 16.201 16.470 -11.998 1.00 98.19 509 GLU A C 1
ATOM 4022 O O . GLU A 1 509 ? 16.052 16.746 -13.190 1.00 98.19 509 GLU A O 1
ATOM 4027 N N . THR A 1 510 ? 16.870 17.265 -11.169 1.00 97.88 510 THR A N 1
ATOM 4028 C CA . THR A 1 510 ? 17.462 18.530 -11.603 1.00 97.88 510 THR A CA 1
ATOM 4029 C C . THR A 1 510 ? 18.522 18.294 -12.677 1.00 97.88 510 THR A C 1
ATOM 4031 O O . THR A 1 510 ? 18.471 18.921 -13.740 1.00 97.88 510 THR A O 1
ATOM 4034 N N . LYS A 1 511 ? 19.444 17.347 -12.453 1.00 97.56 511 LYS A N 1
ATOM 4035 C CA . LYS A 1 511 ? 20.497 17.007 -13.423 1.00 97.56 511 LYS A CA 1
ATOM 4036 C C . LYS A 1 511 ? 19.919 16.459 -14.730 1.00 97.56 511 LYS A C 1
ATOM 4038 O O . LYS A 1 511 ? 20.248 16.962 -15.804 1.00 97.56 511 LYS A O 1
ATOM 4043 N N . VAL A 1 512 ? 19.022 15.475 -14.644 1.00 98.12 512 VAL A N 1
ATOM 4044 C CA . VAL A 1 512 ? 18.428 14.831 -15.823 1.00 98.12 512 VAL A CA 1
ATOM 4045 C C . VAL A 1 512 ? 17.544 15.802 -16.597 1.00 98.12 512 VAL A C 1
ATOM 4047 O O . VAL A 1 512 ? 17.720 15.957 -17.801 1.00 98.12 512 VAL A O 1
ATOM 4050 N N . SER A 1 513 ? 16.638 16.520 -15.934 1.00 97.50 513 SER A N 1
ATOM 4051 C CA . SER A 1 513 ? 15.749 17.461 -16.626 1.00 97.50 513 SER A CA 1
ATOM 4052 C C . SER A 1 513 ? 16.510 18.614 -17.287 1.00 97.50 513 SER A C 1
ATOM 4054 O O . SER A 1 513 ? 16.084 19.080 -18.342 1.00 97.50 513 SER A O 1
ATOM 4056 N N . THR A 1 514 ? 17.649 19.042 -16.733 1.00 97.62 514 THR A N 1
ATOM 4057 C CA . THR A 1 514 ? 18.527 20.040 -17.368 1.00 97.62 514 THR A CA 1
ATOM 4058 C C . THR A 1 514 ? 19.123 19.509 -18.671 1.00 97.62 514 THR A C 1
ATOM 4060 O O . THR A 1 514 ? 19.055 20.197 -19.688 1.00 97.62 514 THR A O 1
ATOM 4063 N N . ALA A 1 515 ? 19.634 18.273 -18.675 1.00 97.56 515 ALA A N 1
ATOM 4064 C CA . ALA A 1 515 ? 20.144 17.631 -19.889 1.00 97.56 515 ALA A CA 1
ATOM 4065 C C . ALA A 1 515 ? 19.045 17.400 -20.940 1.00 97.56 515 ALA A C 1
ATOM 4067 O O . ALA A 1 515 ? 19.277 17.568 -22.131 1.00 97.56 515 ALA A O 1
ATOM 4068 N N . LEU A 1 516 ? 17.826 17.057 -20.516 1.00 98.06 516 LEU A N 1
ATOM 4069 C CA . LEU A 1 516 ? 16.703 16.857 -21.437 1.00 98.06 516 LEU A CA 1
ATOM 4070 C C . LEU A 1 516 ? 16.218 18.175 -22.058 1.00 98.06 516 LEU A C 1
ATOM 4072 O O . LEU A 1 516 ? 15.896 18.218 -23.242 1.00 98.06 516 LEU A O 1
ATOM 4076 N N . LYS A 1 517 ? 16.205 19.268 -21.287 1.00 97.06 517 LYS A N 1
ATOM 4077 C CA . LYS A 1 517 ? 15.826 20.606 -21.777 1.00 97.06 517 LYS A CA 1
ATOM 4078 C C . LYS A 1 517 ? 16.841 21.207 -22.753 1.00 97.06 517 LYS A C 1
ATOM 4080 O O . LYS A 1 517 ? 16.478 22.122 -23.483 1.00 97.06 517 LYS A O 1
ATOM 4085 N N . SER A 1 518 ? 18.086 20.724 -22.772 1.00 96.62 518 SER A N 1
ATOM 4086 C CA . SER A 1 518 ? 19.108 21.175 -23.726 1.00 96.62 518 SER A CA 1
ATOM 4087 C C . SER A 1 518 ? 19.117 20.387 -25.041 1.00 96.62 518 SER A C 1
ATOM 4089 O O . SER A 1 518 ? 19.895 20.715 -25.939 1.00 96.62 518 SER A O 1
ATOM 4091 N N . LEU A 1 519 ? 18.257 19.370 -25.188 1.00 97.56 519 LEU A N 1
ATOM 4092 C CA . LEU A 1 519 ? 18.099 18.642 -26.445 1.00 97.56 519 LEU A CA 1
ATOM 4093 C C . LEU A 1 519 ? 17.562 19.569 -27.544 1.00 97.56 519 LEU A C 1
ATOM 4095 O O . LEU A 1 519 ? 16.694 20.411 -27.317 1.00 97.56 519 LEU A O 1
ATOM 4099 N N . THR A 1 520 ? 18.085 19.401 -28.757 1.00 97.12 520 THR A N 1
ATOM 4100 C CA . THR A 1 520 ? 17.772 20.236 -29.927 1.00 97.12 520 THR A CA 1
ATOM 4101 C C . THR A 1 520 ? 17.290 19.377 -31.099 1.00 97.12 520 THR A C 1
ATOM 4103 O O . THR A 1 520 ? 17.308 18.147 -31.031 1.00 97.12 520 THR A O 1
ATOM 4106 N N . GLY A 1 521 ? 16.838 20.016 -32.182 1.00 96.56 521 GLY A N 1
ATOM 4107 C CA . GLY A 1 521 ? 16.365 19.315 -33.378 1.00 96.56 521 GLY A CA 1
ATOM 4108 C C . GLY A 1 521 ? 15.138 18.444 -33.095 1.00 96.56 521 GLY A C 1
ATOM 4109 O O . GLY A 1 521 ? 14.248 18.853 -32.353 1.00 96.56 521 GLY A O 1
ATOM 4110 N N . ASP A 1 522 ? 15.106 17.232 -33.657 1.00 94.94 522 ASP A N 1
ATOM 4111 C CA . ASP A 1 522 ? 13.998 16.277 -33.468 1.00 94.94 522 ASP A CA 1
ATOM 4112 C C . ASP A 1 522 ? 13.886 15.757 -32.019 1.00 94.94 522 ASP A C 1
ATOM 4114 O O . ASP A 1 522 ? 12.864 15.197 -31.627 1.00 94.94 522 ASP A O 1
ATOM 4118 N N . HIS A 1 523 ? 14.907 15.979 -31.185 1.00 98.38 523 HIS A N 1
ATOM 4119 C CA . HIS A 1 523 ? 14.899 15.618 -29.765 1.00 98.38 523 HIS A CA 1
ATOM 4120 C C . HIS A 1 523 ? 14.439 16.754 -28.849 1.00 98.38 523 HIS A C 1
ATOM 4122 O O . HIS A 1 523 ? 14.228 16.508 -27.662 1.00 98.38 523 HIS A O 1
ATOM 4128 N N . ALA A 1 524 ? 14.270 17.976 -29.367 1.00 98.25 524 ALA A N 1
ATOM 4129 C CA . ALA A 1 524 ? 13.769 19.102 -28.585 1.00 98.25 524 ALA A CA 1
ATOM 4130 C C . ALA A 1 524 ? 12.357 18.808 -28.060 1.00 98.25 524 ALA A C 1
ATOM 4132 O O . ALA A 1 524 ? 11.475 18.349 -28.793 1.00 98.25 524 ALA A O 1
ATOM 4133 N N . GLY A 1 525 ? 12.130 19.075 -26.777 1.00 96.94 525 GLY A N 1
ATOM 4134 C CA . GLY A 1 525 ? 10.909 18.646 -26.112 1.00 96.94 525 GLY A CA 1
ATOM 4135 C C . GLY A 1 525 ? 10.632 19.362 -24.805 1.00 96.94 525 GLY A C 1
ATOM 4136 O O . GLY A 1 525 ? 11.298 20.326 -24.434 1.00 96.94 525 GLY A O 1
ATOM 4137 N N . SER A 1 526 ? 9.609 18.878 -24.110 1.00 96.56 526 SER A N 1
ATOM 4138 C CA . SER A 1 526 ? 9.156 19.426 -22.833 1.00 96.56 526 SER A CA 1
ATOM 4139 C C . SER A 1 526 ? 9.251 18.375 -21.737 1.00 96.56 526 SER A C 1
ATOM 4141 O O . SER A 1 526 ? 8.970 17.199 -21.966 1.00 96.56 526 SER A O 1
ATOM 4143 N N . TYR A 1 527 ? 9.653 18.815 -20.545 1.00 97.12 527 TYR A N 1
ATOM 4144 C CA . TYR A 1 527 ? 9.714 17.991 -19.341 1.00 97.12 527 TYR A CA 1
ATOM 4145 C C . TYR A 1 527 ? 8.523 18.294 -18.428 1.00 97.12 527 TYR A C 1
ATOM 4147 O O . TYR A 1 527 ? 8.274 19.453 -18.095 1.00 97.12 527 TYR A O 1
ATOM 4155 N N . TYR A 1 528 ? 7.836 17.245 -17.992 1.00 95.88 528 TYR A N 1
ATOM 4156 C CA . TYR A 1 528 ? 6.629 17.292 -17.178 1.00 95.88 528 TYR A CA 1
ATOM 4157 C C . TYR A 1 528 ? 6.884 16.579 -15.839 1.00 95.88 528 TYR A C 1
ATOM 4159 O O . TYR A 1 528 ? 6.833 15.344 -15.789 1.00 95.88 528 TYR A O 1
ATOM 4167 N N . PRO A 1 529 ? 7.171 17.317 -14.750 1.00 96.19 529 PRO A N 1
ATOM 4168 C CA . PRO A 1 529 ? 7.318 16.725 -13.423 1.00 96.19 529 PRO A CA 1
ATOM 4169 C C . PRO A 1 529 ? 5.963 16.225 -12.913 1.00 96.19 529 PRO A C 1
ATOM 4171 O O . PRO A 1 529 ? 4.954 16.923 -13.034 1.00 96.19 529 PRO A O 1
ATOM 4174 N N . LEU A 1 530 ? 5.924 15.046 -12.287 1.00 94.56 530 LEU A N 1
ATOM 4175 C CA . LEU A 1 530 ? 4.670 14.485 -11.770 1.00 94.56 530 LEU A CA 1
ATOM 4176 C C . LEU A 1 530 ? 4.126 15.266 -10.561 1.00 94.56 530 LEU A C 1
ATOM 4178 O O . LEU A 1 530 ? 2.913 15.350 -10.399 1.00 94.56 530 LEU A O 1
ATOM 4182 N N . ALA A 1 531 ? 4.989 15.865 -9.731 1.00 90.44 531 ALA A N 1
ATOM 4183 C CA . ALA A 1 531 ? 4.577 16.557 -8.502 1.00 90.44 531 ALA A CA 1
ATOM 4184 C C . ALA A 1 531 ? 3.665 17.773 -8.723 1.00 90.44 531 ALA A C 1
ATOM 4186 O O . ALA A 1 531 ? 2.864 18.083 -7.849 1.00 90.44 531 ALA A O 1
ATOM 4187 N N . ASN A 1 532 ? 3.751 18.415 -9.891 1.00 84.38 532 ASN A N 1
ATOM 4188 C CA . ASN A 1 532 ? 2.987 19.621 -10.230 1.00 84.38 532 ASN A CA 1
ATOM 4189 C C . ASN A 1 532 ? 2.265 19.481 -11.582 1.00 84.38 532 ASN A C 1
ATOM 4191 O O . ASN A 1 532 ? 2.026 20.469 -12.277 1.00 84.38 532 ASN A O 1
ATOM 4195 N N . MET A 1 533 ? 1.960 18.249 -11.994 1.00 88.81 533 MET A N 1
ATOM 4196 C CA . MET A 1 533 ? 1.293 17.987 -13.265 1.00 88.81 533 MET A CA 1
ATOM 4197 C C . MET A 1 533 ? -0.177 18.418 -13.197 1.00 88.81 533 MET A C 1
ATOM 4199 O O . MET A 1 533 ? -0.903 18.025 -12.286 1.00 88.81 533 MET A O 1
ATOM 4203 N N . SER A 1 534 ? -0.635 19.204 -14.176 1.00 88.69 534 SER A N 1
ATOM 4204 C CA . SER A 1 534 ? -2.055 19.562 -14.273 1.00 88.69 534 SER A CA 1
ATOM 4205 C C . SER A 1 534 ? -2.912 18.330 -14.596 1.00 88.69 534 SER A C 1
ATOM 4207 O O . SER A 1 534 ? -2.458 17.434 -15.309 1.00 88.69 534 SER A O 1
ATOM 4209 N N . GLU A 1 535 ? -4.169 18.289 -14.142 1.00 82.94 535 GLU A N 1
ATOM 4210 C CA . GLU A 1 535 ? -5.087 17.185 -14.478 1.00 82.94 535 GLU A CA 1
ATOM 4211 C C . GLU A 1 535 ? -5.330 17.062 -15.993 1.00 82.94 535 GLU A C 1
ATOM 4213 O O . GLU A 1 535 ? -5.464 15.954 -16.505 1.00 82.94 535 GLU A O 1
ATOM 4218 N N . ALA A 1 536 ? -5.304 18.172 -16.740 1.00 88.62 536 ALA A N 1
ATOM 4219 C CA . ALA A 1 536 ? -5.389 18.140 -18.201 1.00 88.62 536 ALA A CA 1
ATOM 4220 C C . ALA A 1 536 ? -4.172 17.433 -18.826 1.00 88.62 536 ALA A C 1
ATOM 4222 O O . ALA A 1 536 ? -4.330 16.518 -19.631 1.00 88.62 536 ALA A O 1
ATOM 4223 N N . THR A 1 537 ? -2.955 17.798 -18.403 1.00 88.44 537 THR A N 1
ATOM 4224 C CA . THR A 1 537 ? -1.713 17.134 -18.839 1.00 88.44 537 THR A CA 1
ATOM 4225 C C . THR A 1 537 ? -1.704 15.662 -18.442 1.00 88.44 537 THR A C 1
ATOM 4227 O O . THR A 1 537 ? -1.332 14.806 -19.239 1.00 88.44 537 THR A O 1
ATOM 4230 N N . ARG A 1 538 ? -2.144 15.353 -17.219 1.00 85.25 538 ARG A N 1
ATOM 4231 C CA . ARG A 1 538 ? -2.224 13.986 -16.710 1.00 85.25 538 ARG A CA 1
ATOM 4232 C C . ARG A 1 538 ? -3.157 13.131 -17.563 1.00 85.25 538 ARG A C 1
ATOM 4234 O O . ARG A 1 538 ? -2.749 12.049 -17.973 1.00 85.25 538 ARG A O 1
ATOM 4241 N N . LYS A 1 539 ? -4.376 13.608 -17.844 1.00 84.19 539 LYS A N 1
ATOM 4242 C CA . LYS A 1 539 ? -5.340 12.909 -18.711 1.00 84.19 539 LYS A CA 1
ATOM 4243 C C . LYS A 1 539 ? -4.755 12.662 -20.098 1.00 84.19 539 LYS A C 1
ATOM 4245 O O . LYS A 1 539 ? -4.762 11.521 -20.544 1.00 84.19 539 LYS A O 1
ATOM 4250 N N . GLN A 1 540 ? -4.139 13.678 -20.702 1.00 88.19 540 GLN A N 1
ATOM 4251 C CA . GLN A 1 540 ? -3.492 13.542 -22.008 1.00 88.19 540 GLN A CA 1
ATOM 4252 C C . GLN A 1 540 ? -2.392 12.467 -22.006 1.00 88.19 540 GLN A C 1
ATOM 4254 O O . GLN A 1 540 ? -2.374 11.604 -22.877 1.00 88.19 540 GLN A O 1
ATOM 4259 N N . LEU A 1 541 ? -1.500 12.464 -21.008 1.00 87.38 541 LEU A N 1
ATOM 4260 C CA . LEU A 1 541 ? -0.432 11.460 -20.908 1.00 87.38 541 LEU A CA 1
ATOM 4261 C C . LEU A 1 541 ? -0.961 10.047 -20.613 1.00 87.38 541 LEU A C 1
ATOM 4263 O O . LEU A 1 541 ? -0.303 9.069 -20.967 1.00 87.38 541 LEU A O 1
ATOM 4267 N N . VAL A 1 542 ? -2.121 9.918 -19.962 1.00 80.31 542 VAL A N 1
ATOM 4268 C CA . VAL A 1 542 ? -2.814 8.629 -19.796 1.00 80.31 542 VAL A CA 1
ATOM 4269 C C . VAL A 1 542 ? -3.388 8.151 -21.128 1.00 80.31 542 VAL A C 1
ATOM 4271 O O . VAL A 1 542 ? -3.182 6.991 -21.475 1.00 80.31 542 VAL A O 1
ATOM 4274 N N . GLU A 1 543 ? -4.062 9.027 -21.876 1.00 79.56 543 GLU A N 1
ATOM 4275 C CA . GLU A 1 543 ? -4.629 8.727 -23.201 1.00 79.56 543 GLU A CA 1
ATOM 4276 C C . GLU A 1 543 ? -3.547 8.348 -24.219 1.00 79.56 543 GLU A C 1
ATOM 4278 O O . GLU A 1 543 ? -3.734 7.438 -25.021 1.00 79.56 543 GLU A O 1
ATOM 4283 N N . ASP A 1 544 ? -2.377 8.984 -24.139 1.00 82.81 544 ASP A N 1
ATOM 4284 C CA . ASP A 1 544 ? -1.216 8.650 -24.968 1.00 82.81 544 ASP A CA 1
ATOM 4285 C C . ASP A 1 544 ? -0.497 7.359 -24.524 1.00 82.81 544 ASP A C 1
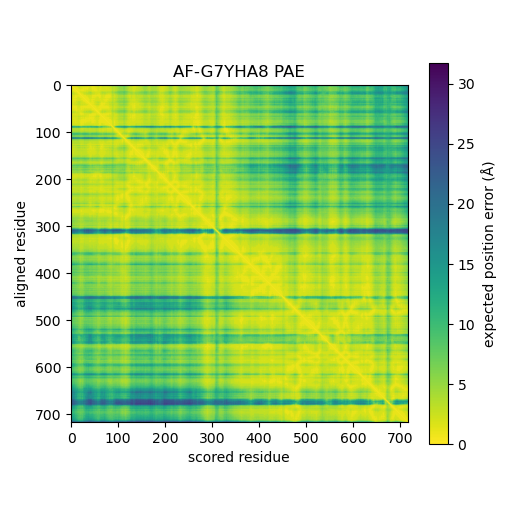ATOM 4287 O O . ASP A 1 544 ? 0.457 6.930 -25.171 1.00 82.81 544 ASP A O 1
ATOM 4291 N N . HIS A 1 545 ? -0.919 6.739 -23.414 1.00 80.81 545 HIS A N 1
ATOM 4292 C CA . HIS A 1 545 ? -0.241 5.611 -22.762 1.00 80.81 545 HIS A CA 1
ATOM 4293 C C . HIS A 1 545 ? 1.213 5.911 -22.336 1.00 80.81 545 HIS A C 1
ATOM 4295 O O . HIS A 1 545 ? 2.067 5.022 -22.299 1.00 80.81 545 HIS A O 1
ATOM 4301 N N . PHE A 1 546 ? 1.516 7.168 -21.998 1.00 85.88 546 PHE A N 1
ATOM 4302 C CA . PHE A 1 546 ? 2.852 7.615 -21.583 1.00 85.88 546 PHE A CA 1
ATOM 4303 C C . PHE A 1 546 ? 3.024 7.717 -20.071 1.00 85.88 546 PHE A C 1
ATOM 4305 O O . PHE A 1 546 ? 4.157 7.640 -19.595 1.00 85.88 546 PHE A O 1
ATOM 4312 N N . LEU A 1 547 ? 1.938 7.909 -19.315 1.00 84.25 547 LEU A N 1
ATOM 4313 C CA . LEU A 1 547 ? 2.006 8.054 -17.864 1.00 84.25 547 LEU A CA 1
ATOM 4314 C C . LEU A 1 547 ? 2.215 6.700 -17.174 1.00 84.25 547 LEU A C 1
ATOM 4316 O O . LEU A 1 547 ? 1.339 5.836 -17.217 1.00 84.25 547 LEU A O 1
ATOM 4320 N N . PHE A 1 548 ? 3.341 6.545 -16.476 1.00 84.25 548 PHE A N 1
ATOM 4321 C CA . PHE A 1 548 ? 3.538 5.436 -15.544 1.00 84.25 548 PHE A CA 1
ATOM 4322 C C . PHE A 1 548 ? 2.847 5.716 -14.202 1.00 84.25 548 PHE A C 1
ATOM 4324 O O . PHE A 1 548 ? 2.657 6.867 -13.800 1.00 84.25 548 PHE A O 1
ATOM 4331 N N . LYS A 1 549 ? 2.445 4.644 -13.518 1.00 81.12 549 LYS A N 1
ATOM 4332 C CA . LYS A 1 549 ? 1.672 4.682 -12.272 1.00 81.12 549 LYS A CA 1
ATOM 4333 C C . LYS A 1 549 ? 2.473 4.068 -11.125 1.00 81.12 549 LYS A C 1
ATOM 4335 O O . LYS A 1 549 ? 3.520 3.464 -11.334 1.00 81.12 549 LYS A O 1
ATOM 4340 N N . ASN A 1 550 ? 1.970 4.254 -9.910 1.00 85.31 550 ASN A N 1
ATOM 4341 C CA . ASN A 1 550 ? 2.521 3.708 -8.674 1.00 85.31 550 ASN A CA 1
ATOM 4342 C C . ASN A 1 550 ? 1.740 2.474 -8.177 1.00 85.31 550 ASN A C 1
ATOM 4344 O O . ASN A 1 550 ? 1.489 2.336 -6.980 1.00 85.31 550 ASN A O 1
ATOM 4348 N N . ASP A 1 551 ? 1.304 1.612 -9.098 1.00 88.19 551 ASP A N 1
ATOM 4349 C CA . ASP A 1 551 ? 0.393 0.491 -8.843 1.00 88.19 551 ASP A CA 1
ATOM 4350 C C . ASP A 1 551 ? 1.035 -0.900 -8.973 1.00 88.19 551 ASP A C 1
ATOM 4352 O O . ASP A 1 551 ? 0.398 -1.877 -8.579 1.00 88.19 551 ASP A O 1
ATOM 4356 N N . ASP A 1 552 ? 2.288 -1.012 -9.433 1.00 92.12 552 ASP A N 1
ATOM 4357 C CA . ASP A 1 552 ? 3.010 -2.290 -9.434 1.00 92.12 552 ASP A CA 1
ATOM 4358 C C . ASP A 1 552 ? 3.478 -2.663 -8.011 1.00 92.12 552 ASP A C 1
ATOM 4360 O O . ASP A 1 552 ? 4.366 -2.003 -7.453 1.00 92.12 552 ASP A O 1
ATOM 4364 N N . PRO A 1 553 ? 2.938 -3.734 -7.396 1.00 95.19 553 PRO A N 1
ATOM 4365 C CA . PRO A 1 553 ? 3.359 -4.153 -6.065 1.00 95.19 553 PRO A CA 1
ATOM 4366 C C . PRO A 1 553 ? 4.824 -4.614 -6.020 1.00 95.19 553 PRO A C 1
ATOM 4368 O O . PRO A 1 553 ? 5.455 -4.473 -4.971 1.00 95.19 553 PRO A O 1
ATOM 4371 N N . VAL A 1 554 ? 5.395 -5.105 -7.129 1.00 97.38 554 VAL A N 1
ATOM 4372 C CA . VAL A 1 554 ? 6.794 -5.554 -7.180 1.00 97.38 554 VAL A CA 1
ATOM 4373 C C . VAL A 1 554 ? 7.736 -4.362 -7.038 1.00 97.38 554 VAL A C 1
ATOM 4375 O O . VAL A 1 554 ? 8.600 -4.368 -6.156 1.00 97.38 554 VAL A O 1
ATOM 4378 N N . LEU A 1 555 ? 7.557 -3.316 -7.853 1.00 97.62 555 LEU A N 1
ATOM 4379 C CA . LEU A 1 555 ? 8.355 -2.093 -7.753 1.00 97.62 555 LEU A CA 1
ATOM 4380 C C . LEU A 1 555 ? 8.068 -1.314 -6.459 1.00 97.62 555 LEU A C 1
ATOM 4382 O O . LEU A 1 555 ? 9.001 -0.775 -5.853 1.00 97.62 555 LEU A O 1
ATOM 4386 N N . ARG A 1 556 ? 6.814 -1.307 -5.977 1.00 97.94 556 ARG A N 1
ATOM 4387 C CA . ARG A 1 556 ? 6.462 -0.751 -4.660 1.00 97.94 556 ARG A CA 1
ATOM 4388 C C . ARG A 1 556 ? 7.303 -1.398 -3.566 1.00 97.94 556 ARG A C 1
ATOM 4390 O O . ARG A 1 556 ? 7.954 -0.686 -2.807 1.00 97.94 556 ARG A O 1
ATOM 4397 N N . ASP A 1 557 ? 7.319 -2.727 -3.503 1.00 98.44 557 ASP A N 1
ATOM 4398 C CA . ASP A 1 557 ? 7.972 -3.466 -2.419 1.00 98.44 557 ASP A CA 1
ATOM 4399 C C . ASP A 1 557 ? 9.500 -3.478 -2.538 1.00 98.44 557 ASP A C 1
ATOM 4401 O O . ASP A 1 557 ? 10.177 -3.711 -1.536 1.00 98.44 557 ASP A O 1
ATOM 4405 N N . ALA A 1 558 ? 10.043 -3.139 -3.711 1.00 98.62 558 ALA A N 1
ATOM 4406 C CA . ALA A 1 558 ? 11.452 -2.792 -3.901 1.00 98.62 558 ALA A CA 1
ATOM 4407 C C . ALA A 1 558 ? 11.814 -1.371 -3.410 1.00 98.62 558 ALA A C 1
ATOM 4409 O O . ALA A 1 558 ? 12.993 -1.039 -3.328 1.00 98.62 558 ALA A O 1
ATOM 4410 N N . GLY A 1 559 ? 10.825 -0.517 -3.118 1.00 98.31 559 GLY A N 1
ATOM 4411 C CA . GLY A 1 559 ? 11.019 0.869 -2.671 1.00 98.31 559 GLY A CA 1
ATOM 4412 C C . GLY A 1 559 ? 10.877 1.944 -3.754 1.00 98.31 559 GLY A C 1
ATOM 4413 O O . GLY A 1 559 ? 11.005 3.134 -3.450 1.00 98.31 559 GLY A O 1
ATOM 4414 N N . GLY A 1 560 ? 10.549 1.561 -4.993 1.00 97.62 560 GLY A N 1
ATOM 4415 C CA . GLY A 1 560 ? 10.501 2.456 -6.156 1.00 97.62 560 GLY A CA 1
ATOM 4416 C C . GLY A 1 560 ? 9.492 3.604 -6.049 1.00 97.62 560 GLY A C 1
ATOM 4417 O O . GLY A 1 560 ? 9.655 4.632 -6.706 1.00 97.62 560 GLY A O 1
ATOM 4418 N N . TYR A 1 561 ? 8.486 3.488 -5.174 1.00 97.50 561 TYR A N 1
ATOM 4419 C CA . TYR A 1 561 ? 7.422 4.489 -4.993 1.00 97.50 561 TYR A CA 1
ATOM 4420 C C . TYR A 1 561 ? 7.504 5.295 -3.692 1.00 97.50 561 TYR A C 1
ATOM 4422 O O . TYR A 1 561 ? 6.574 6.032 -3.369 1.00 97.50 561 TYR A O 1
ATOM 4430 N N . ARG A 1 562 ? 8.607 5.214 -2.939 1.00 96.69 562 ARG A N 1
ATOM 4431 C CA . ARG A 1 562 ? 8.792 6.095 -1.773 1.00 96.69 562 ARG A CA 1
ATOM 4432 C C . ARG A 1 562 ? 8.836 7.564 -2.192 1.00 96.69 562 ARG A C 1
ATOM 4434 O O . ARG A 1 562 ? 9.290 7.892 -3.294 1.00 96.69 562 ARG A O 1
ATOM 4441 N N . ASP A 1 563 ? 8.346 8.439 -1.317 1.00 95.12 563 ASP A N 1
ATOM 4442 C CA . ASP A 1 563 ? 8.288 9.892 -1.536 1.00 95.12 563 ASP A CA 1
ATOM 4443 C C . ASP A 1 563 ? 7.521 10.295 -2.807 1.00 95.12 563 ASP A C 1
ATOM 4445 O O . ASP A 1 563 ? 7.826 11.309 -3.440 1.00 95.12 563 ASP A O 1
ATOM 4449 N N . TRP A 1 564 ? 6.553 9.479 -3.231 1.00 94.50 564 TRP A N 1
ATOM 4450 C CA . TRP A 1 564 ? 5.788 9.730 -4.447 1.00 94.50 564 TRP A CA 1
ATOM 4451 C C . TRP A 1 564 ? 5.015 11.060 -4.376 1.00 94.50 564 TRP A C 1
ATOM 4453 O O . TRP A 1 564 ? 4.401 11.343 -3.346 1.00 94.50 564 TRP A O 1
ATOM 4463 N N . PRO A 1 565 ? 4.971 11.855 -5.464 1.00 94.75 565 PRO A N 1
ATOM 4464 C CA . PRO A 1 565 ? 5.596 11.636 -6.779 1.00 94.75 565 PRO A CA 1
ATOM 4465 C C . PRO A 1 565 ? 6.926 12.398 -6.993 1.00 94.75 565 PRO A C 1
ATOM 4467 O O . PRO A 1 565 ? 7.297 12.686 -8.128 1.00 94.75 565 PRO A O 1
ATOM 4470 N N . HIS A 1 566 ? 7.638 12.800 -5.938 1.00 95.06 566 HIS A N 1
ATOM 4471 C CA . HIS A 1 566 ? 8.783 13.715 -6.054 1.00 95.06 566 HIS A CA 1
ATOM 4472 C C . HIS A 1 566 ? 9.969 13.117 -6.831 1.00 95.06 566 HIS A C 1
ATOM 4474 O O . HIS A 1 566 ? 10.323 11.958 -6.612 1.00 95.06 566 HIS A O 1
ATOM 4480 N N . GLY A 1 567 ? 10.604 13.904 -7.710 1.00 95.75 567 GLY A N 1
ATOM 4481 C CA . GLY A 1 567 ? 11.743 13.463 -8.525 1.00 95.75 567 GLY A CA 1
ATOM 4482 C C . GLY A 1 567 ? 11.387 12.560 -9.709 1.00 95.75 567 GLY A C 1
ATOM 4483 O O . GLY A 1 567 ? 12.275 11.943 -10.294 1.00 95.75 567 GLY A O 1
ATOM 4484 N N . ARG A 1 568 ? 10.093 12.421 -10.027 1.00 98.06 568 ARG A N 1
ATOM 4485 C CA . ARG A 1 568 ? 9.588 11.635 -11.160 1.00 98.06 568 ARG A CA 1
ATOM 4486 C C . ARG A 1 568 ? 9.041 12.568 -12.225 1.00 98.06 568 ARG A C 1
ATOM 4488 O O . ARG A 1 568 ? 8.360 13.548 -11.915 1.00 98.06 568 ARG A O 1
ATOM 4495 N N . GLY A 1 569 ? 9.250 12.205 -13.483 1.00 96.75 569 GLY A N 1
ATOM 4496 C CA . GLY A 1 569 ? 8.757 12.994 -14.601 1.00 96.75 569 GLY A CA 1
ATOM 4497 C C . GLY A 1 569 ? 8.797 12.268 -15.926 1.00 96.75 569 GLY A C 1
ATOM 4498 O O . GLY A 1 569 ? 9.353 11.175 -16.064 1.00 96.75 569 GLY A O 1
ATOM 4499 N N . ILE A 1 570 ? 8.190 12.917 -16.910 1.00 97.31 570 ILE A N 1
ATOM 4500 C CA . ILE A 1 570 ? 8.149 12.457 -18.291 1.00 97.31 570 ILE A CA 1
ATOM 4501 C C . ILE A 1 570 ? 8.678 13.578 -19.167 1.00 97.31 570 ILE A C 1
ATOM 4503 O O . ILE A 1 570 ? 8.249 14.720 -19.050 1.00 97.31 570 ILE A O 1
ATOM 4507 N N . PHE A 1 571 ? 9.596 13.252 -20.062 1.00 97.94 571 PHE A N 1
ATOM 4508 C CA . PHE A 1 571 ? 9.976 14.112 -21.172 1.00 97.94 571 PHE A CA 1
ATOM 4509 C C . PHE A 1 571 ? 9.476 13.504 -22.470 1.00 97.94 571 PHE A C 1
ATOM 4511 O O . PHE A 1 571 ? 9.549 12.286 -22.638 1.00 97.94 571 PHE A O 1
ATOM 4518 N N . HIS A 1 572 ? 9.033 14.340 -23.402 1.00 97.81 572 HIS A N 1
ATOM 4519 C CA . HIS A 1 572 ? 8.880 13.920 -24.788 1.00 97.81 572 HIS A CA 1
ATOM 4520 C C . HIS A 1 572 ? 9.099 15.080 -25.762 1.00 97.81 572 HIS A C 1
ATOM 4522 O O . HIS A 1 572 ? 8.861 16.247 -25.430 1.00 97.81 572 HIS A O 1
ATOM 4528 N N . ASN A 1 573 ? 9.532 14.748 -26.980 1.00 97.94 573 ASN A N 1
ATOM 4529 C CA . ASN A 1 573 ? 9.588 15.699 -28.090 1.00 97.94 573 ASN A CA 1
ATOM 4530 C C . ASN A 1 573 ? 8.177 16.063 -28.593 1.00 97.94 573 ASN A C 1
ATOM 4532 O O . ASN A 1 573 ? 7.184 15.419 -28.238 1.00 97.94 573 ASN A O 1
ATOM 4536 N N . ALA A 1 574 ? 8.075 17.096 -29.433 1.00 95.81 574 ALA A N 1
ATOM 4537 C CA . ALA A 1 574 ? 6.788 17.572 -29.960 1.00 95.81 574 ALA A CA 1
ATOM 4538 C C . ALA A 1 574 ? 6.009 16.477 -30.718 1.00 95.81 574 ALA A C 1
ATOM 4540 O O . ALA A 1 574 ? 4.792 16.369 -30.581 1.00 95.81 574 ALA A O 1
ATOM 4541 N N . ASN A 1 575 ? 6.727 15.619 -31.446 1.00 96.06 575 ASN A N 1
ATOM 4542 C CA . ASN A 1 575 ? 6.153 14.540 -32.251 1.00 96.06 575 ASN A CA 1
ATOM 4543 C C . ASN A 1 575 ? 5.774 13.293 -31.436 1.00 96.06 575 ASN A C 1
ATOM 4545 O O . ASN A 1 575 ? 5.232 12.346 -32.002 1.00 96.06 575 ASN A O 1
ATOM 4549 N N . LYS A 1 576 ? 6.067 13.263 -30.126 1.00 96.12 576 LYS A N 1
ATOM 4550 C CA . LYS A 1 576 ? 5.864 12.096 -29.250 1.00 96.12 576 LYS A CA 1
ATOM 4551 C C . LYS A 1 576 ? 6.577 10.824 -29.755 1.00 96.12 576 LYS A C 1
ATOM 4553 O O . LYS A 1 576 ? 6.141 9.704 -29.498 1.00 96.12 576 LYS A O 1
ATOM 4558 N N . THR A 1 577 ? 7.688 10.993 -30.472 1.00 97.50 577 THR A N 1
ATOM 4559 C CA . THR A 1 577 ? 8.497 9.914 -31.063 1.00 97.50 577 THR A CA 1
ATOM 4560 C C . THR A 1 577 ? 9.795 9.641 -30.305 1.00 97.50 577 THR A C 1
ATOM 4562 O O . THR A 1 577 ? 10.449 8.624 -30.556 1.00 97.50 577 THR A O 1
ATOM 4565 N N . PHE A 1 578 ? 10.165 10.515 -29.367 1.00 98.56 578 PHE A N 1
ATOM 4566 C CA . PHE A 1 578 ? 11.261 10.334 -28.418 1.00 98.56 578 PHE A CA 1
ATOM 4567 C C . PHE A 1 578 ? 10.792 10.736 -27.018 1.00 98.56 578 PHE A C 1
ATOM 4569 O O . PHE A 1 578 ? 10.260 11.832 -26.838 1.00 98.56 578 PHE A O 1
ATOM 4576 N N . LEU A 1 579 ? 10.953 9.840 -26.044 1.00 98.06 579 LEU A N 1
ATOM 4577 C CA . LEU A 1 579 ? 10.465 10.003 -24.679 1.00 98.06 579 LEU A CA 1
ATOM 4578 C C . LEU A 1 579 ? 11.509 9.555 -23.659 1.00 98.06 579 LEU A C 1
ATOM 4580 O O . LEU A 1 579 ? 12.274 8.623 -23.908 1.00 98.06 579 LEU A O 1
ATOM 4584 N N . VAL A 1 580 ? 11.479 10.157 -22.474 1.00 98.44 580 VAL A N 1
ATOM 4585 C CA . VAL A 1 580 ? 12.257 9.701 -21.318 1.00 98.44 580 VAL A CA 1
ATOM 4586 C C . VAL A 1 580 ? 11.352 9.637 -20.098 1.00 98.44 580 VAL A C 1
ATOM 4588 O O . VAL A 1 580 ? 10.740 10.637 -19.725 1.00 98.44 580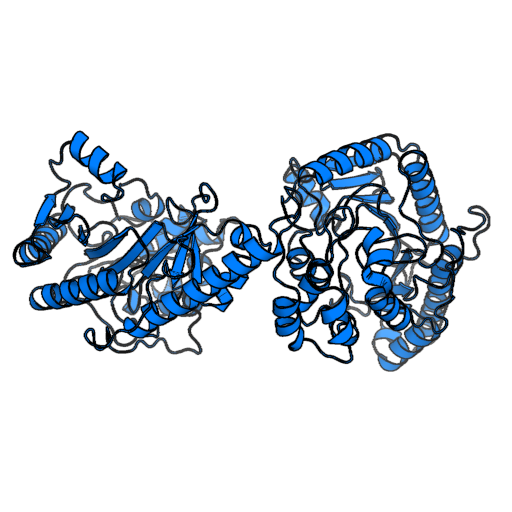 VAL A O 1
ATOM 4591 N N . TRP A 1 581 ? 11.269 8.466 -19.469 1.00 98.12 581 TRP A N 1
ATOM 4592 C CA . TRP A 1 581 ? 10.736 8.352 -18.110 1.00 98.12 581 TRP A CA 1
ATOM 4593 C C . TRP A 1 581 ? 11.876 8.511 -17.121 1.00 98.12 581 TRP A C 1
ATOM 4595 O O . TRP A 1 581 ? 12.904 7.843 -17.254 1.00 98.12 581 TRP A O 1
ATOM 4605 N N . LEU A 1 582 ? 11.679 9.381 -16.139 1.00 98.12 582 LEU A N 1
ATOM 4606 C CA . LEU A 1 582 ? 12.644 9.642 -15.086 1.00 98.12 582 LEU A CA 1
ATOM 4607 C C . LEU A 1 582 ? 12.213 8.974 -13.776 1.00 98.12 582 LEU A C 1
ATOM 4609 O O . LEU A 1 582 ? 11.103 9.213 -13.294 1.00 98.12 582 LEU A O 1
ATOM 4613 N N . CYS A 1 583 ? 13.146 8.233 -13.174 1.00 97.31 583 CYS A N 1
ATOM 4614 C CA . CYS A 1 583 ? 13.077 7.706 -11.808 1.00 97.31 583 CYS A CA 1
ATOM 4615 C C . CYS A 1 583 ? 11.849 6.810 -11.535 1.00 97.31 583 CYS A C 1
ATOM 4617 O O . CYS A 1 583 ? 11.205 6.909 -10.486 1.00 97.31 583 CYS A O 1
ATOM 4619 N N . GLU A 1 584 ? 11.527 5.942 -12.499 1.00 95.69 584 GLU A N 1
ATOM 4620 C CA . GLU A 1 584 ? 10.533 4.870 -12.349 1.00 95.69 584 GLU A CA 1
ATOM 4621 C C . GLU A 1 584 ? 11.198 3.628 -11.727 1.00 95.69 584 GLU A C 1
ATOM 4623 O O . GLU A 1 584 ? 11.365 3.601 -10.511 1.00 95.69 584 GLU A O 1
ATOM 4628 N N . GLU A 1 585 ? 11.635 2.636 -12.517 1.00 97.00 585 GLU A N 1
ATOM 4629 C CA . GLU A 1 585 ? 12.492 1.535 -12.035 1.00 97.00 585 GLU A CA 1
ATOM 4630 C C . GLU A 1 585 ? 13.987 1.895 -12.128 1.00 97.00 585 GLU A C 1
ATOM 4632 O O . GLU A 1 585 ? 14.726 1.764 -11.155 1.00 97.00 585 GLU A O 1
ATOM 4637 N N . ASP A 1 586 ? 14.438 2.411 -13.271 1.00 98.38 586 ASP A N 1
ATOM 4638 C CA . ASP A 1 586 ? 15.798 2.936 -13.462 1.00 98.38 586 ASP A CA 1
ATOM 4639 C C . ASP A 1 586 ? 15.808 4.473 -13.350 1.00 98.38 586 ASP A C 1
ATOM 4641 O O . ASP A 1 586 ? 14.751 5.115 -13.357 1.00 98.38 586 ASP A O 1
ATOM 4645 N N . HIS A 1 587 ? 16.993 5.100 -13.299 1.00 98.69 587 HIS A N 1
ATOM 4646 C CA . HIS A 1 587 ? 17.083 6.569 -13.351 1.00 98.69 587 HIS A CA 1
ATOM 4647 C C . HIS A 1 587 ? 16.451 7.109 -14.631 1.00 98.69 587 HIS A C 1
ATOM 4649 O O . HIS A 1 587 ? 15.679 8.062 -14.577 1.00 98.69 587 HIS A O 1
ATOM 4655 N N . MET A 1 588 ? 16.729 6.480 -15.772 1.00 98.62 588 MET A N 1
ATOM 4656 C CA . MET A 1 588 ? 16.114 6.830 -17.045 1.00 98.62 588 MET A CA 1
ATOM 4657 C C . MET A 1 588 ? 15.684 5.592 -17.816 1.00 98.62 588 MET A C 1
ATOM 4659 O O . MET A 1 588 ? 16.456 4.650 -17.996 1.00 98.62 588 MET A O 1
ATOM 4663 N N . ARG A 1 589 ? 14.481 5.656 -18.383 1.00 98.50 589 ARG A N 1
ATOM 4664 C CA . ARG A 1 589 ? 14.068 4.810 -19.501 1.00 98.50 589 ARG A CA 1
ATOM 4665 C C . ARG A 1 589 ? 13.952 5.685 -20.739 1.00 98.50 589 ARG A C 1
ATOM 4667 O O . ARG A 1 589 ? 13.001 6.453 -20.858 1.00 98.50 589 ARG A O 1
ATOM 4674 N N . ILE A 1 590 ? 14.923 5.570 -21.640 1.00 98.62 590 ILE A N 1
ATOM 4675 C CA . ILE A 1 590 ? 15.010 6.366 -22.871 1.00 98.62 590 ILE A CA 1
ATOM 4676 C C . ILE A 1 590 ? 14.353 5.567 -23.990 1.00 98.62 590 ILE A C 1
ATOM 4678 O O . ILE A 1 590 ? 14.663 4.391 -24.186 1.00 98.62 590 ILE A O 1
ATOM 4682 N N . ILE A 1 591 ? 13.405 6.183 -24.686 1.00 98.62 591 ILE A N 1
ATOM 4683 C CA . ILE A 1 591 ? 12.477 5.508 -25.585 1.00 98.62 591 ILE A CA 1
ATOM 4684 C C . ILE A 1 591 ? 12.418 6.269 -26.903 1.00 98.62 591 ILE A C 1
ATOM 4686 O O . ILE A 1 591 ? 12.232 7.480 -26.928 1.00 98.62 591 ILE A O 1
ATOM 4690 N N . SER A 1 592 ? 12.490 5.535 -28.004 1.00 98.62 592 SER A N 1
ATOM 4691 C CA . SER A 1 592 ? 12.136 6.020 -29.331 1.00 98.62 592 SER A CA 1
ATOM 4692 C C . SER A 1 592 ? 11.019 5.144 -29.880 1.00 98.62 592 SER A C 1
ATOM 4694 O O . SER A 1 592 ? 11.064 3.920 -29.733 1.00 98.62 592 SER A O 1
ATOM 4696 N N . MET A 1 593 ? 9.999 5.749 -30.480 1.00 97.88 593 MET A N 1
ATOM 4697 C CA . MET A 1 593 ? 8.892 5.016 -31.095 1.00 97.88 593 MET A CA 1
ATOM 4698 C C . MET A 1 593 ? 8.235 5.793 -32.231 1.00 97.88 593 MET A C 1
ATOM 4700 O O . MET A 1 593 ? 8.360 7.013 -32.288 1.00 97.88 593 MET A O 1
ATOM 4704 N N . GLN A 1 594 ? 7.543 5.094 -33.127 1.00 96.88 594 GLN A N 1
ATOM 4705 C CA . GLN A 1 594 ? 6.630 5.678 -34.117 1.00 96.88 594 GLN A CA 1
ATOM 4706 C C . GLN A 1 594 ? 5.656 4.615 -34.649 1.00 96.88 594 GLN A C 1
ATOM 4708 O O . GLN A 1 594 ? 5.822 3.420 -34.392 1.00 96.88 594 GLN A O 1
ATOM 4713 N N . LYS A 1 595 ? 4.629 5.044 -35.388 1.00 95.94 595 LYS A N 1
ATOM 4714 C CA . LYS A 1 595 ? 3.755 4.135 -36.146 1.00 95.94 595 LYS A CA 1
ATOM 4715 C C . LYS A 1 595 ? 4.511 3.509 -37.326 1.00 95.94 595 LYS A C 1
ATOM 4717 O O . LYS A 1 595 ? 5.439 4.121 -37.846 1.00 95.94 595 LYS A O 1
ATOM 4722 N N . GLY A 1 596 ? 4.090 2.316 -37.746 1.00 97.00 596 GLY A N 1
ATOM 4723 C CA . GLY A 1 596 ? 4.728 1.568 -38.836 1.00 97.00 596 GLY A CA 1
ATOM 4724 C C . GLY A 1 596 ? 5.999 0.813 -38.425 1.00 97.00 596 GLY A C 1
ATOM 4725 O O . GLY A 1 596 ? 6.348 0.752 -37.239 1.00 97.00 596 GLY A O 1
ATOM 4726 N N . GLY A 1 597 ? 6.658 0.206 -39.415 1.00 97.56 597 GLY A N 1
ATOM 4727 C CA . GLY A 1 597 ? 7.757 -0.752 -39.252 1.00 97.56 597 GLY A CA 1
ATOM 4728 C C . GLY A 1 597 ? 9.176 -0.187 -39.373 1.00 97.56 597 GLY A C 1
ATOM 4729 O O . GLY A 1 597 ? 10.127 -0.963 -39.303 1.00 97.56 597 GLY A O 1
ATOM 4730 N N . ASP A 1 598 ? 9.356 1.129 -39.543 1.00 98.25 598 ASP A N 1
ATOM 4731 C CA . ASP A 1 598 ? 10.679 1.745 -39.742 1.00 98.25 598 ASP A CA 1
ATOM 4732 C C . ASP A 1 598 ? 11.561 1.702 -38.480 1.00 98.25 598 ASP A C 1
ATOM 4734 O O . ASP A 1 598 ? 11.671 2.656 -37.700 1.00 98.25 598 ASP A O 1
ATOM 4738 N N . LEU A 1 599 ? 12.206 0.553 -38.276 1.00 98.50 599 LEU A N 1
ATOM 4739 C CA . LEU A 1 599 ? 13.121 0.305 -37.174 1.00 98.50 599 LEU A CA 1
ATOM 4740 C C . LEU A 1 599 ? 14.394 1.140 -37.297 1.00 98.50 599 LEU A C 1
ATOM 4742 O O . LEU A 1 599 ? 14.918 1.583 -36.274 1.00 98.50 599 LEU A O 1
ATOM 4746 N N . ALA A 1 600 ? 14.879 1.382 -38.516 1.00 98.44 600 ALA A N 1
ATOM 4747 C CA . ALA A 1 600 ? 16.083 2.173 -38.747 1.00 98.44 600 ALA A CA 1
ATOM 4748 C C . ALA A 1 600 ? 15.915 3.607 -38.236 1.00 98.44 600 ALA A C 1
ATOM 4750 O O . ALA A 1 600 ? 16.762 4.090 -37.479 1.00 98.44 600 ALA A O 1
ATOM 4751 N N . ALA A 1 601 ? 14.799 4.266 -38.568 1.00 98.44 601 ALA A N 1
ATOM 4752 C CA . ALA A 1 601 ? 14.506 5.613 -38.083 1.00 98.44 601 ALA A CA 1
ATOM 4753 C C . ALA A 1 601 ? 14.352 5.655 -36.556 1.00 98.44 601 ALA A C 1
ATOM 4755 O O . ALA A 1 601 ? 14.924 6.529 -35.895 1.00 98.44 601 ALA A O 1
ATOM 4756 N N . VAL A 1 602 ? 13.623 4.693 -35.978 1.00 98.69 602 VAL A N 1
ATOM 4757 C CA . VAL A 1 602 ? 13.429 4.597 -34.521 1.00 98.69 602 VAL A CA 1
ATOM 4758 C C . VAL A 1 602 ? 14.761 4.399 -33.799 1.00 98.69 602 VAL A C 1
ATOM 4760 O O . VAL A 1 602 ? 15.039 5.105 -32.826 1.00 98.69 602 VAL A O 1
ATOM 4763 N N . TYR A 1 603 ? 15.590 3.468 -34.273 1.00 98.75 603 TYR A N 1
ATOM 4764 C CA . TYR A 1 603 ? 16.892 3.154 -33.693 1.00 98.75 603 TYR A CA 1
ATOM 4765 C C . TYR A 1 603 ? 17.854 4.339 -33.813 1.00 98.75 603 TYR A C 1
ATOM 4767 O O . TYR A 1 603 ? 18.414 4.770 -32.808 1.00 98.75 603 TYR A O 1
ATOM 4775 N N . LYS A 1 604 ? 17.981 4.944 -35.002 1.00 98.69 604 LYS A N 1
ATOM 4776 C CA . LYS A 1 604 ? 18.824 6.129 -35.226 1.00 98.69 604 LYS A CA 1
ATOM 4777 C C . LYS A 1 604 ? 18.458 7.272 -34.279 1.00 98.69 604 LYS A C 1
ATOM 4779 O O . LYS A 1 604 ? 19.340 7.812 -33.610 1.00 98.69 604 LYS A O 1
ATOM 4784 N N . ARG A 1 605 ? 17.162 7.586 -34.157 1.00 98.75 605 ARG A N 1
ATOM 4785 C CA . ARG A 1 605 ? 16.665 8.611 -33.226 1.00 98.75 605 ARG A CA 1
ATOM 4786 C C . ARG A 1 605 ? 16.982 8.260 -31.773 1.00 98.75 605 ARG A C 1
ATOM 4788 O O . ARG A 1 605 ? 17.376 9.146 -31.018 1.00 98.75 605 ARG A O 1
ATOM 4795 N N . LEU A 1 606 ? 16.860 6.991 -31.376 1.00 98.75 606 LEU A N 1
ATOM 4796 C CA . LEU A 1 606 ? 17.224 6.558 -30.026 1.00 98.75 606 LEU A CA 1
ATOM 4797 C C . LEU A 1 606 ? 18.709 6.802 -29.740 1.00 98.75 606 LEU A C 1
ATOM 4799 O O . LEU A 1 606 ? 19.028 7.444 -28.742 1.00 98.75 606 LEU A O 1
ATOM 4803 N N . ILE A 1 607 ? 19.602 6.315 -30.607 1.00 98.56 607 ILE A N 1
ATOM 4804 C CA . ILE A 1 607 ? 21.051 6.404 -30.389 1.00 98.56 607 ILE A CA 1
ATOM 4805 C C . ILE A 1 607 ? 21.513 7.860 -30.338 1.00 98.56 607 ILE A C 1
ATOM 4807 O O . ILE A 1 607 ? 22.250 8.231 -29.427 1.00 98.56 607 ILE A O 1
ATOM 4811 N N . GLN A 1 608 ? 21.029 8.708 -31.249 1.00 98.50 608 GLN A N 1
ATOM 4812 C CA . GLN A 1 608 ? 21.340 10.140 -31.232 1.00 98.50 608 GLN A CA 1
ATOM 4813 C C . GLN A 1 608 ? 20.893 10.811 -29.925 1.00 98.50 608 GLN A C 1
ATOM 4815 O O . GLN A 1 608 ? 21.630 11.622 -29.367 1.00 98.50 608 GLN A O 1
ATOM 4820 N N . GLY A 1 609 ? 19.717 10.439 -29.408 1.00 98.19 609 GLY A N 1
ATOM 4821 C CA . GLY A 1 609 ? 19.218 10.935 -28.127 1.00 98.19 609 GLY A CA 1
ATOM 4822 C C . GLY A 1 609 ? 20.071 10.471 -26.943 1.00 98.19 609 GLY A C 1
ATOM 4823 O O . GLY A 1 609 ? 20.432 11.287 -26.099 1.00 98.19 609 GLY A O 1
ATOM 4824 N N . ILE A 1 610 ? 20.453 9.189 -26.902 1.00 97.94 610 ILE A N 1
ATOM 4825 C CA . ILE A 1 610 ? 21.352 8.637 -25.871 1.00 97.94 610 ILE A CA 1
ATOM 4826 C C . ILE A 1 610 ? 22.689 9.384 -25.884 1.00 97.94 610 ILE A C 1
ATOM 4828 O O . ILE A 1 610 ? 23.100 9.900 -24.849 1.00 97.94 610 ILE A O 1
ATOM 4832 N N . GLN A 1 611 ? 23.325 9.507 -27.053 1.00 96.75 611 GLN A N 1
ATOM 4833 C CA . GLN A 1 611 ? 24.608 10.198 -27.210 1.00 96.75 611 GLN A CA 1
ATOM 4834 C C . GLN A 1 611 ? 24.526 11.683 -26.836 1.00 96.75 611 GLN A C 1
ATOM 4836 O O . GLN A 1 611 ? 25.502 12.252 -26.356 1.00 96.75 611 GLN A O 1
ATOM 4841 N N . ALA A 1 612 ? 23.384 12.339 -27.060 1.00 97.12 612 ALA A N 1
ATOM 4842 C CA . ALA A 1 612 ? 23.184 13.726 -26.650 1.00 97.12 612 ALA A CA 1
ATOM 4843 C C . ALA A 1 612 ? 23.087 13.871 -25.122 1.00 97.12 612 ALA A C 1
ATOM 4845 O O . ALA A 1 612 ? 23.671 14.801 -24.570 1.00 97.12 612 ALA A O 1
ATOM 4846 N N . ILE A 1 613 ? 22.398 12.944 -24.449 1.00 97.06 613 ILE A N 1
ATOM 4847 C CA . ILE A 1 613 ? 22.243 12.934 -22.986 1.00 97.06 613 ILE A CA 1
ATOM 4848 C C . ILE A 1 613 ? 23.567 12.563 -22.298 1.00 97.06 613 ILE A C 1
ATOM 4850 O O . ILE A 1 613 ? 23.976 13.221 -21.344 1.00 97.06 613 ILE A O 1
ATOM 4854 N N . GLU A 1 614 ? 24.270 11.547 -22.802 1.00 94.69 614 GLU A N 1
ATOM 4855 C CA . GLU A 1 614 ? 25.502 11.012 -22.198 1.00 94.69 614 GLU A CA 1
ATOM 4856 C C . GLU A 1 614 ? 26.650 12.036 -22.167 1.00 94.69 614 GLU A C 1
ATOM 4858 O O . GLU A 1 614 ? 27.508 11.984 -21.290 1.00 94.69 614 GLU A O 1
ATOM 4863 N N . LYS A 1 615 ? 26.631 13.041 -23.059 1.00 93.12 615 LYS A N 1
ATOM 4864 C CA . LYS A 1 615 ? 27.599 14.156 -23.056 1.00 93.12 615 LYS A CA 1
ATOM 4865 C C . LYS A 1 615 ? 27.631 14.938 -21.743 1.00 93.12 615 LYS A C 1
ATOM 4867 O O . LYS A 1 615 ? 28.661 15.523 -21.423 1.00 93.12 615 LYS A O 1
ATOM 4872 N N . THR A 1 616 ? 26.511 15.013 -21.028 1.00 90.12 616 THR A N 1
ATOM 4873 C CA . THR A 1 616 ? 26.387 15.788 -19.782 1.00 90.12 616 THR A CA 1
ATOM 4874 C C . THR A 1 616 ? 26.087 14.916 -18.567 1.00 90.12 616 THR A C 1
ATOM 4876 O O . THR A 1 616 ? 26.172 15.402 -17.440 1.00 90.12 616 THR A O 1
ATOM 4879 N N . LEU A 1 617 ? 25.758 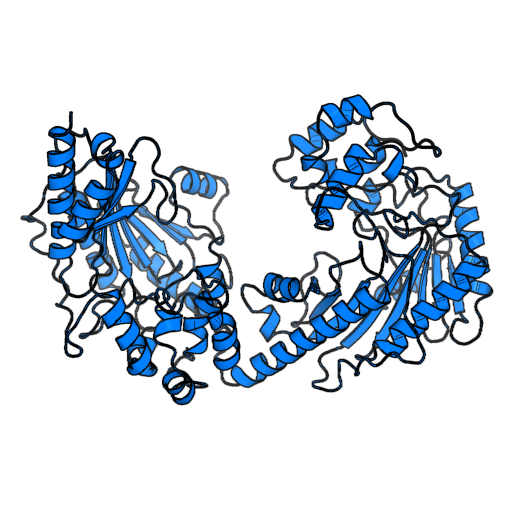13.637 -18.778 1.00 93.81 617 LEU A N 1
ATOM 4880 C CA . LEU A 1 617 ? 25.389 12.687 -17.734 1.00 93.81 617 LEU A CA 1
ATOM 4881 C C . LEU A 1 617 ? 26.108 11.350 -17.955 1.00 93.81 617 LEU A C 1
ATOM 4883 O O . LEU A 1 617 ? 25.630 10.542 -18.752 1.00 93.81 617 LEU A O 1
ATOM 4887 N N . PRO A 1 618 ? 27.222 11.087 -17.248 1.00 94.56 618 PRO A N 1
ATOM 4888 C CA . PRO A 1 618 ? 27.899 9.802 -17.347 1.00 94.56 618 PRO A CA 1
ATOM 4889 C C . PRO A 1 618 ? 26.984 8.678 -16.850 1.00 94.56 618 PRO A C 1
ATOM 4891 O O . PRO A 1 618 ? 26.332 8.792 -15.803 1.00 94.56 618 PRO A O 1
ATOM 4894 N N . PHE A 1 619 ? 26.920 7.599 -17.627 1.00 97.69 619 PHE A N 1
ATOM 4895 C CA . PHE A 1 619 ? 26.127 6.422 -17.298 1.00 97.69 619 PHE A CA 1
ATOM 4896 C C . PHE A 1 619 ? 26.976 5.343 -16.635 1.00 97.69 619 PHE A C 1
ATOM 4898 O O . PHE A 1 619 ? 28.074 5.036 -17.095 1.00 97.69 619 PHE A O 1
ATOM 4905 N N . ALA A 1 620 ? 26.397 4.694 -15.627 1.00 97.62 620 ALA A N 1
ATOM 4906 C CA . ALA A 1 620 ? 27.003 3.562 -14.950 1.00 97.62 620 ALA A CA 1
ATOM 4907 C C . ALA A 1 620 ? 27.222 2.398 -15.918 1.00 97.62 620 ALA A C 1
ATOM 4909 O O . ALA A 1 620 ? 26.278 1.876 -16.525 1.00 97.62 620 ALA A O 1
ATOM 4910 N N . HIS A 1 621 ? 28.476 1.970 -16.029 1.00 97.44 621 HIS A N 1
ATOM 4911 C CA . HIS A 1 621 ? 28.918 0.914 -16.929 1.00 97.44 621 HIS A CA 1
ATOM 4912 C C . HIS A 1 621 ? 29.980 0.038 -16.253 1.00 97.44 621 HIS A C 1
ATOM 4914 O O . HIS A 1 621 ? 30.771 0.509 -15.439 1.00 97.44 621 HIS A O 1
ATOM 4920 N N . SER A 1 622 ? 30.019 -1.246 -16.604 1.00 96.94 622 SER A N 1
ATOM 4921 C CA . SER A 1 622 ? 31.067 -2.182 -16.191 1.00 96.94 622 SER A CA 1
ATOM 4922 C C . SER A 1 622 ? 31.541 -3.029 -17.368 1.00 96.94 622 SER A C 1
ATOM 4924 O O . SER A 1 622 ? 30.745 -3.398 -18.228 1.00 96.94 622 SER A O 1
ATOM 4926 N N . ASP A 1 623 ? 32.812 -3.428 -17.366 1.00 95.56 623 ASP A N 1
ATOM 4927 C CA . ASP A 1 623 ? 33.362 -4.313 -18.404 1.00 95.56 623 ASP A CA 1
ATOM 4928 C C . ASP A 1 623 ? 32.662 -5.681 -18.450 1.00 95.56 623 ASP A C 1
ATOM 4930 O O . ASP A 1 623 ? 32.510 -6.286 -19.511 1.00 95.56 623 ASP A O 1
ATOM 4934 N N . LYS A 1 624 ? 32.237 -6.197 -17.290 1.00 96.25 624 LYS A N 1
ATOM 4935 C CA . LYS A 1 624 ? 31.608 -7.520 -17.194 1.00 96.25 624 LYS A CA 1
ATOM 4936 C C . LYS A 1 624 ? 30.145 -7.491 -17.639 1.00 96.25 624 LYS A C 1
ATOM 4938 O O . LYS A 1 624 ? 29.721 -8.345 -18.413 1.00 96.25 624 LYS A O 1
ATOM 4943 N N . TYR A 1 625 ? 29.380 -6.505 -17.171 1.00 97.50 625 TYR A N 1
ATOM 4944 C CA . TYR A 1 625 ? 27.924 -6.480 -17.330 1.00 97.50 625 TYR A CA 1
ATOM 4945 C C . TYR A 1 625 ? 2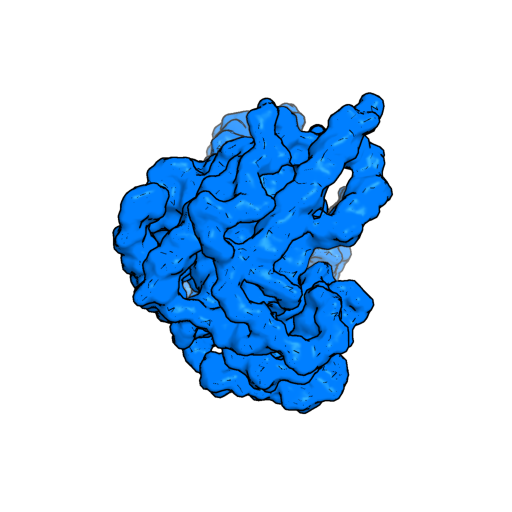7.404 -5.400 -18.282 1.00 97.50 625 TYR A C 1
ATOM 4947 O O . TYR A 1 625 ? 26.193 -5.294 -18.438 1.00 97.50 625 TYR A O 1
ATOM 4955 N N . GLY A 1 626 ? 28.265 -4.603 -18.916 1.00 98.12 626 GLY A N 1
ATOM 4956 C CA . GLY A 1 626 ? 27.840 -3.477 -19.748 1.00 98.12 626 GLY A CA 1
ATOM 4957 C C . GLY A 1 626 ? 27.203 -2.363 -18.919 1.00 98.12 626 GLY A C 1
ATOM 4958 O O . GLY A 1 626 ? 27.603 -2.124 -17.775 1.00 98.12 626 GLY A O 1
ATOM 4959 N N . TYR A 1 627 ? 26.190 -1.696 -19.474 1.00 98.62 627 TYR A N 1
ATOM 4960 C CA . TYR A 1 627 ? 25.434 -0.678 -18.746 1.00 98.62 627 TYR A CA 1
ATOM 4961 C C . TYR A 1 627 ? 24.691 -1.288 -17.552 1.00 98.62 627 TYR A C 1
ATOM 4963 O O . TYR A 1 627 ? 24.012 -2.314 -17.660 1.00 98.62 627 TYR A O 1
ATOM 4971 N N . ILE A 1 628 ? 24.804 -0.619 -16.406 1.00 98.69 628 ILE A N 1
ATOM 4972 C CA . ILE A 1 628 ? 24.250 -1.080 -15.137 1.00 98.69 628 ILE A CA 1
ATOM 4973 C C . ILE A 1 628 ? 22.838 -0.524 -14.930 1.00 98.69 628 ILE A C 1
ATOM 4975 O O . ILE A 1 628 ? 22.585 0.663 -15.129 1.00 98.69 628 ILE A O 1
ATOM 4979 N N . THR A 1 629 ? 21.925 -1.384 -14.483 1.00 98.69 629 THR A N 1
ATOM 4980 C CA . THR A 1 629 ? 20.512 -1.072 -14.203 1.00 98.69 629 THR A CA 1
ATOM 4981 C C . THR A 1 629 ? 20.079 -1.634 -12.848 1.00 98.69 629 THR A C 1
ATOM 4983 O O . THR A 1 629 ? 20.806 -2.413 -12.220 1.00 98.69 629 THR A O 1
ATOM 4986 N N . CYS A 1 630 ? 18.895 -1.239 -12.378 1.00 98.38 630 CYS A N 1
ATOM 4987 C CA . CYS A 1 630 ? 18.336 -1.713 -11.112 1.00 98.38 630 CYS A CA 1
ATOM 4988 C C . CYS A 1 630 ? 18.038 -3.221 -11.131 1.00 98.38 630 CYS A C 1
ATOM 4990 O O . CYS A 1 630 ? 18.357 -3.942 -10.184 1.00 98.38 630 CYS A O 1
ATOM 4992 N N . CYS A 1 631 ? 17.437 -3.732 -12.206 1.00 98.25 631 CYS A N 1
ATOM 4993 C CA . CYS A 1 631 ? 17.155 -5.159 -12.333 1.00 98.25 631 CYS A CA 1
ATOM 4994 C C . CYS A 1 631 ? 18.256 -5.870 -13.138 1.00 98.25 631 CYS A C 1
ATOM 4996 O O . CYS A 1 631 ? 18.486 -5.484 -14.286 1.00 98.25 631 CYS A O 1
ATOM 4998 N N . PRO A 1 632 ? 18.843 -6.981 -12.643 1.00 98.12 632 PRO A N 1
ATOM 4999 C CA . PRO A 1 632 ? 19.862 -7.730 -13.387 1.00 98.12 632 PRO A CA 1
ATOM 5000 C C . PRO A 1 632 ? 19.405 -8.229 -14.768 1.00 98.12 632 PRO A C 1
ATOM 5002 O O . PRO A 1 632 ? 20.223 -8.467 -15.654 1.00 98.12 632 PRO A O 1
ATOM 5005 N N . SER A 1 633 ? 18.091 -8.355 -14.988 1.00 96.25 633 SER A N 1
ATOM 5006 C CA . SER A 1 633 ? 17.516 -8.722 -16.289 1.00 96.25 633 SER A CA 1
ATOM 5007 C C . SER A 1 633 ? 17.757 -7.684 -17.395 1.00 96.25 633 SER A C 1
ATOM 5009 O O . SER A 1 633 ? 17.731 -8.029 -18.575 1.00 96.25 633 SER A O 1
ATOM 5011 N N . ASN A 1 634 ? 18.006 -6.421 -17.035 1.00 97.50 634 ASN A N 1
ATOM 5012 C CA . ASN A 1 634 ? 18.171 -5.305 -17.965 1.00 97.50 634 ASN A CA 1
ATOM 5013 C C . ASN A 1 634 ? 19.636 -4.856 -18.111 1.00 97.50 634 ASN A C 1
ATOM 5015 O O . ASN A 1 634 ? 19.866 -3.748 -18.582 1.00 97.50 634 ASN A O 1
ATOM 5019 N N . LEU A 1 635 ? 20.620 -5.675 -17.731 1.00 98.12 635 LEU A N 1
ATOM 5020 C CA . LEU A 1 635 ? 22.049 -5.392 -17.934 1.00 98.12 635 LEU A CA 1
ATOM 5021 C C . LEU A 1 635 ? 22.481 -5.483 -19.414 1.00 98.12 635 LEU A C 1
ATOM 5023 O O . LEU A 1 635 ? 21.699 -5.850 -20.296 1.00 98.12 635 LEU A O 1
ATOM 5027 N N . GLY A 1 636 ? 23.743 -5.163 -19.692 1.00 98.12 636 GLY A N 1
ATOM 5028 C CA . GLY A 1 636 ? 24.365 -5.236 -21.011 1.00 98.12 636 GLY A CA 1
ATOM 5029 C C . GLY A 1 636 ? 24.023 -4.024 -21.861 1.00 98.12 636 GLY A C 1
ATOM 5030 O O . GLY A 1 636 ? 24.245 -2.884 -21.465 1.00 98.12 636 GLY A O 1
ATOM 5031 N N . THR A 1 637 ? 23.396 -4.273 -23.006 1.00 98.25 637 THR A N 1
ATOM 5032 C CA . THR A 1 637 ? 22.836 -3.219 -23.868 1.00 98.25 637 THR A CA 1
ATOM 5033 C C . THR A 1 637 ? 21.700 -2.467 -23.175 1.00 98.25 637 THR A C 1
ATOM 5035 O O . THR A 1 637 ? 21.373 -1.326 -23.521 1.00 98.25 637 THR A O 1
ATOM 5038 N N . THR A 1 638 ? 21.027 -3.134 -22.223 1.00 98.12 638 THR A N 1
ATOM 5039 C CA . THR A 1 638 ? 19.722 -2.754 -21.651 1.00 98.12 638 THR A CA 1
ATOM 5040 C C . THR A 1 638 ? 18.612 -2.612 -22.713 1.00 98.12 638 THR A C 1
ATOM 5042 O O . THR A 1 638 ? 17.513 -2.121 -22.431 1.00 98.12 638 THR A O 1
ATOM 5045 N N . MET A 1 639 ? 18.892 -3.004 -23.960 1.00 98.38 639 MET A N 1
ATOM 5046 C CA . MET A 1 639 ? 18.097 -2.629 -25.119 1.00 98.38 639 MET A CA 1
ATOM 5047 C C . MET A 1 639 ? 16.950 -3.600 -25.340 1.00 98.38 639 MET A C 1
ATOM 5049 O O . MET A 1 639 ? 17.149 -4.793 -25.567 1.00 98.38 639 MET A O 1
ATOM 5053 N N . ARG A 1 640 ? 15.736 -3.057 -25.373 1.00 97.81 640 ARG A N 1
ATOM 5054 C CA . ARG A 1 640 ? 14.560 -3.766 -25.868 1.00 97.81 640 ARG A CA 1
ATOM 5055 C C . ARG A 1 640 ? 14.067 -3.087 -27.135 1.00 97.81 640 ARG A C 1
ATOM 5057 O O . ARG A 1 640 ? 13.428 -2.036 -27.053 1.00 97.81 640 ARG A O 1
ATOM 5064 N N . ALA A 1 641 ? 14.349 -3.704 -28.273 1.00 97.94 641 ALA A N 1
ATOM 5065 C CA . ALA A 1 641 ? 13.702 -3.408 -29.539 1.00 97.94 641 ALA A CA 1
ATOM 5066 C C . ALA A 1 641 ? 12.407 -4.224 -29.620 1.00 97.94 641 ALA A C 1
ATOM 5068 O O . ALA A 1 641 ? 12.378 -5.392 -29.228 1.00 97.94 641 ALA A O 1
ATOM 5069 N N . SER A 1 642 ? 11.323 -3.594 -30.058 1.00 97.50 642 SER A N 1
ATOM 5070 C CA . SER A 1 642 ? 9.997 -4.202 -30.081 1.00 97.50 642 SER A CA 1
ATOM 5071 C C . SER A 1 642 ? 9.119 -3.652 -31.194 1.00 97.50 642 SER A C 1
ATOM 5073 O O . SER A 1 642 ? 9.232 -2.479 -31.557 1.00 97.50 642 SER A O 1
ATOM 5075 N N . VAL A 1 643 ? 8.202 -4.486 -31.669 1.00 97.19 643 VAL A N 1
ATOM 5076 C CA . VAL A 1 643 ? 7.116 -4.101 -32.570 1.00 97.19 643 VAL A CA 1
ATOM 5077 C C . VAL A 1 643 ? 5.792 -4.600 -32.018 1.00 97.19 643 VAL A C 1
ATOM 5079 O O . VAL A 1 643 ? 5.721 -5.670 -31.413 1.00 97.19 643 VAL A O 1
ATOM 5082 N N . LEU A 1 644 ? 4.734 -3.831 -32.257 1.00 95.38 644 LEU A N 1
ATOM 5083 C CA . LEU A 1 644 ? 3.375 -4.315 -32.070 1.00 95.38 644 LEU A CA 1
ATOM 5084 C C . LEU A 1 644 ? 2.914 -4.955 -33.384 1.00 95.38 644 LEU A C 1
ATOM 5086 O O . LEU A 1 644 ? 2.666 -4.247 -34.363 1.00 95.38 644 LEU A O 1
ATOM 5090 N N . LEU A 1 645 ? 2.872 -6.286 -33.409 1.00 96.56 645 LEU A N 1
ATOM 5091 C CA . LEU A 1 645 ? 2.778 -7.096 -34.620 1.00 96.56 645 LEU A CA 1
ATOM 5092 C C . LEU A 1 645 ? 1.430 -7.821 -34.713 1.00 96.56 645 LEU A C 1
ATOM 5094 O O . LEU A 1 645 ? 1.060 -8.573 -33.812 1.00 96.56 645 LEU A O 1
ATOM 5098 N N . LYS A 1 646 ? 0.720 -7.625 -35.825 1.00 96.38 646 LYS A N 1
ATOM 5099 C CA . LYS A 1 646 ? -0.517 -8.327 -36.189 1.00 96.38 646 LYS A CA 1
ATOM 5100 C C . LYS A 1 646 ? -0.177 -9.641 -36.886 1.00 96.38 646 LYS A C 1
ATOM 5102 O O . LYS A 1 646 ? 0.212 -9.627 -38.048 1.00 96.38 646 LYS A O 1
ATOM 5107 N N . ILE A 1 647 ? -0.336 -10.760 -36.188 1.00 95.06 647 ILE A N 1
ATOM 5108 C CA . ILE A 1 647 ? -0.070 -12.110 -36.712 1.00 95.06 647 ILE A CA 1
ATOM 5109 C C . ILE A 1 647 ? -1.183 -13.088 -36.296 1.00 95.06 647 ILE A C 1
ATOM 5111 O O . ILE A 1 647 ? -0.923 -14.049 -35.567 1.00 95.06 647 ILE A O 1
ATOM 5115 N N . PRO A 1 648 ? -2.451 -12.839 -36.680 1.00 95.00 648 PRO A N 1
ATOM 5116 C CA . PRO A 1 648 ? -3.583 -13.651 -36.236 1.00 95.00 648 PRO A CA 1
ATOM 5117 C C . PRO A 1 648 ? -3.453 -15.136 -36.594 1.00 95.00 648 PRO A C 1
ATOM 5119 O O . PRO A 1 648 ? -3.809 -15.983 -35.770 1.00 95.00 648 PRO A O 1
ATOM 5122 N N . LYS A 1 649 ? -2.899 -15.482 -37.764 1.00 96.06 649 LYS A N 1
ATOM 5123 C CA . LYS A 1 649 ? -2.770 -16.882 -38.194 1.00 96.06 649 LYS A CA 1
ATOM 5124 C C . LYS A 1 649 ? -1.699 -17.621 -37.394 1.00 96.06 649 LYS A C 1
ATOM 5126 O O . LYS A 1 649 ? -1.944 -18.732 -36.922 1.00 96.06 649 LYS A O 1
ATOM 5131 N N . LEU A 1 650 ? -0.528 -17.016 -37.193 1.00 94.75 650 LEU A N 1
ATOM 5132 C CA . LEU A 1 650 ? 0.544 -17.593 -36.377 1.00 94.75 650 LEU A CA 1
ATOM 5133 C C . LEU A 1 650 ? 0.164 -17.611 -34.891 1.00 94.75 650 LEU A C 1
ATOM 5135 O O . LEU A 1 650 ? 0.455 -18.583 -34.198 1.00 94.75 650 LEU A O 1
ATOM 5139 N N . SER A 1 651 ? -0.542 -16.586 -34.411 1.00 93.56 651 SER A N 1
ATOM 5140 C CA . SER A 1 651 ? -1.064 -16.520 -33.042 1.00 93.56 651 SER A CA 1
ATOM 5141 C C . SER A 1 651 ? -2.032 -17.662 -32.732 1.00 93.56 651 SER A C 1
ATOM 5143 O O . SER A 1 651 ? -2.026 -18.174 -31.613 1.00 93.56 651 SER A O 1
ATOM 5145 N N . ALA A 1 652 ? -2.845 -18.086 -33.705 1.00 92.62 652 ALA A N 1
ATOM 5146 C CA . ALA A 1 652 ? -3.725 -19.246 -33.556 1.00 92.62 652 ALA A CA 1
ATOM 5147 C C . ALA A 1 652 ? -2.947 -20.573 -33.410 1.00 92.62 652 ALA A C 1
ATOM 5149 O O . ALA A 1 652 ? -3.495 -21.564 -32.934 1.00 92.62 652 ALA A O 1
ATOM 5150 N N . GLN A 1 653 ? -1.656 -20.596 -33.765 1.00 93.56 653 GLN A N 1
ATOM 5151 C CA . GLN A 1 653 ? -0.762 -21.751 -33.662 1.00 93.56 653 GLN A CA 1
ATOM 5152 C C . GLN A 1 653 ? 0.293 -21.532 -32.568 1.00 93.56 653 GLN A C 1
ATOM 5154 O O . GLN A 1 653 ? 1.488 -21.415 -32.846 1.00 93.56 653 GLN A O 1
ATOM 5159 N N . LYS A 1 654 ? -0.141 -21.497 -31.301 1.00 89.38 654 LYS A N 1
ATOM 5160 C CA . LYS A 1 654 ? 0.701 -21.103 -30.155 1.00 89.38 654 LYS A CA 1
ATOM 5161 C C . LYS A 1 654 ? 2.051 -21.831 -30.073 1.00 89.38 654 LYS A C 1
ATOM 5163 O O . LYS A 1 654 ? 3.072 -21.178 -29.896 1.00 89.38 654 LYS A O 1
ATOM 5168 N N . ALA A 1 655 ? 2.074 -23.149 -30.276 1.00 93.69 655 ALA A N 1
ATOM 5169 C CA . ALA A 1 655 ? 3.317 -23.927 -30.256 1.00 93.69 655 ALA A CA 1
ATOM 5170 C C . ALA A 1 655 ? 4.319 -23.471 -31.335 1.00 93.69 655 ALA A C 1
ATOM 5172 O O . ALA A 1 655 ? 5.509 -23.352 -31.060 1.00 93.69 655 ALA A O 1
ATOM 5173 N N . LYS A 1 656 ? 3.831 -23.152 -32.541 1.00 94.31 656 LYS A N 1
ATOM 5174 C CA . LYS A 1 656 ? 4.657 -22.652 -33.646 1.00 94.31 656 LYS A CA 1
ATOM 5175 C C . LYS A 1 656 ? 5.152 -21.231 -33.378 1.00 94.31 656 LYS A C 1
ATOM 5177 O O . LYS A 1 656 ? 6.306 -20.927 -33.660 1.00 94.31 656 LYS A O 1
ATOM 5182 N N . LEU A 1 657 ? 4.309 -20.363 -32.812 1.00 93.75 657 LEU A N 1
ATOM 5183 C CA . LEU A 1 657 ? 4.735 -19.031 -32.371 1.00 93.75 657 LEU A CA 1
ATOM 5184 C C . LEU A 1 657 ? 5.870 -19.133 -31.341 1.00 93.75 657 LEU A C 1
ATOM 5186 O O . LEU A 1 657 ? 6.888 -18.459 -31.484 1.00 93.75 657 LEU A O 1
ATOM 5190 N N . ASP A 1 658 ? 5.717 -20.004 -30.343 1.00 92.94 658 ASP A N 1
ATOM 5191 C CA . ASP A 1 658 ? 6.717 -20.202 -29.293 1.00 92.94 658 ASP A CA 1
ATOM 5192 C C . ASP A 1 658 ? 8.022 -20.800 -29.850 1.00 92.94 658 ASP A C 1
ATOM 5194 O O . ASP A 1 658 ? 9.106 -20.366 -29.459 1.00 92.94 658 ASP A O 1
ATOM 5198 N N . GLU A 1 659 ? 7.941 -21.718 -30.820 1.00 95.25 659 GLU A N 1
ATOM 5199 C CA . GLU A 1 659 ? 9.099 -22.248 -31.555 1.00 95.25 659 GLU A CA 1
ATOM 5200 C C . GLU A 1 659 ? 9.856 -21.140 -32.305 1.00 95.25 659 GLU A C 1
ATOM 5202 O O . GLU A 1 659 ? 11.079 -21.025 -32.185 1.00 95.25 659 GLU A O 1
ATOM 5207 N N . VAL A 1 660 ? 9.143 -20.282 -33.046 1.00 94.62 660 VAL A N 1
ATOM 5208 C CA . VAL A 1 660 ? 9.750 -19.158 -33.777 1.00 94.62 660 VAL A CA 1
ATOM 5209 C C . VAL A 1 660 ? 10.380 -18.164 -32.801 1.00 94.62 660 VAL A C 1
ATOM 5211 O O . VAL A 1 660 ? 11.521 -17.746 -33.005 1.00 94.62 660 VAL A O 1
ATOM 5214 N N . CYS A 1 661 ? 9.692 -17.828 -31.705 1.00 95.00 661 CYS A N 1
ATOM 5215 C CA . CYS A 1 661 ? 10.259 -16.998 -30.646 1.00 95.00 661 CYS A CA 1
ATOM 5216 C C . CYS A 1 661 ? 11.542 -17.612 -30.074 1.00 95.00 661 CYS A C 1
ATOM 5218 O O . CYS A 1 661 ? 12.541 -16.909 -29.948 1.00 95.00 661 CYS A O 1
ATOM 5220 N N . ALA A 1 662 ? 11.558 -18.911 -29.769 1.00 92.75 662 ALA A N 1
ATOM 5221 C CA . ALA A 1 662 ? 12.742 -19.584 -29.244 1.00 92.75 662 ALA A CA 1
ATOM 5222 C C . ALA A 1 662 ? 13.910 -19.556 -30.245 1.00 92.75 662 ALA A C 1
ATOM 5224 O O . ALA A 1 662 ? 15.022 -19.171 -29.876 1.00 92.75 662 ALA A O 1
ATOM 5225 N N . LYS A 1 663 ? 13.649 -19.879 -31.519 1.00 94.25 663 LYS A N 1
ATOM 5226 C CA . LYS A 1 663 ? 14.655 -19.908 -32.593 1.00 94.25 663 LYS A CA 1
ATOM 5227 C C . LYS A 1 663 ? 15.338 -18.554 -32.797 1.00 94.25 663 LYS A C 1
ATOM 5229 O O . LYS A 1 663 ? 16.559 -18.499 -32.931 1.00 94.25 663 LYS A O 1
ATOM 5234 N N . TYR A 1 664 ? 14.561 -17.472 -32.790 1.00 93.25 664 TYR A N 1
ATOM 5235 C CA . TYR A 1 664 ? 15.062 -16.106 -32.985 1.00 93.25 664 TYR A CA 1
ATOM 5236 C C . TYR A 1 664 ? 15.354 -15.373 -31.672 1.00 93.25 664 TYR A C 1
ATOM 5238 O O . TYR A 1 664 ? 15.684 -14.191 -31.688 1.00 93.25 664 TYR A O 1
ATOM 5246 N N . ARG A 1 665 ? 15.263 -16.066 -30.528 1.00 94.19 665 ARG A N 1
ATOM 5247 C CA . ARG A 1 665 ? 15.534 -15.510 -29.192 1.00 94.19 665 ARG A CA 1
ATOM 5248 C C . ARG A 1 665 ? 14.681 -14.270 -28.911 1.00 94.19 665 ARG A C 1
ATOM 5250 O O . ARG A 1 665 ? 15.148 -13.283 -28.343 1.00 94.19 665 ARG A O 1
ATOM 5257 N N . LEU A 1 666 ? 13.416 -14.336 -29.304 1.00 94.62 666 LEU A N 1
ATOM 5258 C CA . LEU A 1 666 ? 12.408 -13.311 -29.087 1.00 94.62 666 LEU A CA 1
ATOM 5259 C C . LEU A 1 666 ? 11.493 -13.680 -27.918 1.00 94.62 666 LEU A C 1
ATOM 5261 O O . LEU A 1 666 ? 11.435 -14.822 -27.462 1.00 94.62 666 LEU A O 1
ATOM 5265 N N . GLN A 1 667 ? 10.751 -12.690 -27.445 1.00 91.81 667 GLN A N 1
ATOM 5266 C CA . GLN A 1 667 ? 9.660 -12.850 -26.500 1.00 91.81 667 GLN A CA 1
ATOM 5267 C C . GLN A 1 667 ? 8.406 -12.203 -27.083 1.00 91.81 667 GLN A C 1
ATOM 5269 O O . GLN A 1 667 ? 8.456 -11.039 -27.486 1.00 91.81 667 GLN A O 1
ATOM 5274 N N . ALA A 1 668 ? 7.300 -12.948 -27.076 1.00 89.69 668 ALA A N 1
ATOM 5275 C CA . ALA A 1 668 ? 5.963 -12.447 -27.376 1.00 89.69 668 ALA A CA 1
ATOM 5276 C C . ALA A 1 668 ? 5.211 -12.124 -26.075 1.00 89.69 668 ALA A C 1
ATOM 5278 O O . ALA A 1 668 ? 5.226 -12.920 -25.132 1.00 89.69 668 ALA A O 1
ATOM 5279 N N . ARG A 1 669 ? 4.574 -10.952 -26.019 1.00 87.12 669 ARG A N 1
ATOM 5280 C CA . ARG A 1 669 ? 3.739 -10.475 -24.905 1.00 87.12 669 ARG A CA 1
ATOM 5281 C C . ARG A 1 669 ? 2.408 -9.928 -25.438 1.00 87.12 669 ARG A C 1
ATOM 5283 O O . ARG A 1 669 ? 2.292 -9.652 -26.632 1.00 87.12 669 ARG A O 1
ATOM 5290 N N . GLY A 1 670 ? 1.430 -9.753 -24.551 1.00 76.50 670 GLY A N 1
ATOM 5291 C CA . GLY A 1 670 ? 0.155 -9.121 -24.891 1.00 76.50 670 GLY A CA 1
ATOM 5292 C C . GLY A 1 670 ? 0.250 -7.633 -25.203 1.00 76.50 670 GLY A C 1
ATOM 5293 O O . GLY A 1 670 ? 1.305 -7.009 -25.062 1.00 76.50 670 GLY A O 1
ATOM 5294 N N . LEU A 1 671 ? -0.888 -7.065 -25.610 1.00 70.94 671 LEU A N 1
ATOM 5295 C CA . LEU A 1 671 ? -1.008 -5.707 -26.153 1.00 70.94 671 LEU A CA 1
ATOM 5296 C C . LEU A 1 671 ? -0.506 -4.610 -25.198 1.00 70.94 671 LEU A C 1
ATOM 5298 O O . LEU A 1 671 ? 0.023 -3.597 -25.647 1.00 70.94 671 LEU A O 1
ATOM 5302 N N . HIS A 1 672 ? -0.649 -4.811 -23.887 1.00 64.50 672 HIS A N 1
ATOM 5303 C CA . HIS A 1 672 ? -0.300 -3.827 -22.858 1.00 64.50 672 HIS A CA 1
ATOM 5304 C C . HIS A 1 672 ? 0.950 -4.228 -22.052 1.00 64.50 672 HIS A C 1
ATOM 5306 O O . HIS A 1 672 ? 1.167 -3.736 -20.946 1.00 64.50 672 HIS A O 1
ATOM 5312 N N . GLY A 1 673 ? 1.795 -5.105 -22.604 1.00 59.84 673 GLY A N 1
ATOM 5313 C CA . GLY A 1 673 ? 3.059 -5.517 -21.997 1.00 59.84 673 GLY A CA 1
ATOM 5314 C C . GLY A 1 673 ? 2.994 -6.871 -21.292 1.00 59.84 673 GLY A C 1
ATOM 5315 O O . GLY A 1 673 ? 2.243 -7.771 -21.677 1.00 59.84 673 GLY A O 1
ATOM 5316 N N . GLU A 1 674 ? 3.858 -7.053 -20.291 1.00 57.06 674 GLU A N 1
ATOM 5317 C CA . GLU A 1 674 ? 3.993 -8.331 -19.582 1.00 57.06 674 GLU A CA 1
ATOM 5318 C C . GLU A 1 674 ? 2.678 -8.722 -18.896 1.00 57.06 674 GLU A C 1
ATOM 5320 O O . GLU A 1 674 ? 2.042 -7.885 -18.267 1.00 57.06 674 GLU A O 1
ATOM 5325 N N . HIS A 1 675 ? 2.276 -9.990 -19.027 1.00 51.56 675 HIS A N 1
ATOM 5326 C CA . HIS A 1 675 ? 1.063 -10.556 -18.413 1.00 51.56 675 HIS A CA 1
ATOM 5327 C C . HIS A 1 675 ? -0.288 -10.014 -18.921 1.00 51.56 675 HIS A C 1
ATOM 5329 O O . HIS A 1 675 ? -1.296 -10.156 -18.234 1.00 51.56 675 HIS A O 1
ATOM 5335 N N . THR A 1 676 ? -0.337 -9.435 -20.124 1.00 61.84 676 THR A N 1
ATOM 5336 C CA . THR A 1 676 ? -1.590 -8.945 -20.734 1.00 61.84 676 THR A CA 1
ATOM 5337 C C . THR A 1 676 ? -2.049 -9.855 -21.878 1.00 61.84 676 THR A C 1
ATOM 5339 O O . THR A 1 676 ? -1.253 -10.632 -22.408 1.00 61.84 676 THR A O 1
ATOM 5342 N N . GLU A 1 677 ? -3.335 -9.809 -22.235 1.00 73.19 677 GLU A N 1
ATOM 5343 C CA . GLU A 1 677 ? -3.887 -10.597 -23.346 1.00 73.19 677 GLU A CA 1
ATOM 5344 C C . GLU A 1 677 ? -3.521 -9.999 -24.718 1.00 73.19 677 GLU A C 1
ATOM 5346 O O . GLU A 1 677 ? -3.209 -8.810 -24.842 1.00 73.19 677 GLU A O 1
ATOM 5351 N N . SER A 1 678 ? -3.577 -10.838 -25.755 1.00 71.62 678 SER A N 1
ATOM 5352 C CA . SER A 1 678 ? -3.322 -10.481 -27.159 1.00 71.62 678 SER A CA 1
ATOM 5353 C C . SER A 1 678 ? -4.629 -10.531 -27.964 1.00 71.62 678 SER A C 1
ATOM 5355 O O . SER A 1 678 ? -4.846 -11.497 -28.707 1.00 71.62 678 SER A O 1
ATOM 5357 N N . PRO A 1 679 ? -5.541 -9.551 -27.813 1.00 73.25 679 PRO A N 1
ATOM 5358 C CA . PRO A 1 679 ? -6.759 -9.516 -28.614 1.00 73.25 679 PRO A CA 1
ATOM 5359 C C . PRO A 1 679 ? -6.402 -9.456 -30.106 1.00 73.25 679 PRO A C 1
ATOM 5361 O O . PRO A 1 679 ? -5.410 -8.839 -30.498 1.00 73.25 679 PRO A O 1
ATOM 5364 N N . GLU A 1 680 ? -7.194 -10.142 -30.933 1.00 79.19 680 GLU A N 1
ATOM 5365 C CA . GLU A 1 680 ? -7.077 -10.127 -32.403 1.00 79.19 680 GLU A CA 1
ATOM 5366 C C . GLU A 1 680 ? -5.730 -10.637 -32.962 1.00 79.19 680 GLU A C 1
ATOM 5368 O O . GLU A 1 680 ? -5.390 -10.389 -34.118 1.00 79.19 680 GLU A O 1
ATOM 5373 N N . GLY A 1 681 ? -4.949 -11.370 -32.158 1.00 86.81 681 GLY A N 1
ATOM 5374 C CA . GLY A 1 681 ? -3.647 -11.892 -32.580 1.00 86.81 681 GLY A CA 1
ATOM 5375 C C . GLY A 1 681 ? -2.563 -10.820 -32.714 1.00 86.81 681 GLY A C 1
ATOM 5376 O O . GLY A 1 681 ? -1.623 -10.986 -33.495 1.00 86.81 681 GLY A O 1
ATOM 5377 N N . ILE A 1 682 ? -2.696 -9.722 -31.965 1.00 91.88 682 ILE A N 1
ATOM 5378 C CA . ILE A 1 682 ? -1.701 -8.651 -31.881 1.00 91.88 682 ILE A CA 1
ATOM 5379 C C . ILE A 1 682 ? -0.766 -8.911 -30.701 1.00 91.88 682 ILE A C 1
ATOM 5381 O O . ILE A 1 682 ? -1.215 -9.003 -29.560 1.00 91.88 682 ILE A O 1
ATOM 5385 N N . HIS A 1 683 ? 0.538 -8.987 -30.965 1.00 92.56 683 HIS A N 1
ATOM 5386 C CA . HIS A 1 683 ? 1.558 -9.270 -29.950 1.00 92.56 683 HIS A CA 1
ATOM 5387 C C . HIS A 1 683 ? 2.632 -8.184 -29.906 1.00 92.56 683 HIS A C 1
ATOM 5389 O O . HIS A 1 683 ? 3.068 -7.694 -30.947 1.00 92.56 683 HIS A O 1
ATOM 5395 N N . ASP A 1 684 ? 3.108 -7.847 -28.707 1.00 93.81 684 ASP A N 1
ATOM 5396 C CA . ASP A 1 684 ? 4.379 -7.139 -28.526 1.00 93.81 684 ASP A CA 1
ATOM 5397 C C . ASP A 1 684 ? 5.518 -8.160 -28.668 1.00 93.81 684 ASP A C 1
ATOM 5399 O O . ASP A 1 684 ? 5.754 -8.990 -27.782 1.00 93.81 684 ASP A O 1
ATOM 5403 N N . ILE A 1 685 ? 6.197 -8.113 -29.814 1.00 96.31 685 ILE A N 1
ATOM 5404 C CA . ILE A 1 685 ? 7.342 -8.963 -30.139 1.00 96.31 685 ILE A CA 1
ATOM 5405 C C . ILE A 1 685 ? 8.619 -8.180 -29.875 1.00 96.31 685 ILE A C 1
ATOM 5407 O O . ILE A 1 685 ? 8.804 -7.088 -30.406 1.00 96.31 685 ILE A O 1
ATOM 5411 N N . SER A 1 686 ? 9.528 -8.752 -29.087 1.00 96.81 686 SER A N 1
ATOM 5412 C CA . SER A 1 686 ? 10.788 -8.099 -28.721 1.00 96.81 686 SER A CA 1
ATOM 5413 C C . SER A 1 686 ? 11.957 -9.068 -28.651 1.00 96.81 686 SER A C 1
ATOM 5415 O O . SER A 1 686 ? 11.751 -10.255 -28.408 1.00 96.81 686 SER A O 1
ATOM 5417 N N . ASN A 1 687 ? 13.191 -8.575 -28.794 1.00 96.62 687 ASN A N 1
ATOM 5418 C CA . ASN A 1 687 ? 14.370 -9.384 -28.477 1.00 96.62 687 ASN A CA 1
ATOM 5419 C C . ASN A 1 687 ? 14.328 -9.823 -27.002 1.00 96.62 687 ASN A C 1
ATOM 5421 O O . ASN A 1 687 ? 13.908 -9.050 -26.134 1.00 96.62 687 ASN A O 1
ATOM 5425 N N . LYS A 1 688 ? 14.782 -11.041 -26.690 1.00 93.19 688 LYS A N 1
ATOM 5426 C CA . LYS A 1 688 ? 14.893 -11.555 -25.311 1.00 93.19 688 LYS A CA 1
ATOM 5427 C C . LYS A 1 688 ? 16.243 -11.205 -24.682 1.00 93.19 688 LYS A C 1
ATOM 5429 O O . LYS A 1 688 ? 16.290 -10.819 -23.519 1.00 93.19 688 LYS A O 1
ATOM 5434 N N . ARG A 1 689 ? 17.331 -11.321 -25.450 1.00 94.38 689 ARG A N 1
ATOM 5435 C CA . ARG A 1 689 ? 18.707 -11.100 -24.974 1.00 94.38 689 ARG A CA 1
ATOM 5436 C C . ARG A 1 689 ? 19.000 -9.618 -24.740 1.00 94.38 689 ARG A C 1
ATOM 5438 O O . ARG A 1 689 ? 18.508 -8.758 -25.472 1.00 94.38 689 ARG A O 1
ATOM 5445 N N . ARG A 1 690 ? 19.813 -9.327 -23.723 1.00 96.94 690 ARG A N 1
ATOM 5446 C CA . ARG A 1 690 ? 20.283 -7.970 -23.371 1.00 96.94 690 ARG A CA 1
ATOM 5447 C C . ARG A 1 690 ? 21.790 -7.932 -23.133 1.00 96.94 690 ARG A C 1
ATOM 5449 O O . ARG A 1 690 ? 22.447 -6.976 -23.537 1.00 96.94 690 ARG A O 1
ATOM 5456 N N . LEU A 1 691 ? 22.313 -8.989 -22.515 1.00 96.69 691 LEU A N 1
ATOM 5457 C CA . LEU A 1 691 ? 23.723 -9.224 -22.231 1.00 96.69 691 LEU A CA 1
ATOM 5458 C C . LEU A 1 691 ? 24.309 -10.222 -23.248 1.00 96.69 691 LEU A C 1
ATOM 5460 O O . LEU A 1 691 ? 23.589 -11.070 -23.779 1.00 96.69 691 LEU A O 1
ATOM 5464 N N . GLY A 1 692 ? 25.613 -10.146 -23.527 1.00 95.25 692 GLY A N 1
ATOM 5465 C CA . GLY A 1 692 ? 26.256 -11.071 -24.473 1.00 95.25 692 GLY A CA 1
ATOM 5466 C C . GLY A 1 692 ? 26.245 -10.660 -25.944 1.00 95.25 692 GLY A C 1
ATOM 5467 O O . GLY A 1 692 ? 26.546 -11.501 -26.786 1.00 95.25 692 GLY A O 1
ATOM 5468 N N . LEU A 1 693 ? 25.821 -9.439 -26.264 1.00 96.31 693 LEU A N 1
ATOM 5469 C CA . LEU A 1 693 ? 25.673 -8.923 -27.626 1.00 96.31 693 LEU A CA 1
ATOM 5470 C C . LEU A 1 693 ? 25.703 -7.392 -27.616 1.00 96.31 693 LEU A C 1
ATOM 5472 O O . LEU A 1 693 ? 25.462 -6.788 -26.574 1.00 96.31 693 LEU A O 1
ATOM 5476 N N . THR A 1 694 ? 25.976 -6.788 -28.763 1.00 98.31 694 THR A N 1
ATOM 5477 C CA . THR A 1 694 ? 25.942 -5.336 -28.987 1.00 98.31 694 THR A CA 1
ATOM 5478 C C . THR A 1 694 ? 24.517 -4.818 -29.193 1.00 98.31 694 THR A C 1
ATOM 5480 O O . THR A 1 694 ? 23.586 -5.580 -29.465 1.00 98.31 694 THR A O 1
ATOM 5483 N N . GLU A 1 695 ? 24.323 -3.502 -29.107 1.00 98.56 695 GLU A N 1
ATOM 5484 C CA . GLU A 1 695 ? 23.043 -2.854 -29.409 1.00 98.56 695 GLU A CA 1
ATOM 5485 C C . GLU A 1 695 ? 22.582 -3.104 -30.849 1.00 98.56 695 GLU A C 1
ATOM 5487 O O . GLU A 1 695 ? 21.401 -3.381 -31.083 1.00 98.56 695 GLU A O 1
ATOM 5492 N N . LEU A 1 696 ? 23.517 -3.054 -31.805 1.00 98.31 696 LEU A N 1
ATOM 5493 C CA . LEU A 1 696 ? 23.234 -3.312 -33.214 1.00 98.31 696 LEU A CA 1
ATOM 5494 C C . LEU A 1 696 ? 22.751 -4.752 -33.433 1.00 98.31 696 LEU A C 1
ATOM 5496 O O . LEU A 1 696 ? 21.761 -4.973 -34.130 1.00 98.31 696 LEU A O 1
ATOM 5500 N N . GLU A 1 697 ? 23.417 -5.725 -32.807 1.00 98.12 697 GLU A N 1
ATOM 5501 C CA . GLU A 1 697 ? 23.017 -7.135 -32.854 1.00 98.12 697 GLU A CA 1
ATOM 5502 C C . GLU A 1 697 ? 21.663 -7.360 -32.178 1.00 98.12 697 GLU A C 1
ATOM 5504 O O . GLU A 1 697 ? 20.827 -8.073 -32.725 1.00 98.12 697 GLU A O 1
ATOM 5509 N N . ALA A 1 698 ? 21.401 -6.724 -31.033 1.00 97.81 698 ALA A N 1
ATOM 5510 C CA . ALA A 1 698 ? 20.122 -6.832 -30.334 1.00 97.81 698 ALA A CA 1
ATOM 5511 C C . ALA A 1 698 ? 18.944 -6.326 -31.188 1.00 97.81 698 ALA A C 1
ATOM 5513 O O . ALA A 1 698 ? 17.889 -6.966 -31.239 1.00 97.81 698 ALA A O 1
ATOM 5514 N N . ALA A 1 699 ? 19.121 -5.193 -31.876 1.00 98.19 699 ALA A N 1
ATOM 5515 C CA . ALA A 1 699 ? 18.126 -4.664 -32.805 1.00 98.19 699 ALA A CA 1
ATOM 5516 C C . ALA A 1 699 ? 17.980 -5.550 -34.054 1.00 98.19 699 ALA A C 1
ATOM 5518 O O . ALA A 1 699 ? 16.858 -5.801 -34.497 1.00 98.19 699 ALA A O 1
ATOM 5519 N N . LYS A 1 700 ? 19.093 -6.079 -34.578 1.00 97.81 700 LYS A N 1
ATOM 5520 C CA . LYS A 1 700 ? 19.091 -6.986 -35.728 1.00 97.81 700 LYS A CA 1
ATOM 5521 C C . LYS A 1 700 ? 18.413 -8.328 -35.431 1.00 97.81 700 LYS A C 1
ATOM 5523 O O . LYS A 1 700 ? 17.618 -8.775 -36.249 1.00 97.81 700 LYS A O 1
ATOM 5528 N N . GLU A 1 701 ? 18.657 -8.939 -34.268 1.00 97.69 701 GLU A N 1
ATOM 5529 C CA . GLU A 1 701 ? 17.970 -10.171 -33.841 1.00 97.69 701 GLU A CA 1
ATOM 5530 C C . GLU A 1 701 ? 16.443 -9.977 -33.852 1.00 97.69 701 GLU A C 1
ATOM 5532 O O . GLU A 1 701 ? 15.707 -10.838 -34.338 1.00 97.69 701 GLU A O 1
ATOM 5537 N N . MET A 1 702 ? 15.964 -8.822 -33.368 1.00 98.00 702 MET A N 1
ATOM 5538 C CA . MET A 1 702 ? 14.542 -8.467 -33.417 1.00 98.00 702 MET A CA 1
ATOM 5539 C C . MET A 1 702 ? 14.044 -8.311 -34.858 1.00 98.00 702 MET A C 1
ATOM 5541 O O . MET A 1 702 ? 13.036 -8.919 -35.216 1.00 98.00 702 MET A O 1
ATOM 5545 N N . ALA A 1 703 ? 14.765 -7.548 -35.685 1.00 97.94 703 ALA A N 1
ATOM 5546 C CA . ALA A 1 703 ? 14.409 -7.305 -37.082 1.00 97.94 703 ALA A CA 1
ATOM 5547 C C . ALA A 1 703 ? 14.281 -8.607 -37.889 1.00 97.94 703 ALA A C 1
ATOM 5549 O O . ALA A 1 703 ? 13.253 -8.843 -38.524 1.00 97.94 703 ALA A O 1
ATOM 5550 N N . ASP A 1 704 ? 15.297 -9.472 -37.817 1.00 97.69 704 ASP A N 1
ATOM 5551 C CA . ASP A 1 704 ? 15.348 -10.727 -38.569 1.00 97.69 704 ASP A CA 1
ATOM 5552 C C . ASP A 1 704 ? 14.217 -11.678 -38.135 1.00 97.69 704 ASP A C 1
ATOM 5554 O O . ASP A 1 704 ? 13.569 -12.315 -38.970 1.00 97.69 704 ASP A O 1
ATOM 5558 N N . GLY A 1 705 ? 13.929 -11.751 -36.831 1.00 97.25 705 GLY A N 1
ATOM 5559 C CA . GLY A 1 705 ? 12.848 -12.590 -36.320 1.00 97.25 705 GLY A CA 1
ATOM 5560 C C . GLY A 1 705 ? 11.450 -12.066 -36.659 1.00 97.25 705 GLY A C 1
ATOM 5561 O O . GLY A 1 705 ? 10.578 -12.861 -37.008 1.00 97.25 705 GLY A O 1
ATOM 5562 N N . VAL A 1 706 ? 11.230 -10.747 -36.637 1.00 97.62 706 VAL A N 1
ATOM 5563 C CA . VAL A 1 706 ? 9.958 -10.141 -37.072 1.00 97.62 706 VAL A CA 1
ATOM 5564 C C . VAL A 1 706 ? 9.732 -10.348 -38.566 1.00 97.62 706 VAL A C 1
ATOM 5566 O O . VAL A 1 706 ? 8.643 -10.766 -38.957 1.00 97.62 706 VAL A O 1
ATOM 5569 N N . ALA A 1 707 ? 10.757 -10.137 -39.396 1.00 96.75 707 ALA A N 1
ATOM 5570 C CA . ALA A 1 707 ? 10.673 -10.400 -40.830 1.00 96.75 707 ALA A CA 1
ATOM 5571 C C . ALA A 1 707 ? 10.289 -11.865 -41.105 1.00 96.75 707 ALA A C 1
ATOM 5573 O O . ALA A 1 707 ? 9.415 -12.140 -41.933 1.00 96.75 707 ALA A O 1
ATOM 5574 N N . GLN A 1 708 ? 10.864 -12.810 -40.350 1.00 97.31 708 GLN A N 1
ATOM 5575 C CA . GLN A 1 708 ? 10.493 -14.219 -40.453 1.00 97.31 708 GLN A CA 1
ATOM 5576 C C . GLN A 1 708 ? 9.054 -14.491 -39.989 1.00 97.31 708 GLN A C 1
ATOM 5578 O O . GLN A 1 708 ? 8.349 -15.266 -40.638 1.00 97.31 708 GLN A O 1
ATOM 5583 N N . MET A 1 709 ? 8.597 -13.881 -38.891 1.00 97.62 709 MET A N 1
ATOM 5584 C CA . MET A 1 709 ? 7.212 -14.026 -38.423 1.00 97.62 709 MET A CA 1
ATOM 5585 C C . MET A 1 709 ? 6.212 -13.518 -39.464 1.00 97.62 709 MET A C 1
ATOM 5587 O O . MET A 1 709 ? 5.228 -14.203 -39.734 1.00 97.62 709 MET A O 1
ATOM 5591 N N . ILE A 1 710 ? 6.491 -12.378 -40.104 1.00 97.38 710 ILE A N 1
ATOM 5592 C CA . ILE A 1 710 ? 5.668 -11.831 -41.193 1.00 97.38 710 ILE A CA 1
ATOM 5593 C C . ILE A 1 710 ? 5.658 -12.780 -42.398 1.00 97.38 710 ILE A C 1
ATOM 5595 O O . ILE A 1 710 ? 4.599 -13.049 -42.964 1.00 97.38 710 ILE A O 1
ATOM 5599 N N . ALA A 1 711 ? 6.813 -13.327 -42.786 1.00 96.75 711 ALA A N 1
ATOM 5600 C CA . ALA A 1 711 ? 6.888 -14.297 -43.878 1.00 96.75 711 ALA A CA 1
ATOM 5601 C C . ALA A 1 711 ? 6.062 -15.563 -43.583 1.00 96.75 711 ALA A C 1
ATOM 5603 O O . ALA A 1 711 ? 5.351 -16.059 -44.458 1.00 96.75 711 ALA A O 1
ATOM 5604 N N . ILE A 1 712 ? 6.107 -16.058 -42.341 1.00 96.69 712 ILE A N 1
ATOM 5605 C CA . ILE A 1 712 ? 5.291 -17.195 -41.900 1.00 96.69 712 ILE A CA 1
ATOM 5606 C C . ILE A 1 712 ? 3.808 -16.831 -41.945 1.00 96.69 712 ILE A C 1
ATOM 5608 O O . ILE A 1 712 ? 3.035 -17.585 -42.528 1.00 96.69 712 ILE A O 1
ATOM 5612 N N . GLU A 1 713 ? 3.411 -15.684 -41.397 1.00 96.75 713 GLU A N 1
ATOM 5613 C CA . GLU A 1 713 ? 2.022 -15.211 -41.408 1.00 96.75 713 GLU A CA 1
ATOM 5614 C C . GLU A 1 713 ? 1.453 -15.135 -42.832 1.00 96.75 713 GLU A C 1
ATOM 5616 O O . GLU A 1 713 ? 0.350 -15.618 -43.077 1.00 96.75 713 GLU A O 1
ATOM 5621 N N . LYS A 1 714 ? 2.232 -14.619 -43.794 1.00 95.50 714 LYS A N 1
ATOM 5622 C CA . LYS A 1 714 ? 1.859 -14.575 -45.220 1.00 95.50 714 LYS A CA 1
ATOM 5623 C C . LYS A 1 714 ? 1.684 -15.968 -45.840 1.00 95.50 714 LYS A C 1
ATOM 5625 O O . LYS A 1 714 ? 0.897 -16.119 -46.768 1.00 95.50 714 LYS A O 1
ATOM 5630 N N . SER A 1 715 ? 2.425 -16.967 -45.356 1.00 95.31 715 SER A N 1
ATOM 5631 C CA . SER A 1 715 ? 2.380 -18.346 -45.868 1.00 95.31 715 SER A CA 1
ATOM 5632 C C . SER A 1 715 ? 1.261 -19.200 -45.267 1.00 95.31 715 SER A C 1
ATOM 5634 O O . SER A 1 715 ? 0.918 -20.241 -45.824 1.00 95.31 715 SER A O 1
ATOM 5636 N N . LEU A 1 716 ? 0.725 -18.797 -44.112 1.00 91.62 716 LEU A N 1
ATOM 5637 C CA . LEU A 1 716 ? -0.347 -19.524 -43.444 1.00 91.62 716 LEU A CA 1
ATOM 5638 C C . LEU A 1 716 ? -1.683 -19.287 -44.180 1.00 91.62 716 LEU A C 1
ATOM 5640 O O . LEU A 1 716 ? -1.923 -18.162 -44.632 1.00 91.62 716 LEU A O 1
ATOM 5644 N N . PRO A 1 717 ? -2.537 -20.325 -44.311 1.00 74.94 717 PRO A N 1
ATOM 5645 C CA . PRO A 1 717 ? -3.792 -20.269 -45.067 1.00 74.94 717 PRO A CA 1
ATOM 5646 C C . PRO A 1 717 ? -4.774 -19.237 -44.514 1.00 74.94 717 PRO A C 1
ATOM 5648 O O . PRO A 1 717 ? -4.788 -18.985 -43.289 1.00 74.94 717 PRO A O 1
#